Protein AF-0000000066072516 (afdb_homodimer)

Organism: Treponema pallidum (strain Nichols) (NCBI:txid243276)

Foldseek 3Di:
DPPLVVLLVVLLVLLVVLLCLLCVCVVVCVVPVDLVSLLVSLVVSLVSLVVSVVSLVVSVVRCVVVVDQDLVNQVSNLVSLLNNLLSLVVSCVVVPLEPPVLSVLLVCLSVLVVVLQVLCVLVVHRDGDDPLVVVLSVLSSVLSSQSSVLSSCVSVVVDDPVRSVVSSVVSRVSSVVSSVSSVVVSVVVCVVSVVSVVVVVPPPPDPPPPVCVVVD/DPPLVVLLVVLLVLLVVLLCLLCVCVVVCVVPVDLVSLLVSLVVSLVSLVVSVVSLVVSVVVCVVVVDQDLVNQVSNLVSLLNNLLSLVVSCVVVPLEPPVLSVLLVCLSVLVVVLQVLCVLVVHRDGDDPLVVVLSVLSSVLSSQSSVLSSCVSVVVDDPVRSVVSSVVSRVSSVVSSVSSVVVSVVVCVVSVVSVVVVVPPPPDPPPPVCVVVD

InterPro domains:
  IPR000462 CDP-alcohol phosphatidyltransferase [PF01066] (3-154)
  IPR004570 CDP-diacylglycerol--glycerol-3-phosphate 3-phosphatidyltransferase [PIRSF000847] (2-204)
  IPR004570 CDP-diacylglycerol--glycerol-3-phosphate 3-phosphatidyltransferase [TIGR00560] (3-194)
  IPR043130 CDP-alcohol phosphatidyltransferase, transmembrane domain [G3DSA:1.20.120.1760] (4-201)
  IPR048254 CDP-alcohol phosphatidyltransferase, conserved site [PS00379] (59-81)
  IPR050324 CDP-alcohol phosphatidyltransferase class-I [PTHR14269] (3-190)

Radius of gyration: 22.26 Å; Cα contacts (8 Å, |Δi|>4): 462; chains: 2; bounding box: 53×60×50 Å

Nearest PDB structures (foldseek):
  7drk-assembly1_B  TM=7.267E-01  e=6.369E-06  Staphylococcus aureus subsp. aureus N315
  6w2w-assembly1_A  TM=3.222E-01  e=3.006E+00  synthetic construct
  6r1j-assembly1_D-2  TM=2.831E-01  e=9.733E+00  Aeromonas hydrophila J-1
  3zx6-assembly1_A  TM=1.467E-01  e=8.453E+00  Archaeoglobus fulgidus DSM 4304
  7drk-assembly1_B  TM=7.268E-01  e=4.858E-06  Staphylococcus aureus subsp. aureus N315

Structure (mmCIF, N/CA/C/O backbone):
data_AF-0000000066072516-model_v1
#
loop_
_entity.id
_entity.type
_entity.pdbx_description
1 polymer 'CDP-diacylglycerol--glycerol-3-phosphate 3-phosphatidyltransferase'
#
loop_
_atom_site.group_PDB
_atom_site.id
_atom_site.type_symbol
_atom_site.label_atom_id
_atom_site.label_alt_id
_atom_site.label_comp_id
_atom_site.label_asym_id
_atom_site.label_entity_id
_atom_site.label_seq_id
_atom_site.pdbx_PDB_ins_code
_atom_site.Cartn_x
_atom_site.Cartn_y
_atom_site.Cartn_z
_atom_site.occupancy
_atom_site.B_iso_or_equiv
_atom_site.auth_seq_id
_atom_site.auth_comp_id
_atom_site.auth_asym_id
_atom_site.auth_atom_id
_atom_site.pdbx_PDB_model_num
ATOM 1 N N . MET A 1 1 ? 14.078 24.203 -7.43 1 55.16 1 MET A N 1
ATOM 2 C CA . MET A 1 1 ? 14.055 22.891 -6.781 1 55.16 1 MET A CA 1
ATOM 3 C C . MET A 1 1 ? 15.438 22.516 -6.266 1 55.16 1 MET A C 1
ATOM 5 O O . MET A 1 1 ? 16.453 22.812 -6.91 1 55.16 1 MET A O 1
ATOM 9 N N . ARG A 1 2 ? 15.609 22.281 -4.938 1 70.88 2 ARG A N 1
ATOM 10 C CA . ARG A 1 2 ? 16.891 21.906 -4.344 1 70.88 2 ARG A CA 1
ATOM 11 C C . ARG A 1 2 ? 17.359 20.562 -4.863 1 70.88 2 ARG A C 1
ATOM 13 O O . ARG A 1 2 ? 16.562 19.781 -5.383 1 70.88 2 ARG A O 1
ATOM 20 N N . LEU A 1 3 ? 18.594 20.375 -5.105 1 72.25 3 LEU A N 1
ATOM 21 C CA . LEU A 1 3 ? 19.203 19.156 -5.625 1 72.25 3 LEU A CA 1
ATOM 22 C C . LEU A 1 3 ? 18.609 17.922 -4.961 1 72.25 3 LEU A C 1
ATOM 24 O O . LEU A 1 3 ? 18.406 16.906 -5.621 1 72.25 3 LEU A O 1
ATOM 28 N N . SER A 1 4 ? 18.328 17.984 -3.717 1 71.94 4 SER A N 1
ATOM 29 C CA . SER A 1 4 ? 17.734 16.859 -2.986 1 71.94 4 SER A CA 1
ATOM 30 C C . SER A 1 4 ? 16.359 16.516 -3.537 1 71.94 4 SER A C 1
ATOM 32 O O . SER A 1 4 ? 16.031 15.336 -3.699 1 71.94 4 SER A O 1
ATOM 34 N N . ASP A 1 5 ? 15.688 17.516 -3.93 1 77 5 ASP A N 1
ATOM 35 C CA . ASP A 1 5 ? 14.359 17.312 -4.492 1 77 5 ASP A CA 1
ATOM 36 C C . ASP A 1 5 ? 14.438 16.641 -5.863 1 77 5 ASP A C 1
ATOM 38 O O . ASP A 1 5 ? 13.562 15.859 -6.234 1 77 5 ASP A O 1
ATOM 42 N N . PHE A 1 6 ? 15.523 16.953 -6.484 1 79.62 6 PHE A N 1
ATOM 43 C CA . PHE A 1 6 ? 15.727 16.359 -7.805 1 79.62 6 PHE A CA 1
ATOM 44 C C . PHE A 1 6 ? 15.93 14.859 -7.699 1 79.62 6 PHE A C 1
ATOM 46 O O . PHE A 1 6 ? 15.344 14.094 -8.469 1 79.62 6 PHE A O 1
ATOM 53 N N . TYR A 1 7 ? 16.734 14.461 -6.781 1 80.75 7 TYR A N 1
ATOM 54 C CA . TYR A 1 7 ? 17 13.039 -6.613 1 80.75 7 TYR A CA 1
ATOM 55 C C . TYR A 1 7 ? 15.758 12.289 -6.156 1 80.75 7 TYR A C 1
ATOM 57 O O . TYR A 1 7 ? 15.523 11.156 -6.57 1 80.75 7 TYR A O 1
ATOM 65 N N . THR A 1 8 ? 14.992 12.906 -5.363 1 82.44 8 THR A N 1
ATOM 66 C CA . THR A 1 8 ? 13.734 12.328 -4.918 1 82.44 8 THR A CA 1
ATOM 67 C C . THR A 1 8 ? 12.773 12.148 -6.094 1 82.44 8 THR A C 1
ATOM 69 O O . THR A 1 8 ? 12.172 11.086 -6.25 1 82.44 8 THR A O 1
ATOM 72 N N . ALA A 1 9 ? 12.766 13.141 -6.926 1 84.94 9 ALA A N 1
ATOM 73 C CA . ALA A 1 9 ? 11.914 13.078 -8.109 1 84.94 9 ALA A CA 1
ATOM 74 C C . ALA A 1 9 ? 12.398 12 -9.078 1 84.94 9 ALA A C 1
ATOM 76 O O . ALA A 1 9 ? 11.594 11.305 -9.703 1 84.94 9 ALA A O 1
ATOM 77 N N . LEU A 1 10 ? 13.656 11.93 -9.188 1 87.38 10 LEU A N 1
ATOM 78 C CA . LEU A 1 10 ? 14.25 10.922 -10.062 1 87.38 10 LEU A CA 1
ATOM 79 C C . LEU A 1 10 ? 13.898 9.516 -9.586 1 87.38 10 LEU A C 1
ATOM 81 O O . LEU A 1 10 ? 13.562 8.648 -10.391 1 87.38 10 LEU A O 1
ATOM 85 N N . ARG A 1 11 ? 13.922 9.289 -8.336 1 88 11 ARG A N 1
ATOM 86 C CA . ARG A 1 11 ? 13.562 8 -7.758 1 88 11 ARG A CA 1
ATOM 87 C C . ARG A 1 11 ? 12.117 7.633 -8.078 1 88 11 ARG A C 1
ATOM 89 O O . ARG A 1 11 ? 11.836 6.516 -8.508 1 88 11 ARG A O 1
ATOM 96 N N . LEU A 1 12 ? 11.32 8.555 -7.938 1 89.06 12 LEU A N 1
ATOM 97 C CA . LEU A 1 12 ? 9.906 8.344 -8.227 1 89.06 12 LEU A CA 1
ATOM 98 C C . LEU A 1 12 ? 9.688 8.047 -9.711 1 89.06 12 LEU A C 1
ATOM 100 O O . LEU A 1 12 ? 8.867 7.199 -10.07 1 89.06 12 LEU A O 1
ATOM 104 N N . ALA A 1 13 ? 10.484 8.727 -10.523 1 89.31 13 ALA A N 1
ATOM 105 C CA . ALA A 1 13 ? 10.367 8.547 -11.969 1 89.31 13 ALA A CA 1
ATOM 106 C C . ALA A 1 13 ? 10.883 7.18 -12.398 1 89.31 13 ALA A C 1
ATOM 108 O O . ALA A 1 13 ? 10.391 6.594 -13.359 1 89.31 13 ALA A O 1
ATOM 109 N N . LEU A 1 14 ? 11.805 6.688 -11.695 1 91.69 14 LEU A N 1
ATOM 110 C CA . LEU A 1 14 ? 12.477 5.461 -12.102 1 91.69 14 LEU A CA 1
ATOM 111 C C . LEU A 1 14 ? 11.734 4.234 -11.586 1 91.69 14 LEU A C 1
ATOM 113 O O . LEU A 1 14 ? 11.945 3.123 -12.086 1 91.69 14 LEU A O 1
ATOM 117 N N . VAL A 1 15 ? 10.906 4.371 -10.625 1 91.31 15 VAL A N 1
ATOM 118 C CA . VAL A 1 15 ? 10.273 3.221 -9.984 1 91.31 15 VAL A CA 1
ATOM 119 C C . VAL A 1 15 ? 9.234 2.613 -10.93 1 91.31 15 VAL A C 1
ATOM 121 O O . VAL A 1 15 ? 9.055 1.394 -10.961 1 91.31 15 VAL A O 1
ATOM 124 N N . LEU A 1 16 ? 8.562 3.436 -11.797 1 91.25 16 LEU A N 1
ATOM 125 C CA . LEU A 1 16 ? 7.566 2.924 -12.734 1 91.25 16 LEU A CA 1
ATOM 126 C C . LEU A 1 16 ? 8.227 2.105 -13.844 1 91.25 16 LEU A C 1
ATOM 128 O O . LEU A 1 16 ? 7.781 1 -14.148 1 91.25 16 LEU A O 1
ATOM 132 N N . PRO A 1 17 ? 9.32 2.635 -14.383 1 90.69 17 PRO A N 1
ATOM 133 C CA . PRO A 1 17 ? 10.062 1.801 -15.328 1 90.69 17 PRO A CA 1
ATOM 134 C C . PRO A 1 17 ? 10.547 0.492 -14.711 1 90.69 17 PRO A C 1
ATOM 136 O O . PRO A 1 17 ? 10.6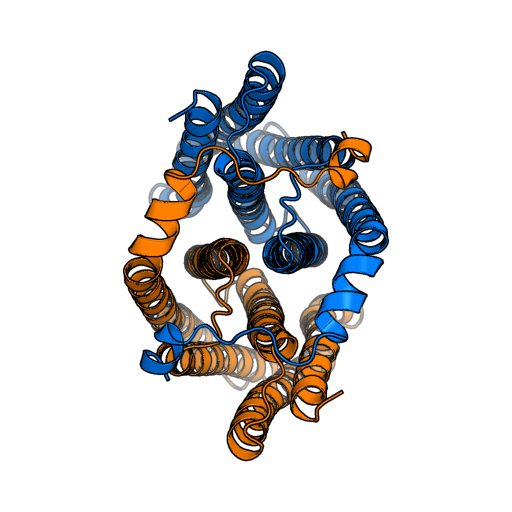17 -0.532 -15.398 1 90.69 17 PRO A O 1
ATOM 139 N N . PHE A 1 18 ? 10.938 0.561 -13.5 1 93.19 18 PHE A N 1
ATOM 140 C CA . PHE A 1 18 ? 11.336 -0.669 -12.828 1 93.19 18 PHE A CA 1
ATOM 141 C C . PHE A 1 18 ? 10.188 -1.674 -12.812 1 93.19 18 PHE A C 1
ATOM 143 O O . PHE A 1 18 ? 10.383 -2.85 -13.133 1 93.19 18 PHE A O 1
ATOM 150 N N . PHE A 1 19 ? 9.047 -1.182 -12.406 1 93.81 19 PHE A N 1
ATOM 151 C CA . PHE A 1 19 ? 7.863 -2.039 -12.359 1 93.81 19 PHE A CA 1
ATOM 152 C C . PHE A 1 19 ? 7.586 -2.648 -13.734 1 93.81 19 PHE A C 1
ATOM 154 O O . PHE A 1 19 ? 7.34 -3.852 -13.844 1 93.81 19 PHE A O 1
ATOM 161 N N . ALA A 1 20 ? 7.629 -1.834 -14.742 1 89.94 20 ALA A N 1
ATOM 162 C CA . ALA A 1 20 ? 7.379 -2.291 -16.109 1 89.94 20 ALA A CA 1
ATOM 163 C C . ALA A 1 20 ? 8.414 -3.32 -16.547 1 89.94 20 ALA A C 1
ATOM 165 O O . ALA A 1 20 ? 8.07 -4.359 -17.109 1 89.9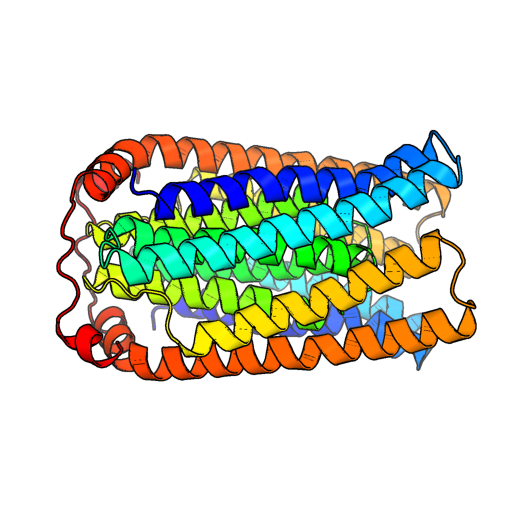4 20 ALA A O 1
ATOM 166 N N . LEU A 1 21 ? 9.617 -3.025 -16.266 1 88.5 21 LEU A N 1
ATOM 167 C CA . LEU A 1 21 ? 10.711 -3.918 -16.641 1 88.5 21 LEU A CA 1
ATOM 168 C C . LEU A 1 21 ? 10.594 -5.254 -15.906 1 88.5 21 LEU A C 1
ATOM 170 O O . LEU A 1 21 ? 10.781 -6.312 -16.516 1 88.5 21 LEU A O 1
ATOM 174 N N . TYR A 1 22 ? 10.281 -5.176 -14.688 1 89.75 22 TYR A N 1
ATOM 175 C CA . TYR A 1 22 ? 10.172 -6.367 -13.852 1 89.75 22 TYR A CA 1
ATOM 176 C C . TYR A 1 22 ? 9.086 -7.301 -14.383 1 89.75 22 TYR A C 1
ATOM 178 O O . TYR A 1 22 ? 9.266 -8.523 -14.398 1 89.75 22 TYR A O 1
ATOM 186 N N . HIS A 1 23 ? 7.988 -6.742 -14.852 1 86.5 23 HIS A N 1
ATOM 187 C CA . HIS A 1 23 ? 6.855 -7.562 -15.258 1 86.5 23 HIS A CA 1
ATOM 188 C C . HIS A 1 23 ? 6.891 -7.84 -16.766 1 86.5 23 HIS A C 1
ATOM 190 O O . HIS A 1 23 ? 6.125 -8.664 -17.266 1 86.5 23 HIS A O 1
ATOM 196 N N . MET A 1 24 ? 7.676 -7.141 -17.469 1 78.31 24 MET A N 1
ATOM 197 C CA . MET A 1 24 ? 7.828 -7.391 -18.906 1 78.31 24 MET A CA 1
ATOM 198 C C . MET A 1 24 ? 8.219 -8.844 -19.172 1 78.31 24 MET A C 1
ATOM 200 O O . MET A 1 24 ? 7.773 -9.445 -20.141 1 78.31 24 MET A O 1
ATOM 204 N N . SER A 1 25 ? 9.023 -9.367 -18.266 1 63.09 25 SER A N 1
ATOM 205 C CA . SER A 1 25 ? 9.438 -10.75 -18.484 1 63.09 25 SER A CA 1
ATOM 206 C C . SER A 1 25 ? 8.227 -11.672 -18.578 1 63.09 25 SER A C 1
ATOM 208 O O . SER A 1 25 ? 8.203 -12.578 -19.422 1 63.09 25 SER A O 1
ATOM 210 N N . ARG A 1 26 ? 7.297 -11.422 -17.75 1 60.72 26 ARG A N 1
ATOM 211 C CA . ARG A 1 26 ? 6.105 -12.258 -17.781 1 60.72 26 ARG A CA 1
ATOM 212 C C . ARG A 1 26 ? 5.348 -12.078 -19.094 1 60.72 26 ARG A C 1
ATOM 214 O O . ARG A 1 26 ? 4.859 -13.055 -19.672 1 60.72 26 ARG A O 1
ATOM 221 N N . TRP A 1 27 ? 5.352 -10.82 -19.5 1 56.97 27 TRP A N 1
ATOM 222 C CA . TRP A 1 27 ? 4.59 -10.523 -20.703 1 56.97 27 TRP A CA 1
ATOM 223 C C . TRP A 1 27 ? 5.367 -10.922 -21.953 1 56.97 27 TRP A C 1
ATOM 225 O O . TRP A 1 27 ? 4.805 -11.5 -22.891 1 56.97 27 TRP A O 1
ATOM 235 N N . VAL A 1 28 ? 6.613 -10.539 -21.891 1 54.53 28 VAL A N 1
ATOM 236 C CA . VAL A 1 28 ? 7.414 -10.781 -23.094 1 54.53 28 VAL A CA 1
ATOM 237 C C . VAL A 1 28 ? 7.727 -12.273 -23.203 1 54.53 28 VAL A C 1
ATOM 239 O O . VAL A 1 28 ? 7.75 -12.828 -24.297 1 54.53 28 VAL A O 1
ATOM 242 N N . VAL A 1 29 ? 8.039 -12.867 -22.047 1 51.97 29 VAL A N 1
ATOM 243 C CA . VAL A 1 29 ? 8.344 -14.289 -22.141 1 51.97 29 VAL A CA 1
ATOM 244 C C . VAL A 1 29 ? 7.121 -15.047 -22.656 1 51.97 29 VAL A C 1
ATOM 246 O O . VAL A 1 29 ? 7.258 -16.062 -23.359 1 51.97 29 VAL A O 1
ATOM 249 N N . MET A 1 30 ? 5.934 -14.594 -22.203 1 51.09 30 MET A N 1
ATOM 250 C CA . MET A 1 30 ? 4.742 -15.227 -22.766 1 51.09 30 MET A CA 1
ATOM 251 C C . MET A 1 30 ? 4.723 -15.117 -24.281 1 51.09 30 MET A C 1
ATOM 253 O O . MET A 1 30 ? 4.336 -16.062 -24.969 1 51.09 30 MET A O 1
ATOM 257 N N . TYR A 1 31 ? 5.184 -13.969 -24.812 1 50.06 31 TYR A N 1
ATOM 258 C CA . TYR A 1 31 ? 5.105 -13.781 -26.25 1 50.06 31 TYR A CA 1
ATOM 259 C C . TYR A 1 31 ? 6.43 -14.125 -26.922 1 50.06 31 TYR A C 1
ATOM 261 O O . TYR A 1 31 ? 6.457 -14.578 -28.062 1 50.06 31 TYR A O 1
ATOM 269 N N . PHE A 1 32 ? 7.535 -13.758 -26.312 1 52.12 32 PHE A N 1
ATOM 270 C CA . PHE A 1 32 ? 8.828 -14.102 -26.891 1 52.12 32 PHE A CA 1
ATOM 271 C C . PHE A 1 32 ? 9.625 -14.984 -25.938 1 52.12 32 PHE A C 1
ATOM 273 O O . PHE A 1 32 ? 10.398 -14.484 -25.109 1 52.12 32 PHE A O 1
ATOM 280 N N . PRO A 1 33 ? 9.242 -16.219 -25.844 1 53.72 33 PRO A N 1
ATOM 281 C CA . PRO A 1 33 ? 9.844 -17.234 -24.969 1 53.72 33 PRO A CA 1
ATOM 282 C C . PRO A 1 33 ? 11.367 -17.234 -25.031 1 53.72 33 PRO A C 1
ATOM 284 O O . PRO A 1 33 ? 12 -18.25 -24.734 1 53.72 33 PRO A O 1
ATOM 287 N N . ALA A 1 34 ? 12 -16.344 -25.672 1 53.5 34 ALA A N 1
ATOM 288 C CA . ALA A 1 34 ? 13.445 -16.531 -25.766 1 53.5 34 ALA A CA 1
ATOM 289 C C . ALA A 1 34 ? 14.102 -16.406 -24.391 1 53.5 34 ALA A C 1
ATOM 291 O O . ALA A 1 34 ? 13.836 -15.445 -23.656 1 53.5 34 ALA A O 1
ATOM 292 N N . ALA A 1 35 ? 14.648 -17.469 -23.797 1 58.34 35 ALA A N 1
ATOM 293 C CA . ALA A 1 35 ? 15.461 -17.609 -22.594 1 58.34 35 ALA A CA 1
ATOM 294 C C . ALA A 1 35 ? 16.266 -16.344 -22.312 1 58.34 35 ALA A C 1
ATOM 296 O O . ALA A 1 35 ? 16.438 -15.945 -21.156 1 58.34 35 ALA A O 1
AT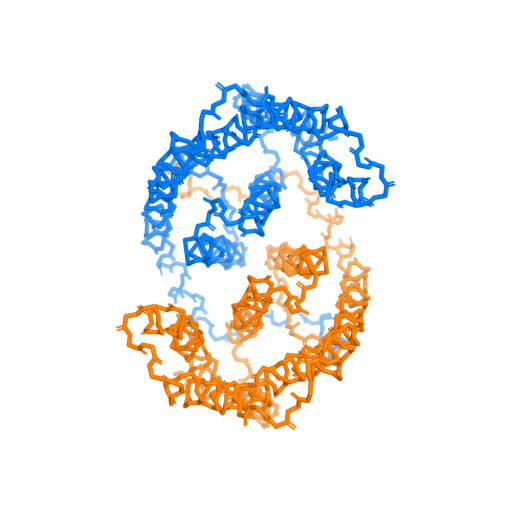OM 297 N N . ASN A 1 36 ? 16.562 -15.609 -23.422 1 70.12 36 ASN A N 1
ATOM 298 C CA . ASN A 1 36 ? 17.484 -14.484 -23.344 1 70.12 36 ASN A CA 1
ATOM 299 C C . ASN A 1 36 ? 16.797 -13.242 -22.781 1 70.12 36 ASN A C 1
ATOM 301 O O . ASN A 1 36 ? 17.406 -12.461 -22.047 1 70.12 36 ASN A O 1
ATOM 305 N N . VAL A 1 37 ? 15.547 -13.18 -23.031 1 70.06 37 VAL A N 1
ATOM 306 C CA . VAL A 1 37 ? 14.836 -11.977 -22.609 1 70.06 37 VAL A CA 1
ATOM 307 C C . VAL A 1 37 ? 14.656 -11.984 -21.094 1 70.06 37 VAL A C 1
ATOM 309 O O . VAL A 1 37 ? 14.812 -10.945 -20.438 1 70.06 37 VAL A O 1
ATOM 312 N N . GLY A 1 38 ? 14.406 -13.102 -20.609 1 73.31 38 GLY A N 1
ATOM 313 C CA . GLY A 1 38 ? 14.289 -13.242 -19.172 1 73.31 38 GLY A CA 1
ATOM 314 C C . GLY A 1 38 ? 15.57 -12.898 -18.438 1 73.31 38 GLY A C 1
ATOM 315 O O . GLY A 1 38 ? 15.531 -12.227 -17.391 1 73.31 38 GLY A O 1
ATOM 316 N N . ARG A 1 39 ? 16.703 -13.32 -19.094 1 80.62 39 ARG A N 1
ATOM 317 C CA . ARG A 1 39 ? 18.016 -13.055 -18.516 1 80.62 39 ARG A CA 1
ATOM 318 C C . ARG A 1 39 ? 18.312 -11.562 -18.516 1 80.62 39 ARG A C 1
ATOM 320 O O . ARG A 1 39 ? 18.75 -11.016 -17.5 1 80.62 39 ARG A O 1
ATOM 327 N N . VAL A 1 40 ? 18.047 -10.922 -19.562 1 79.94 40 VAL A N 1
ATOM 328 C CA . VAL A 1 40 ? 18.344 -9.5 -19.703 1 79.94 40 VAL A CA 1
ATOM 329 C C . VAL A 1 40 ? 17.453 -8.688 -18.766 1 79.94 40 VAL A C 1
ATOM 331 O O . VAL A 1 40 ? 17.938 -7.77 -18.094 1 79.94 40 VAL A O 1
ATOM 334 N N . VAL A 1 41 ? 16.219 -9.062 -18.641 1 82.88 41 VAL A N 1
ATOM 335 C CA . VAL A 1 41 ? 15.273 -8.328 -17.812 1 82.88 41 VAL A CA 1
ATOM 336 C C . VAL A 1 41 ? 15.641 -8.484 -16.344 1 82.88 41 VAL A C 1
ATOM 338 O O . VAL A 1 41 ? 15.523 -7.531 -15.562 1 82.88 41 VAL A O 1
ATOM 341 N N . SER A 1 42 ? 16.094 -9.625 -16.062 1 86 42 SER A N 1
ATOM 342 C CA . SER A 1 42 ? 16.453 -9.867 -14.68 1 86 42 SER A CA 1
ATOM 343 C C . SER A 1 42 ? 17.641 -9.016 -14.258 1 86 42 SER A C 1
ATOM 345 O O . SER A 1 42 ? 17.609 -8.375 -13.203 1 86 42 SER A O 1
ATOM 347 N N . ILE A 1 43 ? 18.688 -8.93 -15.055 1 87.69 43 ILE A N 1
ATOM 348 C CA . ILE A 1 43 ? 19.875 -8.141 -14.742 1 87.69 43 ILE A CA 1
ATOM 349 C C . ILE A 1 43 ? 19.531 -6.656 -14.781 1 87.69 43 ILE A C 1
ATOM 351 O O . ILE A 1 43 ? 20 -5.883 -13.945 1 87.69 43 ILE A O 1
ATOM 355 N N . ALA A 1 44 ? 18.75 -6.293 -15.758 1 89.75 44 ALA A N 1
ATOM 356 C CA . ALA A 1 44 ? 18.344 -4.898 -15.875 1 89.75 44 ALA A CA 1
ATOM 357 C C . ALA A 1 44 ? 17.578 -4.449 -14.633 1 89.75 44 ALA A C 1
ATOM 359 O O . ALA A 1 44 ? 17.734 -3.314 -14.18 1 89.75 44 ALA A O 1
ATOM 360 N N . SER A 1 45 ? 16.719 -5.344 -14.156 1 91.12 45 SER A N 1
ATOM 361 C CA . SER A 1 45 ? 15.961 -5.02 -12.953 1 91.12 45 SER A CA 1
ATOM 362 C C . SER A 1 45 ? 16.875 -4.816 -11.758 1 91.12 45 SER A C 1
ATOM 364 O O . SER A 1 45 ? 16.656 -3.908 -10.953 1 91.12 45 SER A O 1
ATOM 366 N N . VAL A 1 46 ? 17.922 -5.648 -11.641 1 92.81 46 VAL A N 1
ATOM 367 C CA . VAL A 1 46 ? 18.875 -5.52 -10.547 1 92.81 46 VAL A CA 1
ATOM 368 C C . VAL A 1 46 ? 19.625 -4.195 -10.664 1 92.81 46 VAL A C 1
ATOM 370 O O . VAL A 1 46 ? 19.75 -3.453 -9.688 1 92.81 46 VAL A O 1
ATOM 373 N N . LEU A 1 47 ? 20.031 -3.908 -11.82 1 92.5 47 LEU A N 1
ATOM 374 C CA . LEU A 1 47 ? 20.812 -2.693 -12.062 1 92.5 47 LEU A CA 1
ATOM 375 C C . LEU A 1 47 ? 19.969 -1.451 -11.82 1 92.5 47 LEU A C 1
ATOM 377 O O . LEU A 1 47 ? 20.422 -0.484 -11.211 1 92.5 47 LEU A O 1
ATOM 381 N N . LEU A 1 48 ? 18.766 -1.505 -12.281 1 92.44 48 LEU A N 1
ATOM 382 C CA . LEU A 1 48 ? 17.875 -0.367 -12.086 1 92.44 48 LEU A CA 1
ATOM 383 C C . LEU A 1 48 ? 17.562 -0.176 -10.609 1 92.44 48 LEU A C 1
ATOM 385 O O . LEU A 1 48 ? 17.5 0.957 -10.125 1 92.44 48 LEU A O 1
ATOM 389 N N . PHE A 1 49 ? 17.375 -1.24 -9.953 1 94.38 49 PHE A N 1
ATOM 390 C CA . PHE A 1 49 ? 17.125 -1.142 -8.523 1 94.38 49 PHE A CA 1
ATOM 391 C C . PHE A 1 49 ? 18.312 -0.523 -7.805 1 94.38 49 PHE A C 1
ATOM 393 O O . PHE A 1 49 ? 18.141 0.32 -6.922 1 94.38 49 PHE A O 1
ATOM 400 N N . LEU A 1 50 ? 19.484 -0.979 -8.148 1 92.06 50 LEU A N 1
ATOM 401 C CA . LEU A 1 50 ? 20.688 -0.428 -7.547 1 92.06 50 LEU A CA 1
ATOM 402 C C . LEU A 1 50 ? 20.797 1.067 -7.824 1 92.06 50 LEU A C 1
ATOM 404 O O . LEU A 1 50 ? 21.219 1.836 -6.953 1 92.06 50 LEU A O 1
ATOM 408 N N . PHE A 1 51 ? 20.438 1.416 -8.969 1 91.25 51 PHE A N 1
ATOM 409 C CA . PHE A 1 51 ? 20.453 2.83 -9.328 1 91.25 51 PHE A CA 1
ATOM 410 C C . PHE A 1 51 ? 19.469 3.617 -8.469 1 91.25 51 PHE A C 1
ATOM 412 O O . PHE A 1 51 ? 19.797 4.688 -7.957 1 91.25 51 PHE A O 1
ATOM 419 N N . ILE A 1 52 ? 18.312 3.098 -8.352 1 89.44 52 ILE A N 1
ATOM 420 C CA . ILE A 1 52 ? 17.281 3.73 -7.523 1 89.44 52 ILE A CA 1
ATOM 421 C C . ILE A 1 52 ? 17.766 3.836 -6.082 1 89.44 52 ILE A C 1
ATOM 423 O O . ILE A 1 52 ? 17.625 4.883 -5.445 1 89.44 52 ILE A O 1
ATOM 427 N N . ALA A 1 53 ? 18.359 2.791 -5.578 1 87.06 53 ALA A N 1
ATOM 428 C CA . ALA A 1 53 ? 18.891 2.77 -4.219 1 87.06 53 ALA A CA 1
ATOM 429 C C . ALA A 1 53 ? 19.984 3.807 -4.039 1 87.06 53 ALA A C 1
ATOM 431 O O . ALA A 1 53 ? 20.094 4.434 -2.982 1 87.06 53 ALA A O 1
ATOM 432 N N . CYS A 1 54 ? 20.766 3.957 -5.039 1 85.88 54 CYS A N 1
ATOM 433 C CA . CYS A 1 54 ? 21.859 4.926 -5.004 1 85.88 54 CYS A CA 1
ATOM 434 C C . CYS A 1 54 ? 21.312 6.352 -4.941 1 85.88 54 CYS A C 1
ATOM 436 O O . CYS A 1 54 ? 21.906 7.215 -4.285 1 85.88 54 CYS A O 1
ATOM 438 N N . THR A 1 55 ? 20.203 6.621 -5.594 1 82.88 55 THR A N 1
ATOM 439 C CA . THR A 1 55 ? 19.609 7.949 -5.551 1 82.88 55 THR A CA 1
ATOM 440 C C . THR A 1 55 ? 19.156 8.297 -4.133 1 82.88 55 THR A C 1
ATOM 442 O O . THR A 1 55 ? 19.188 9.469 -3.74 1 82.88 55 THR A O 1
ATOM 445 N N . ASP A 1 56 ? 18.688 7.277 -3.484 1 80.31 56 ASP A N 1
ATOM 446 C CA . ASP A 1 56 ? 18.297 7.488 -2.094 1 80.31 56 ASP A CA 1
ATOM 447 C C . ASP A 1 56 ? 19.5 7.871 -1.232 1 80.31 56 ASP A C 1
ATOM 449 O O . ASP A 1 56 ? 19.406 8.773 -0.399 1 80.31 56 ASP A O 1
ATOM 453 N N . PHE A 1 57 ? 20.578 7.246 -1.498 1 76.25 57 PHE A N 1
ATOM 454 C CA . PHE A 1 57 ? 21.797 7.516 -0.753 1 76.25 57 PHE A CA 1
ATOM 455 C C . PHE A 1 57 ? 22.328 8.914 -1.058 1 76.25 57 PHE A C 1
ATOM 457 O O . PHE A 1 57 ? 22.766 9.625 -0.156 1 76.25 57 PHE A O 1
ATOM 464 N N . LEU A 1 58 ? 22.172 9.328 -2.203 1 76.19 58 LEU A N 1
ATOM 465 C CA . LEU A 1 58 ? 22.703 10.625 -2.637 1 76.19 58 LEU A CA 1
ATOM 466 C C . LEU A 1 58 ? 21.844 11.766 -2.105 1 76.19 58 LEU A C 1
ATOM 468 O O . LEU A 1 58 ? 22.359 12.812 -1.725 1 76.19 58 LEU A O 1
ATOM 472 N N . ASP A 1 59 ? 20.578 11.492 -2.164 1 73.19 59 ASP A N 1
ATOM 473 C CA . ASP A 1 59 ? 19.688 12.523 -1.642 1 73.19 59 ASP A CA 1
ATOM 474 C C . ASP A 1 59 ? 19.953 12.773 -0.16 1 73.19 59 ASP A C 1
ATOM 476 O O . ASP A 1 59 ? 20 13.93 0.277 1 73.19 59 ASP A O 1
ATOM 480 N N . GLY A 1 60 ? 20.125 11.727 0.603 1 65.81 60 GLY A N 1
ATOM 481 C CA . GLY A 1 60 ? 20.453 11.891 2.012 1 65.81 60 GLY A CA 1
ATOM 482 C C . GLY A 1 60 ? 21.766 12.609 2.238 1 65.81 60 GLY A C 1
ATOM 483 O O . GLY A 1 60 ? 21.875 13.469 3.117 1 65.81 60 GLY A O 1
ATOM 484 N N . TYR A 1 61 ? 22.641 12.25 1.385 1 64.5 61 TYR A N 1
ATOM 485 C CA . TYR A 1 61 ? 23.969 12.844 1.5 1 64.5 61 TYR A CA 1
ATOM 486 C C . TYR A 1 61 ? 23.922 14.336 1.21 1 64.5 61 TYR A C 1
ATOM 488 O O . TYR A 1 61 ? 24.453 15.141 1.986 1 64.5 61 TYR A O 1
ATOM 496 N N . TYR A 1 62 ? 23.234 14.719 0.161 1 66.19 62 TYR A N 1
ATOM 497 C CA . TYR A 1 62 ? 23.219 16.125 -0.252 1 66.19 62 TYR A CA 1
ATOM 498 C C . TYR A 1 62 ? 22.312 16.938 0.639 1 66.19 62 TYR A C 1
ATOM 500 O O . TYR A 1 62 ? 22.547 18.141 0.861 1 66.19 62 TYR A O 1
ATOM 508 N N . ALA A 1 63 ? 21.297 16.359 1.155 1 63.28 63 ALA A N 1
ATOM 509 C CA . ALA A 1 63 ? 20.422 17.062 2.09 1 63.28 63 ALA A CA 1
ATOM 510 C C . ALA A 1 63 ? 21.156 17.406 3.379 1 63.28 63 ALA A C 1
ATOM 512 O O . ALA A 1 63 ? 21 18.516 3.922 1 63.28 63 ALA A O 1
ATOM 513 N N . ARG A 1 64 ? 21.969 16.531 3.854 1 61.66 64 ARG A N 1
ATOM 514 C CA . ARG A 1 64 ? 22.75 16.734 5.078 1 61.66 64 ARG A CA 1
ATOM 515 C C . ARG A 1 64 ? 23.859 17.75 4.863 1 61.66 64 ARG A C 1
ATOM 517 O O . ARG A 1 64 ? 24.141 18.578 5.738 1 61.66 64 ARG A O 1
ATOM 524 N N . LYS A 1 65 ? 24.359 17.656 3.771 1 62.53 65 LYS A N 1
ATOM 525 C CA . LYS A 1 65 ? 25.484 18.531 3.469 1 62.53 65 LYS A CA 1
ATOM 526 C C . LYS A 1 65 ? 25.016 19.969 3.264 1 62.53 65 LYS A C 1
ATOM 528 O O . LYS A 1 65 ? 25.672 20.906 3.713 1 62.53 65 LYS A O 1
ATOM 533 N N . SER A 1 66 ? 23.938 20.047 2.58 1 61 66 SER A N 1
ATOM 534 C CA . SER A 1 66 ? 23.516 21.406 2.244 1 61 66 SER A CA 1
ATOM 535 C C . SER A 1 66 ? 22.656 22 3.35 1 61 66 SER A C 1
ATOM 537 O O . SER A 1 66 ? 22.422 23.203 3.375 1 61 66 SER A O 1
ATOM 539 N N . GLY A 1 67 ? 22.406 21.297 4.395 1 58.56 67 GLY A N 1
ATOM 540 C CA . GLY A 1 67 ? 21.547 21.75 5.477 1 58.56 67 GLY A CA 1
ATOM 541 C C . GLY A 1 67 ? 20.203 22.25 4.996 1 58.56 67 GLY A C 1
ATOM 542 O O . GLY A 1 67 ? 19.531 23 5.703 1 58.56 67 GLY A O 1
ATOM 543 N N . LYS A 1 68 ? 20.031 22.188 3.742 1 59.03 68 LYS A N 1
ATOM 544 C CA . LYS A 1 68 ? 18.922 22.938 3.158 1 59.03 68 LYS A CA 1
ATOM 545 C C . LYS A 1 68 ? 17.719 22.031 2.896 1 59.03 68 LYS A C 1
ATOM 547 O O . LYS A 1 68 ? 17.469 21.656 1.754 1 59.03 68 LYS A O 1
ATOM 552 N N . TYR A 1 69 ? 17.109 21.312 3.992 1 62.31 69 TYR A N 1
ATOM 553 C CA . TYR A 1 69 ? 15.844 20.672 3.672 1 62.31 69 TYR A CA 1
ATOM 554 C C . TYR A 1 69 ? 14.703 21.672 3.652 1 62.31 69 TYR A C 1
ATOM 556 O O . TYR A 1 69 ? 14.57 22.484 4.574 1 62.31 69 TYR A O 1
ATOM 564 N N . SER A 1 70 ? 14.172 21.906 2.408 1 66.38 70 SER A N 1
ATOM 565 C CA . SER A 1 70 ? 12.906 22.625 2.422 1 66.38 70 SER A CA 1
ATOM 566 C C . SER A 1 70 ? 11.844 21.859 3.215 1 66.38 70 SER A C 1
ATOM 568 O O . SER A 1 70 ? 11.992 20.672 3.477 1 66.38 70 SER A O 1
ATOM 570 N N . SER A 1 71 ? 10.984 22.609 3.809 1 69.31 71 SER A N 1
ATOM 571 C CA . SER A 1 71 ? 9.898 21.984 4.551 1 69.31 71 SER A CA 1
ATOM 572 C C . SER A 1 71 ? 9.156 20.969 3.689 1 69.31 71 SER A C 1
ATOM 574 O O . SER A 1 71 ? 8.766 19.906 4.18 1 69.31 71 SER A O 1
ATOM 576 N N . PHE A 1 72 ? 9.008 21.281 2.471 1 75.25 72 PHE A N 1
ATOM 577 C CA . PHE A 1 72 ? 8.344 20.344 1.562 1 75.25 72 PHE A CA 1
ATOM 578 C C . PHE A 1 72 ? 9.203 19.109 1.329 1 75.25 72 PHE A C 1
ATOM 580 O O . PHE A 1 72 ? 8.688 17.984 1.306 1 75.25 72 PHE A O 1
ATOM 587 N N . GLY A 1 73 ? 10.461 19.344 1.128 1 74.81 73 GLY A N 1
ATOM 588 C CA . GLY A 1 73 ? 11.375 18.25 0.888 1 74.81 73 GLY A CA 1
ATOM 589 C C . GLY A 1 73 ? 11.422 17.25 2.031 1 74.81 73 GLY A C 1
ATOM 590 O O . GLY A 1 73 ? 11.578 16.047 1.808 1 74.81 73 GLY A O 1
ATOM 591 N N . LYS A 1 74 ? 11.141 17.719 3.16 1 77 74 LYS A N 1
ATOM 592 C CA . LYS A 1 74 ? 11.195 16.891 4.352 1 77 74 LYS A CA 1
ATOM 593 C C . LYS A 1 74 ? 10.055 15.867 4.359 1 77 74 LYS A C 1
ATOM 595 O O . LYS A 1 74 ? 10.195 14.773 4.906 1 77 74 LYS A O 1
ATOM 600 N N . VAL A 1 75 ? 9.039 16.297 3.764 1 80.5 75 VAL A N 1
ATOM 601 C CA . VAL A 1 75 ? 7.895 15.391 3.742 1 80.5 75 VAL A CA 1
ATOM 602 C C . VAL A 1 75 ? 7.855 14.633 2.414 1 80.5 75 VAL A C 1
ATOM 604 O O . VAL A 1 75 ? 7.395 13.492 2.355 1 80.5 75 VAL A O 1
ATOM 607 N N . PHE A 1 76 ? 8.375 15.25 1.395 1 83.38 76 PHE A N 1
ATOM 608 C CA . PHE A 1 76 ? 8.344 14.656 0.065 1 83.38 76 PHE A CA 1
ATOM 609 C C . PHE A 1 76 ? 9.336 13.5 -0.028 1 83.38 76 PHE A C 1
ATOM 611 O O . PHE A 1 76 ? 9.07 12.5 -0.708 1 83.38 76 PHE A O 1
ATOM 618 N N . ASP A 1 77 ? 10.391 13.688 0.632 1 84.06 77 ASP A N 1
ATOM 619 C CA . ASP A 1 77 ? 11.43 12.672 0.595 1 84.06 77 ASP A CA 1
ATOM 620 C C . ASP A 1 77 ? 10.938 11.344 1.175 1 84.06 77 ASP A C 1
ATOM 622 O O . ASP A 1 77 ? 10.93 10.32 0.488 1 84.06 77 ASP A O 1
ATOM 626 N N . PRO A 1 78 ? 10.43 11.398 2.359 1 85.88 78 PRO A N 1
ATOM 627 C CA . PRO A 1 78 ? 9.898 10.141 2.906 1 85.88 78 PRO A CA 1
ATOM 628 C C . PRO A 1 78 ? 8.758 9.57 2.07 1 85.88 78 PRO A C 1
ATOM 630 O O . PRO A 1 78 ? 8.602 8.352 1.985 1 85.88 78 PRO A O 1
ATOM 633 N N . PHE A 1 79 ? 8.008 10.344 1.48 1 88.81 79 PHE A N 1
ATOM 634 C CA . PHE A 1 79 ? 6.914 9.898 0.627 1 88.81 79 PHE A CA 1
ATOM 635 C C . PHE A 1 79 ? 7.445 9.133 -0.581 1 88.81 79 PHE A C 1
ATOM 637 O O . PHE A 1 79 ? 6.961 8.047 -0.902 1 88.81 79 PHE A O 1
ATOM 644 N N . ALA A 1 80 ? 8.406 9.75 -1.213 1 89.5 80 ALA A N 1
ATOM 645 C CA . ALA A 1 80 ? 9.023 9.109 -2.377 1 89.5 80 ALA A CA 1
ATOM 646 C C . ALA A 1 80 ? 9.641 7.766 -2.004 1 89.5 80 ALA A C 1
ATOM 648 O O . ALA A 1 80 ? 9.578 6.812 -2.783 1 89.5 80 ALA A O 1
ATOM 649 N N . ASP A 1 81 ? 10.172 7.754 -0.814 1 88.81 81 ASP A N 1
ATOM 650 C CA . ASP A 1 81 ? 10.766 6.508 -0.336 1 88.81 81 ASP A CA 1
ATOM 651 C C . ASP A 1 81 ? 9.711 5.414 -0.196 1 88.81 81 ASP A C 1
ATOM 653 O O . ASP A 1 81 ? 9.945 4.266 -0.585 1 88.81 81 ASP A O 1
ATOM 657 N N . VAL A 1 82 ? 8.609 5.785 0.302 1 91.88 82 VAL A N 1
ATOM 658 C CA . VAL A 1 82 ? 7.531 4.816 0.508 1 91.88 82 VAL A CA 1
ATOM 659 C C . VAL A 1 82 ? 7.043 4.293 -0.84 1 91.88 82 VAL A C 1
ATOM 661 O O . VAL A 1 82 ? 6.891 3.084 -1.026 1 91.88 82 VAL A O 1
ATOM 664 N N . ILE A 1 83 ? 6.859 5.129 -1.793 1 94.44 83 ILE A N 1
ATOM 665 C CA . ILE A 1 83 ? 6.355 4.754 -3.109 1 94.44 83 ILE A CA 1
ATOM 666 C C . ILE A 1 83 ? 7.336 3.795 -3.783 1 94.44 83 ILE A C 1
ATOM 668 O O . ILE A 1 83 ? 6.93 2.773 -4.34 1 94.44 83 ILE A O 1
ATOM 672 N N . ALA A 1 84 ? 8.57 4.156 -3.699 1 93.25 84 ALA A N 1
ATOM 673 C CA . ALA A 1 84 ? 9.586 3.32 -4.324 1 93.25 84 ALA A CA 1
ATOM 674 C C . ALA A 1 84 ? 9.641 1.94 -3.674 1 93.25 84 ALA A C 1
ATOM 676 O O . ALA A 1 84 ? 9.617 0.919 -4.367 1 93.25 84 ALA A O 1
ATOM 677 N N . ASN A 1 85 ? 9.672 1.913 -2.383 1 93.12 85 ASN A N 1
ATOM 678 C CA . ASN A 1 85 ? 9.797 0.66 -1.646 1 93.12 85 ASN A CA 1
ATOM 679 C C . ASN A 1 85 ? 8.578 -0.232 -1.844 1 93.12 85 ASN A C 1
ATOM 681 O O . ASN A 1 85 ? 8.711 -1.431 -2.092 1 93.12 85 ASN A O 1
ATOM 685 N N . VAL A 1 86 ? 7.41 0.349 -1.755 1 95.31 86 VAL A N 1
ATOM 686 C CA . VAL A 1 86 ? 6.18 -0.423 -1.885 1 95.31 86 VAL A CA 1
ATOM 687 C C . VAL A 1 86 ? 6.074 -0.994 -3.297 1 95.31 86 VAL A C 1
ATOM 689 O O . VAL A 1 86 ? 5.617 -2.125 -3.484 1 95.31 86 VAL A O 1
ATOM 692 N N . THR A 1 87 ? 6.5 -0.236 -4.281 1 96.06 87 THR A N 1
ATOM 693 C CA . THR A 1 87 ? 6.441 -0.696 -5.664 1 96.06 87 THR A CA 1
ATOM 694 C C . THR A 1 87 ? 7.336 -1.915 -5.867 1 96.06 87 THR A C 1
ATOM 696 O O . THR A 1 87 ? 6.895 -2.934 -6.402 1 96.06 87 THR A O 1
ATOM 699 N N . VAL A 1 88 ? 8.508 -1.793 -5.402 1 94.81 88 VAL A N 1
ATOM 700 C CA . VAL A 1 88 ? 9.484 -2.861 -5.602 1 94.81 88 VAL A CA 1
ATOM 701 C C . VAL A 1 88 ? 9.062 -4.098 -4.816 1 94.81 88 VAL A C 1
ATOM 703 O O . VAL A 1 88 ? 9.094 -5.215 -5.34 1 94.81 88 VAL A O 1
ATOM 706 N N . MET A 1 89 ? 8.633 -3.914 -3.629 1 96.31 89 MET A N 1
ATOM 707 C CA . MET A 1 89 ? 8.266 -5.043 -2.777 1 96.31 89 MET A CA 1
ATOM 708 C C . MET A 1 89 ? 6.996 -5.715 -3.287 1 96.31 89 MET A C 1
ATOM 710 O O . MET A 1 89 ? 6.84 -6.93 -3.156 1 96.31 89 MET A O 1
ATOM 714 N N . LEU A 1 90 ? 6.086 -4.918 -3.832 1 96.06 90 LEU A N 1
ATOM 715 C CA . LEU A 1 90 ? 4.879 -5.492 -4.422 1 96.06 90 LEU A CA 1
ATOM 716 C C . LEU A 1 90 ? 5.227 -6.453 -5.551 1 96.06 90 LEU A C 1
ATOM 718 O O . LEU A 1 90 ? 4.594 -7.504 -5.695 1 96.06 90 LEU A O 1
ATOM 722 N N . CYS A 1 91 ? 6.211 -6.109 -6.348 1 93.69 91 CYS A N 1
ATOM 723 C CA . CYS A 1 91 ? 6.668 -7 -7.41 1 93.69 91 CYS A CA 1
ATOM 724 C C . CYS A 1 91 ? 7.129 -8.336 -6.844 1 93.69 91 CYS A C 1
ATOM 726 O O . CYS A 1 91 ? 6.809 -9.391 -7.391 1 93.69 91 CYS A O 1
ATOM 728 N N . LEU A 1 92 ? 7.84 -8.266 -5.742 1 93.69 92 LEU A N 1
ATOM 729 C CA . LEU A 1 92 ? 8.414 -9.461 -5.141 1 93.69 92 LEU A CA 1
ATOM 730 C C . LEU A 1 92 ? 7.332 -10.297 -4.457 1 93.69 92 LEU A C 1
ATOM 732 O O . LEU A 1 92 ? 7.434 -11.523 -4.395 1 93.69 92 LEU A O 1
ATOM 736 N N . VAL A 1 93 ? 6.277 -9.633 -3.959 1 93.94 93 VAL A N 1
ATOM 737 C CA . VAL A 1 93 ? 5.129 -10.344 -3.402 1 93.94 93 VAL A CA 1
ATOM 738 C C . VAL A 1 93 ? 4.387 -11.086 -4.512 1 93.94 93 VAL A C 1
ATOM 740 O O . VAL A 1 93 ? 4.004 -12.242 -4.348 1 93.94 93 VAL A O 1
ATOM 743 N N . ALA A 1 94 ? 4.234 -10.43 -5.633 1 90.12 94 ALA A N 1
ATOM 744 C CA . ALA A 1 94 ? 3.52 -11.008 -6.77 1 90.12 94 ALA A CA 1
ATOM 745 C C . ALA A 1 94 ? 4.203 -12.281 -7.254 1 90.12 94 ALA A C 1
ATOM 747 O O . ALA A 1 94 ? 3.545 -13.203 -7.75 1 90.12 94 ALA A O 1
ATOM 748 N N . ASP A 1 95 ? 5.5 -12.359 -7.07 1 89.25 95 ASP A N 1
ATOM 749 C CA . ASP A 1 95 ? 6.254 -13.531 -7.52 1 89.25 95 ASP A CA 1
ATOM 750 C C . ASP A 1 95 ? 6.559 -14.469 -6.355 1 89.25 95 ASP A C 1
ATOM 752 O O . ASP A 1 95 ? 7.391 -15.367 -6.477 1 89.25 95 ASP A O 1
ATOM 756 N N . ASN A 1 96 ? 6.059 -14.188 -5.168 1 89.19 96 ASN A N 1
ATOM 757 C CA . ASN A 1 96 ? 6.121 -15.039 -3.988 1 89.19 96 ASN A CA 1
ATOM 758 C C . ASN A 1 96 ? 7.516 -15.047 -3.373 1 89.19 96 ASN A C 1
ATOM 760 O O . ASN A 1 96 ? 7.953 -16.062 -2.82 1 89.19 96 ASN A O 1
ATOM 764 N N . PHE A 1 97 ? 8.289 -14 -3.645 1 92.25 97 PHE A N 1
ATOM 765 C CA . PHE A 1 97 ? 9.586 -13.859 -2.992 1 92.25 97 PHE A CA 1
ATOM 766 C C . PHE A 1 97 ? 9.422 -13.281 -1.59 1 92.25 97 PHE A C 1
ATOM 768 O O . PHE A 1 97 ? 10.227 -13.562 -0.7 1 92.25 97 PHE A O 1
ATOM 775 N N . MET A 1 98 ? 8.445 -12.492 -1.476 1 94.94 98 MET A N 1
ATOM 776 C CA . MET A 1 98 ? 8.125 -11.906 -0.177 1 94.94 98 MET A CA 1
ATOM 777 C C . MET A 1 98 ? 6.746 -12.367 0.299 1 94.94 98 MET A C 1
ATOM 779 O O . MET A 1 98 ? 5.762 -12.25 -0.433 1 94.94 98 MET A O 1
ATOM 783 N N . PRO A 1 99 ? 6.742 -12.883 1.561 1 94.75 99 PRO A N 1
ATOM 784 C CA . PRO A 1 99 ? 5.43 -13.273 2.086 1 94.75 99 PRO A CA 1
ATOM 785 C C . PRO A 1 99 ? 4.449 -12.109 2.16 1 94.75 99 PRO A C 1
ATOM 787 O O . PRO A 1 99 ? 4.82 -11.016 2.59 1 94.75 99 PRO A O 1
ATOM 790 N N . VAL A 1 100 ? 3.242 -12.406 1.748 1 94.44 100 VAL A N 1
ATOM 791 C CA . VAL A 1 100 ? 2.199 -11.391 1.647 1 94.44 100 VAL A CA 1
ATOM 792 C C . VAL A 1 100 ? 1.943 -10.773 3.021 1 94.44 100 VAL A C 1
ATOM 794 O O . VAL A 1 100 ? 1.709 -9.57 3.135 1 94.44 100 VAL A O 1
ATOM 797 N N . PHE A 1 101 ? 2.041 -11.547 4.031 1 94.25 101 PHE A N 1
ATOM 798 C CA . PHE A 1 101 ? 1.793 -11.062 5.387 1 94.25 101 PHE A CA 1
ATOM 799 C C . PHE A 1 101 ? 2.828 -10.023 5.789 1 94.25 101 PHE A C 1
ATOM 801 O O . PHE A 1 101 ? 2.488 -9.008 6.398 1 94.25 101 PHE A O 1
ATOM 808 N N . LEU A 1 102 ? 4.059 -10.258 5.504 1 96.19 102 LEU A N 1
ATOM 809 C CA . LEU A 1 102 ? 5.121 -9.32 5.844 1 96.19 102 LEU A CA 1
ATOM 810 C C . LEU A 1 102 ? 4.961 -8.008 5.078 1 96.19 102 LEU A C 1
ATOM 812 O O . LEU A 1 102 ? 5.184 -6.93 5.629 1 96.19 102 LEU A O 1
ATOM 816 N N . PHE A 1 103 ? 4.559 -8.148 3.84 1 97 103 PHE A N 1
ATOM 817 C CA . PHE A 1 103 ? 4.309 -6.945 3.049 1 97 103 PHE A CA 1
ATOM 818 C C . PHE A 1 103 ? 3.146 -6.148 3.625 1 97 103 PHE A C 1
ATOM 820 O O . PHE A 1 103 ? 3.182 -4.918 3.648 1 97 103 PHE A O 1
ATOM 827 N N . LEU A 1 104 ? 2.135 -6.84 4.043 1 96.56 104 LEU A N 1
ATOM 828 C CA . LEU A 1 104 ? 0.999 -6.172 4.664 1 96.56 104 LEU A CA 1
ATOM 829 C C . LEU A 1 104 ? 1.441 -5.371 5.887 1 96.56 104 LEU A C 1
ATOM 831 O O . LEU A 1 104 ? 1 -4.238 6.086 1 96.56 104 LEU A O 1
ATOM 835 N N . CYS A 1 105 ? 2.273 -5.961 6.668 1 96 105 CYS A N 1
ATOM 836 C CA . CYS A 1 105 ? 2.805 -5.266 7.832 1 96 105 CYS A CA 1
ATOM 837 C C . CYS A 1 105 ? 3.51 -3.977 7.43 1 96 105 CYS A C 1
ATOM 839 O O . CYS A 1 105 ? 3.354 -2.945 8.086 1 96 105 CYS A O 1
ATOM 841 N N . ILE A 1 106 ? 4.242 -4.07 6.406 1 95.94 106 ILE A N 1
ATOM 842 C CA . ILE A 1 106 ? 4.965 -2.9 5.922 1 95.94 106 ILE A CA 1
ATOM 843 C C . ILE A 1 106 ? 3.971 -1.85 5.43 1 95.94 106 ILE A C 1
ATOM 845 O O . ILE A 1 106 ? 4.125 -0.66 5.719 1 95.94 106 ILE A O 1
ATOM 849 N N . LEU A 1 107 ? 2.953 -2.277 4.699 1 96.31 107 LEU A N 1
ATOM 850 C CA . LEU A 1 107 ? 1.938 -1.348 4.219 1 96.31 107 LEU A CA 1
ATOM 851 C C . LEU A 1 107 ? 1.26 -0.634 5.383 1 96.31 107 LEU A C 1
ATOM 853 O O . LEU A 1 107 ? 1.091 0.587 5.355 1 96.31 107 LEU A O 1
ATOM 857 N N . TYR A 1 108 ? 0.919 -1.431 6.383 1 95.81 108 TYR A N 1
ATOM 858 C CA . TYR A 1 108 ? 0.284 -0.844 7.555 1 95.81 108 TYR A CA 1
ATOM 859 C C . TYR A 1 108 ? 1.192 0.192 8.211 1 95.81 108 TYR A C 1
ATOM 861 O O . TYR A 1 108 ? 0.736 1.271 8.594 1 95.81 108 TYR A O 1
ATOM 869 N N . ARG A 1 109 ? 2.379 -0.159 8.289 1 94 109 ARG A N 1
ATOM 870 C CA . ARG A 1 109 ? 3.354 0.739 8.898 1 94 109 ARG A CA 1
ATOM 871 C C . ARG A 1 109 ? 3.508 2.018 8.078 1 94 109 ARG A C 1
ATOM 873 O O . ARG A 1 109 ? 3.564 3.115 8.641 1 94 109 ARG A O 1
ATOM 880 N N . GLU A 1 110 ? 3.6 1.899 6.832 1 94.19 110 GLU A N 1
ATOM 881 C CA . GLU A 1 110 ? 3.803 3.059 5.969 1 94.19 110 GLU A CA 1
ATOM 882 C C . GLU A 1 110 ? 2.578 3.971 5.969 1 94.19 110 GLU A C 1
ATOM 884 O O . GLU A 1 110 ? 2.709 5.191 6.055 1 94.19 110 GLU A O 1
ATOM 889 N N . PHE A 1 111 ? 1.393 3.363 5.859 1 95.06 111 PHE A N 1
ATOM 890 C CA . PHE A 1 111 ? 0.171 4.156 5.949 1 95.06 111 PHE A CA 1
ATOM 891 C C . PHE A 1 111 ? 0.031 4.781 7.332 1 95.06 111 PHE A C 1
ATOM 893 O O . PHE A 1 111 ? -0.363 5.941 7.453 1 95.06 111 PHE A O 1
ATOM 900 N N . GLY A 1 112 ? 0.346 3.996 8.328 1 92.75 112 GLY A N 1
ATOM 901 C CA . GLY A 1 112 ? 0.281 4.5 9.695 1 92.75 112 GLY A CA 1
ATOM 902 C C . GLY A 1 112 ? 1.204 5.68 9.938 1 92.75 112 GLY A C 1
ATOM 903 O O . GLY A 1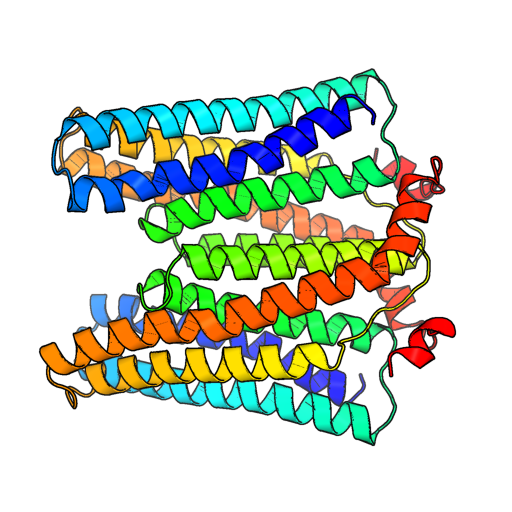 112 ? 0.808 6.668 10.562 1 92.75 112 GLY A O 1
ATOM 904 N N . MET A 1 113 ? 2.369 5.535 9.438 1 90.44 113 MET A N 1
ATOM 905 C CA . MET A 1 113 ? 3.34 6.613 9.594 1 90.44 113 MET A CA 1
ATOM 906 C C . MET A 1 113 ? 2.869 7.879 8.883 1 90.44 113 MET A C 1
ATOM 908 O O . MET A 1 113 ? 3.021 8.984 9.406 1 90.44 113 MET A O 1
ATOM 912 N N . MET A 1 114 ? 2.34 7.734 7.719 1 89.69 114 MET A N 1
ATOM 913 C CA . MET A 1 114 ? 1.825 8.891 6.992 1 89.69 114 MET A CA 1
ATOM 914 C C . MET A 1 114 ? 0.654 9.523 7.734 1 89.69 114 MET A C 1
ATOM 916 O O . MET A 1 114 ? 0.513 10.75 7.754 1 89.69 114 MET A O 1
ATOM 920 N N . PHE A 1 115 ? -0.144 8.734 8.289 1 89.06 115 PHE A N 1
ATOM 921 C CA . PHE A 1 115 ? -1.274 9.234 9.07 1 89.06 115 PHE A CA 1
ATOM 922 C C . PHE A 1 115 ? -0.795 10.039 10.266 1 89.06 115 PHE A C 1
ATOM 924 O O . PHE A 1 115 ? -1.304 11.125 10.531 1 89.06 115 PHE A O 1
ATOM 931 N N . LEU A 1 116 ? 0.197 9.531 10.945 1 86.12 116 LEU A N 1
ATOM 932 C CA . LEU A 1 116 ? 0.753 10.227 12.102 1 86.12 116 LEU A CA 1
ATOM 933 C C . LEU A 1 116 ? 1.376 11.555 11.695 1 86.12 116 LEU A C 1
ATOM 935 O O . LEU A 1 116 ? 1.209 12.562 12.383 1 86.12 116 LEU A O 1
ATOM 939 N N . ARG A 1 117 ? 2.051 11.484 10.617 1 84.12 117 ARG A N 1
ATOM 940 C CA . ARG A 1 117 ? 2.656 12.711 10.109 1 84.12 117 ARG A CA 1
ATOM 941 C C . ARG A 1 117 ? 1.591 13.742 9.75 1 84.12 117 ARG A C 1
ATOM 943 O O . ARG A 1 117 ? 1.786 14.938 9.945 1 84.12 117 ARG A O 1
ATOM 950 N N . MET A 1 118 ? 0.544 13.273 9.172 1 84.44 118 MET A N 1
ATOM 951 C CA . MET A 1 118 ? -0.565 14.148 8.82 1 84.44 118 MET A CA 1
ATOM 952 C C . MET A 1 118 ? -1.132 14.836 10.055 1 84.44 118 MET A C 1
ATOM 954 O O . MET A 1 118 ? -1.363 16.047 10.055 1 84.44 118 MET A O 1
ATOM 958 N N . LEU A 1 119 ? -1.296 14.094 11.109 1 81.56 119 LEU A N 1
ATOM 959 C CA . LEU A 1 119 ? -1.814 14.656 12.352 1 81.56 119 LEU A CA 1
ATOM 960 C C . LEU A 1 119 ? -0.835 15.664 12.945 1 81.56 119 LEU A C 1
ATOM 962 O O . LEU A 1 119 ? -1.245 16.703 13.453 1 81.56 119 LEU A O 1
ATOM 966 N N . ALA A 1 120 ? 0.385 15.328 12.852 1 79.06 120 ALA A N 1
ATOM 967 C CA . ALA A 1 120 ? 1.416 16.234 13.367 1 79.06 120 ALA A CA 1
ATOM 968 C C . ALA A 1 120 ? 1.46 17.531 12.562 1 79.06 120 ALA A C 1
ATOM 970 O O . ALA A 1 120 ? 1.603 18.609 13.133 1 79.06 120 ALA A O 1
ATOM 971 N N . CYS A 1 121 ? 1.331 17.391 11.328 1 75.94 121 CYS A N 1
ATOM 972 C CA . CYS A 1 121 ? 1.319 18.562 10.461 1 75.94 121 CYS A CA 1
ATOM 973 C C . CYS A 1 121 ? 0.138 19.469 10.781 1 75.94 121 CYS A C 1
ATOM 975 O O . CYS A 1 121 ? 0.26 20.703 10.742 1 75.94 121 CYS A O 1
ATOM 977 N N . GLY A 1 122 ? -0.951 18.875 11.055 1 75.44 122 GLY A N 1
ATOM 978 C CA . GLY A 1 122 ? -2.125 19.625 11.438 1 75.44 122 GLY A CA 1
ATOM 979 C C . GLY A 1 122 ? -1.913 20.453 12.695 1 75.44 122 GLY A C 1
ATOM 980 O O . GLY A 1 122 ? -2.557 21.484 12.883 1 75.44 122 GLY A O 1
ATOM 981 N N . GLU A 1 123 ? -1.016 20 13.453 1 76.31 123 GLU A N 1
ATOM 982 C CA . GLU A 1 123 ? -0.691 20.719 14.688 1 76.31 123 GLU A CA 1
ATOM 983 C C . GLU A 1 123 ? 0.484 21.672 14.477 1 76.31 123 GLU A C 1
ATOM 985 O O . GLU A 1 123 ? 1.022 22.219 15.438 1 76.31 123 GLU A O 1
ATOM 990 N N . GLY A 1 124 ? 0.898 21.656 13.234 1 73.94 124 GLY A N 1
ATOM 991 C CA . GLY A 1 124 ? 1.951 22.594 12.898 1 73.94 124 GLY A CA 1
ATOM 992 C C . GLY A 1 124 ? 3.344 22.016 13.023 1 73.94 124 GLY A C 1
ATOM 993 O O . GLY A 1 124 ? 4.332 22.75 13.062 1 73.94 124 GLY A O 1
ATOM 994 N N . HIS A 1 125 ? 3.375 20.719 13.203 1 71.62 125 HIS A N 1
ATOM 995 C CA . HIS A 1 125 ? 4.664 20.062 13.359 1 71.62 125 HIS A CA 1
ATOM 996 C C . HIS A 1 125 ? 5.047 19.297 12.086 1 71.62 125 HIS A C 1
ATOM 998 O O . HIS A 1 125 ? 4.25 18.516 11.562 1 71.62 125 HIS A O 1
ATOM 1004 N N . VAL A 1 126 ? 6.285 19.703 11.508 1 68.31 126 VAL A N 1
ATOM 1005 C CA . VAL A 1 126 ? 6.801 18.938 10.367 1 68.31 126 VAL A CA 1
ATOM 1006 C C . VAL A 1 126 ? 7.746 17.844 10.852 1 68.31 126 VAL A C 1
ATOM 1008 O O . VAL A 1 126 ? 8.75 18.141 11.508 1 68.31 126 VAL A O 1
ATOM 1011 N N . VAL A 1 127 ? 7.309 16.672 10.719 1 67.62 127 VAL A N 1
ATOM 1012 C CA . VAL A 1 127 ? 8.094 15.523 11.172 1 67.62 127 VAL A CA 1
ATOM 1013 C C . VAL A 1 127 ? 8.844 14.914 9.992 1 67.62 127 VAL A C 1
ATOM 1015 O O . VAL A 1 127 ? 8.219 14.406 9.047 1 67.62 127 VAL A O 1
ATOM 1018 N N . GLY A 1 128 ? 10.195 15.156 9.945 1 63.38 128 GLY A N 1
ATOM 1019 C CA . GLY A 1 128 ? 11.023 14.555 8.914 1 63.38 128 GLY A CA 1
ATOM 1020 C C . GLY A 1 128 ? 11.445 13.133 9.242 1 63.38 128 GLY A C 1
ATOM 1021 O O . GLY A 1 128 ? 10.914 12.516 10.172 1 63.38 128 GLY A O 1
ATOM 1022 N N . ALA A 1 129 ? 12.227 12.578 8.328 1 59.66 129 ALA A N 1
ATOM 1023 C CA . ALA A 1 129 ? 12.727 11.219 8.508 1 59.66 129 ALA A CA 1
ATOM 1024 C C . ALA A 1 129 ? 13.68 11.141 9.703 1 59.66 129 ALA A C 1
ATOM 1026 O O . ALA A 1 129 ? 14.484 12.047 9.922 1 59.66 129 ALA A O 1
ATOM 1027 N N . GLN A 1 130 ? 13.367 10.148 10.656 1 61.38 130 GLN A N 1
ATOM 1028 C CA . GLN A 1 130 ? 14.25 9.969 11.805 1 61.38 130 GLN A CA 1
ATOM 1029 C C . GLN A 1 130 ? 15.32 8.914 11.516 1 61.38 130 GLN A C 1
ATOM 1031 O O . GLN A 1 130 ? 15.188 8.133 10.57 1 61.38 130 GLN A O 1
ATOM 1036 N N . ARG A 1 131 ? 16.328 8.953 12.281 1 59.66 131 ARG A N 1
ATOM 1037 C CA . ARG A 1 131 ? 17.5 8.086 12.172 1 59.66 131 ARG A CA 1
ATOM 1038 C C . ARG A 1 131 ? 17.078 6.617 12.133 1 59.66 131 ARG A C 1
ATOM 1040 O O . ARG A 1 131 ? 17.672 5.82 11.398 1 59.66 131 ARG A O 1
ATOM 1047 N N . MET A 1 132 ? 16.172 6.285 12.977 1 59.97 132 MET A N 1
ATOM 1048 C CA . MET A 1 132 ? 15.758 4.883 13.016 1 59.97 132 MET A CA 1
ATOM 1049 C C . MET A 1 132 ? 15.195 4.438 11.672 1 59.97 132 MET A C 1
ATOM 1051 O O . MET A 1 132 ? 15.219 3.246 11.352 1 59.97 132 MET A O 1
ATOM 1055 N N . GLY A 1 133 ? 14.922 5.414 10.898 1 63.91 133 GLY A N 1
ATOM 1056 C CA . GLY A 1 133 ? 14.391 5.129 9.57 1 63.91 133 GLY A CA 1
ATOM 1057 C C . GLY A 1 133 ? 15.469 4.727 8.578 1 63.91 133 GLY A C 1
ATOM 1058 O O . GLY A 1 133 ? 15.188 4.012 7.609 1 63.91 133 GLY A O 1
ATOM 1059 N N . LYS A 1 134 ? 16.688 4.949 9.023 1 73.69 134 LYS A N 1
ATOM 1060 C CA . LYS A 1 134 ? 17.781 4.645 8.094 1 73.69 134 LYS A CA 1
ATOM 1061 C C . LYS A 1 134 ? 18.078 3.148 8.07 1 73.69 134 LYS A C 1
ATOM 1063 O O . LYS A 1 134 ? 18.297 2.572 7.004 1 73.69 134 LYS A O 1
ATOM 1068 N N . LEU A 1 135 ? 18.047 2.564 9.219 1 80.62 135 LEU A N 1
ATOM 1069 C CA . LEU A 1 135 ? 18.281 1.127 9.305 1 80.62 135 LEU A CA 1
ATOM 1070 C C . LEU A 1 135 ? 17.156 0.352 8.609 1 80.62 135 LEU A C 1
ATOM 1072 O O . LEU A 1 135 ? 17.422 -0.667 7.965 1 80.62 135 LEU A O 1
ATOM 1076 N N . LYS A 1 136 ? 16.047 0.893 8.758 1 84.5 136 LYS A N 1
ATOM 1077 C CA . LYS A 1 136 ? 14.906 0.26 8.094 1 84.5 136 LYS A CA 1
ATOM 1078 C C . LYS A 1 136 ? 15.078 0.282 6.578 1 84.5 136 LYS A C 1
ATOM 1080 O O . LYS A 1 136 ? 14.898 -0.74 5.914 1 84.5 136 LYS A O 1
ATOM 1085 N N . THR A 1 137 ? 15.484 1.384 6.121 1 83.5 137 THR A N 1
ATOM 1086 C CA . THR A 1 137 ? 15.625 1.535 4.68 1 83.5 137 THR A CA 1
ATOM 1087 C C . THR A 1 137 ? 16.75 0.651 4.148 1 83.5 137 THR A C 1
ATOM 1089 O O . THR A 1 137 ? 16.609 0.001 3.113 1 83.5 137 THR A O 1
ATOM 1092 N N . ALA A 1 138 ? 17.828 0.601 4.891 1 87.25 138 ALA A N 1
ATOM 1093 C CA . ALA A 1 138 ? 18.938 -0.253 4.508 1 87.25 138 ALA A CA 1
ATOM 1094 C C . ALA A 1 138 ? 18.531 -1.723 4.488 1 87.25 138 ALA A C 1
ATOM 1096 O O . ALA A 1 138 ? 18.922 -2.475 3.596 1 87.25 138 ALA A O 1
ATOM 1097 N N . SER A 1 139 ? 17.781 -2.082 5.461 1 92.75 139 SER A N 1
ATOM 1098 C CA . SER A 1 139 ? 17.328 -3.469 5.531 1 92.75 139 SER A CA 1
ATOM 1099 C C . SER A 1 139 ? 16.375 -3.795 4.387 1 92.75 139 SER A C 1
ATOM 1101 O O . SER A 1 139 ? 16.406 -4.902 3.846 1 92.75 139 SER A O 1
ATOM 1103 N N . TYR A 1 140 ? 15.484 -2.832 4.043 1 93.19 140 TYR A N 1
ATOM 1104 C CA . TYR A 1 140 ? 14.633 -2.996 2.873 1 93.19 140 TYR A CA 1
ATOM 1105 C C . TYR A 1 140 ? 15.461 -3.283 1.628 1 93.19 140 TYR A C 1
ATOM 1107 O O . TYR A 1 140 ? 15.195 -4.25 0.906 1 93.19 140 TYR A O 1
ATOM 1115 N N . MET A 1 141 ? 16.484 -2.479 1.479 1 92.75 141 MET A N 1
ATOM 1116 C CA . MET A 1 141 ? 17.312 -2.568 0.284 1 92.75 141 MET A CA 1
ATOM 1117 C C . MET A 1 141 ? 18.062 -3.9 0.238 1 92.75 141 MET A C 1
ATOM 1119 O O . MET A 1 141 ? 18.156 -4.523 -0.82 1 92.75 141 MET A O 1
ATOM 1123 N N . GLY A 1 142 ? 18.562 -4.246 1.337 1 94.25 142 GLY A N 1
ATOM 1124 C CA . GLY A 1 142 ? 19.266 -5.516 1.402 1 94.25 142 GLY A CA 1
ATOM 1125 C C . GLY A 1 142 ? 18.391 -6.707 1.068 1 94.25 142 GLY A C 1
ATOM 1126 O O . GLY A 1 142 ? 18.797 -7.59 0.306 1 94.25 142 GLY A O 1
ATOM 1127 N N . ALA A 1 143 ? 17.25 -6.766 1.647 1 95.69 143 ALA A N 1
ATOM 1128 C CA . ALA A 1 143 ? 16.328 -7.871 1.415 1 95.69 143 ALA A CA 1
ATOM 1129 C C . ALA A 1 143 ? 15.875 -7.918 -0.043 1 95.69 143 ALA A C 1
ATOM 1131 O O . ALA A 1 143 ? 15.836 -8.984 -0.653 1 95.69 143 ALA A O 1
ATOM 1132 N N . VAL A 1 144 ? 15.578 -6.785 -0.583 1 95.62 144 VAL A N 1
ATOM 1133 C CA . VAL A 1 144 ? 15.125 -6.68 -1.966 1 95.62 144 VAL A CA 1
ATOM 1134 C C . VAL A 1 144 ? 16.234 -7.121 -2.91 1 95.62 144 VAL A C 1
ATOM 1136 O O . VAL A 1 144 ? 16 -7.895 -3.842 1 95.62 144 VAL A O 1
ATOM 1139 N N . LEU A 1 145 ? 17.406 -6.609 -2.641 1 94.5 145 LEU A N 1
ATOM 1140 C CA . LEU A 1 145 ? 18.547 -6.961 -3.48 1 94.5 145 LEU A CA 1
ATOM 1141 C C . LEU A 1 145 ? 18.812 -8.469 -3.455 1 94.5 145 LEU A C 1
ATOM 1143 O O . LEU A 1 145 ? 19.094 -9.07 -4.492 1 94.5 145 LEU A O 1
ATOM 1147 N N . PHE A 1 146 ? 18.703 -9.023 -2.322 1 95.19 146 PHE A N 1
ATOM 1148 C CA . PHE A 1 146 ? 18.875 -10.461 -2.186 1 95.19 146 PHE A CA 1
ATOM 1149 C C . PHE A 1 146 ? 17.906 -11.203 -3.092 1 95.19 146 PHE A C 1
ATOM 1151 O O . PHE A 1 146 ? 18.297 -12.102 -3.836 1 95.19 146 PHE A O 1
ATOM 1158 N N . SER A 1 147 ? 16.688 -10.852 -3.061 1 94.75 147 SER A N 1
ATOM 1159 C CA . SER A 1 147 ? 15.656 -11.516 -3.846 1 94.75 147 SER A CA 1
ATOM 1160 C C . SER A 1 147 ? 15.875 -11.305 -5.34 1 94.75 147 SER A C 1
ATOM 1162 O O . SER A 1 147 ? 15.719 -12.234 -6.133 1 94.75 147 SER A O 1
ATOM 1164 N N . LEU A 1 148 ? 16.234 -10.102 -5.734 1 93.62 148 LEU A N 1
ATOM 1165 C CA . LEU A 1 148 ? 16.438 -9.805 -7.148 1 93.62 148 LEU A CA 1
ATOM 1166 C C . LEU A 1 148 ? 17.641 -10.57 -7.695 1 93.62 148 LEU A C 1
ATOM 1168 O O . LEU A 1 148 ? 17.609 -11.055 -8.828 1 93.62 148 LEU A O 1
ATOM 1172 N N . LEU A 1 149 ? 18.672 -10.633 -6.891 1 93.12 149 LEU A N 1
ATOM 1173 C CA . LEU A 1 149 ? 19.859 -11.383 -7.312 1 93.12 149 LEU A CA 1
ATOM 1174 C C . LEU A 1 149 ? 19.547 -12.867 -7.453 1 93.12 149 LEU A C 1
ATOM 1176 O O . LEU A 1 149 ? 20.031 -13.523 -8.375 1 93.12 149 LEU A O 1
ATOM 1180 N N . LEU A 1 150 ? 18.797 -13.352 -6.531 1 91.94 150 LEU A N 1
ATOM 1181 C CA . LEU A 1 150 ? 18.391 -14.75 -6.613 1 91.94 150 LEU A CA 1
ATOM 1182 C C . LEU A 1 150 ? 17.594 -15.016 -7.891 1 91.94 150 LEU A C 1
ATOM 1184 O O . LEU A 1 150 ? 17.812 -16.016 -8.57 1 91.94 150 LEU A O 1
ATOM 1188 N N . LYS A 1 151 ? 16.688 -14.172 -8.172 1 88.44 151 LYS A N 1
ATOM 1189 C CA . LYS A 1 151 ? 15.898 -14.297 -9.391 1 88.44 151 LYS A CA 1
ATOM 1190 C C . LYS A 1 151 ? 16.797 -14.266 -10.625 1 88.44 151 LYS A C 1
ATOM 1192 O O . LYS A 1 151 ? 16.594 -15.039 -11.562 1 88.44 151 LYS A O 1
ATOM 1197 N N . ALA A 1 152 ? 17.781 -13.383 -10.578 1 87.5 152 ALA A N 1
ATOM 1198 C CA . ALA A 1 152 ? 18.719 -13.273 -11.695 1 87.5 152 ALA A CA 1
ATOM 1199 C C . ALA A 1 152 ? 19.562 -14.547 -11.828 1 87.5 152 ALA A C 1
ATOM 1201 O O . ALA A 1 152 ? 19.797 -15.023 -12.938 1 87.5 152 ALA A O 1
ATOM 1202 N N . LEU A 1 153 ? 19.984 -15.07 -10.688 1 87.81 153 LEU A N 1
ATOM 1203 C CA . LEU A 1 153 ? 20.781 -16.297 -10.703 1 87.81 153 LEU A CA 1
ATOM 1204 C C . LEU A 1 153 ? 19.984 -17.453 -11.297 1 87.81 153 LEU A C 1
ATOM 1206 O O . LEU A 1 153 ? 20.531 -18.266 -12.047 1 87.81 153 LEU A O 1
ATOM 1210 N N . TYR A 1 154 ? 18.734 -17.469 -10.969 1 85.06 154 TYR A N 1
ATOM 1211 C CA . TYR A 1 154 ? 17.875 -18.516 -11.508 1 85.06 154 TYR A CA 1
ATOM 1212 C C . TYR A 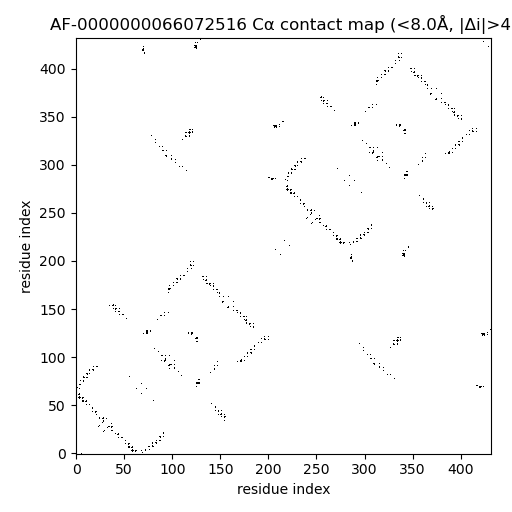1 154 ? 17.672 -18.344 -13 1 85.06 154 TYR A C 1
ATOM 1214 O O . TYR A 1 154 ? 17.656 -19.312 -13.758 1 85.06 154 TYR A O 1
ATOM 1222 N N . ALA A 1 155 ? 17.5 -17.141 -13.43 1 81.12 155 ALA A N 1
ATOM 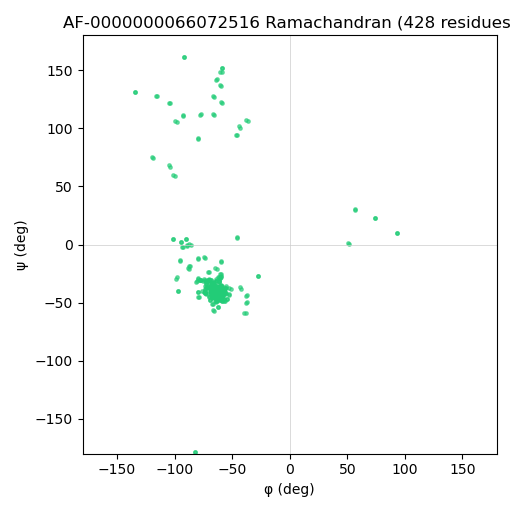1223 C CA . ALA A 1 155 ? 17.266 -16.844 -14.844 1 81.12 155 ALA A CA 1
ATOM 1224 C C . ALA A 1 155 ? 18.484 -17.234 -15.688 1 81.12 155 ALA A C 1
ATOM 1226 O O . ALA A 1 155 ? 18.328 -17.656 -16.844 1 81.12 155 ALA A O 1
ATOM 1227 N N . PHE A 1 156 ? 19.672 -17.125 -15.055 1 85.31 156 PHE A N 1
ATOM 1228 C CA . PHE A 1 156 ? 20.891 -17.469 -15.766 1 85.31 156 PHE A CA 1
ATOM 1229 C C . PHE A 1 156 ? 21.234 -18.938 -15.586 1 85.31 156 PHE A C 1
ATOM 1231 O O . PHE A 1 156 ? 22.297 -19.406 -16.016 1 85.31 156 PHE A O 1
ATOM 1238 N N . GLU A 1 157 ? 20.281 -19.719 -14.867 1 82 157 GLU A N 1
ATOM 1239 C CA . GLU A 1 157 ? 20.469 -21.156 -14.641 1 82 157 GLU A CA 1
ATOM 1240 C C . GLU A 1 157 ? 21.797 -21.438 -13.938 1 82 157 GLU A C 1
ATOM 1242 O O . GLU A 1 157 ? 22.484 -22.406 -14.266 1 82 157 GLU A O 1
ATOM 1247 N N . LEU A 1 158 ? 22.172 -20.5 -13.164 1 83.62 158 LEU A N 1
ATOM 1248 C CA . LEU A 1 158 ? 23.438 -20.625 -12.461 1 83.62 158 LEU A CA 1
ATOM 1249 C C . LEU A 1 158 ? 23.25 -21.312 -11.109 1 83.62 158 LEU A C 1
ATOM 1251 O O . LEU A 1 158 ? 24.219 -21.578 -10.406 1 83.62 158 LEU A O 1
ATOM 1255 N N . ALA A 1 159 ? 21.938 -21.656 -10.797 1 79.12 159 ALA A N 1
ATOM 1256 C CA . ALA A 1 159 ? 21.641 -22.281 -9.508 1 79.12 159 ALA A CA 1
ATOM 1257 C C . ALA A 1 159 ? 20.719 -23.469 -9.68 1 79.12 159 ALA A C 1
ATOM 1259 O O . ALA A 1 159 ? 19.75 -23.422 -10.453 1 79.12 159 ALA A O 1
ATOM 1260 N N . GLY A 1 160 ? 21.109 -24.609 -9.047 1 83.25 160 GLY A N 1
ATOM 1261 C CA . GLY A 1 160 ? 20.234 -25.766 -9.07 1 83.25 160 GLY A CA 1
ATOM 1262 C C . GLY A 1 160 ? 18.859 -25.5 -8.461 1 83.25 160 GLY A C 1
ATOM 1263 O O . GLY A 1 160 ? 18.703 -24.562 -7.672 1 83.25 160 GLY A O 1
ATOM 1264 N N . ALA A 1 161 ? 17.891 -26.219 -8.914 1 85.75 161 ALA A N 1
ATOM 1265 C CA . ALA A 1 161 ? 16.5 -26.047 -8.492 1 85.75 161 ALA A CA 1
ATOM 1266 C C . ALA A 1 161 ? 16.375 -26.172 -6.973 1 85.75 161 ALA A C 1
ATOM 1268 O O . ALA A 1 161 ? 15.68 -25.391 -6.336 1 85.75 161 ALA A O 1
ATOM 1269 N N . ASP A 1 162 ? 17.078 -27.141 -6.449 1 89.81 162 ASP A N 1
ATOM 1270 C CA . ASP A 1 162 ? 16.984 -27.375 -5.008 1 89.81 162 ASP A CA 1
ATOM 1271 C C . ASP A 1 162 ? 17.578 -26.203 -4.227 1 89.81 162 ASP A C 1
ATOM 1273 O O . ASP A 1 162 ? 17 -25.734 -3.246 1 89.81 162 ASP A O 1
ATOM 1277 N N . TRP A 1 163 ? 18.812 -25.859 -4.629 1 90.25 163 TRP A N 1
ATOM 1278 C CA . TRP A 1 163 ? 19.469 -24.734 -3.984 1 90.25 163 TRP A CA 1
ATOM 1279 C C . TRP A 1 163 ? 18.625 -23.469 -4.094 1 90.25 163 TRP A C 1
ATOM 1281 O O . TRP A 1 163 ? 18.516 -22.703 -3.127 1 90.25 163 TRP A O 1
ATOM 1291 N N . TYR A 1 164 ? 18 -23.234 -5.195 1 89.06 164 TYR A N 1
ATOM 1292 C CA . TYR A 1 164 ? 17.172 -22.062 -5.449 1 89.06 164 TYR A CA 1
ATOM 1293 C C . TYR A 1 164 ? 15.977 -22.016 -4.496 1 89.06 164 TYR A C 1
ATOM 1295 O O . TYR A 1 164 ? 15.688 -20.984 -3.9 1 89.06 164 TYR A O 1
ATOM 1303 N N . GLU A 1 165 ? 15.336 -23.125 -4.363 1 90 165 GLU A N 1
ATOM 1304 C CA . GLU A 1 165 ? 14.164 -23.172 -3.492 1 90 165 GLU A CA 1
ATOM 1305 C C . GLU A 1 165 ? 14.547 -22.953 -2.033 1 90 165 GLU A C 1
ATOM 1307 O O . GLU A 1 165 ? 13.812 -22.297 -1.286 1 90 165 GLU A O 1
ATOM 1312 N N . ARG A 1 166 ? 15.711 -23.453 -1.664 1 91.44 166 ARG A N 1
ATOM 1313 C CA . ARG A 1 166 ? 16.188 -23.234 -0.307 1 91.44 166 ARG A CA 1
ATOM 1314 C C . ARG A 1 166 ? 16.516 -21.766 -0.074 1 91.44 166 ARG A C 1
ATOM 1316 O O . ARG A 1 166 ? 16.172 -21.188 0.962 1 91.44 166 ARG A O 1
ATOM 1323 N N . MET A 1 167 ? 17.203 -21.219 -1.046 1 91.62 167 MET A N 1
ATOM 1324 C CA . MET A 1 167 ? 17.578 -19.812 -0.925 1 91.62 167 MET A CA 1
ATOM 1325 C C . MET A 1 167 ? 16.344 -18.906 -0.979 1 91.62 167 MET A C 1
ATOM 1327 O O . MET A 1 167 ? 16.312 -17.844 -0.348 1 91.62 167 MET A O 1
ATOM 1331 N N . ARG A 1 168 ? 15.375 -19.344 -1.732 1 91.62 168 ARG A N 1
ATOM 1332 C CA . ARG A 1 168 ? 14.117 -18.594 -1.761 1 91.62 168 ARG A CA 1
ATOM 1333 C C . ARG A 1 168 ? 13.453 -18.594 -0.39 1 91.62 168 ARG A C 1
ATOM 1335 O O . ARG A 1 168 ? 12.906 -17.578 0.043 1 91.62 168 ARG A O 1
ATOM 1342 N N . ALA A 1 169 ? 13.531 -19.734 0.278 1 91.94 169 ALA A N 1
ATOM 1343 C CA . ALA A 1 169 ? 12.992 -19.828 1.63 1 91.94 169 ALA A CA 1
ATOM 1344 C C . ALA A 1 169 ? 13.75 -18.922 2.598 1 91.94 169 ALA A C 1
ATOM 1346 O O . ALA A 1 169 ? 13.141 -18.266 3.439 1 91.94 169 ALA A O 1
ATOM 1347 N N . VAL A 1 170 ? 15.039 -18.891 2.451 1 92.12 170 VAL A N 1
ATOM 1348 C CA . VAL A 1 170 ? 15.875 -18.016 3.258 1 92.12 170 VAL A CA 1
ATOM 1349 C C . VAL A 1 170 ? 15.516 -16.562 2.969 1 92.12 170 VAL A C 1
ATOM 1351 O O . VAL A 1 170 ? 15.43 -15.742 3.887 1 92.12 170 VAL A O 1
ATOM 1354 N N . GLY A 1 171 ? 15.312 -16.281 1.694 1 91.31 171 GLY A N 1
ATOM 1355 C CA . GLY A 1 171 ? 14.93 -14.938 1.3 1 91.31 171 GLY A CA 1
ATOM 1356 C C . GLY A 1 171 ? 13.633 -14.477 1.942 1 91.31 171 GLY A C 1
ATOM 1357 O O . GLY A 1 171 ? 13.508 -13.312 2.326 1 91.31 171 GLY A O 1
ATOM 1358 N N . ARG A 1 172 ? 12.75 -15.398 2.113 1 92.38 172 ARG A N 1
ATOM 1359 C CA . ARG A 1 172 ? 11.477 -15.07 2.754 1 92.38 172 ARG A CA 1
ATOM 1360 C C . ARG A 1 172 ? 11.68 -14.727 4.227 1 92.38 172 ARG A C 1
ATOM 1362 O O . ARG A 1 172 ? 11.008 -13.836 4.762 1 92.38 172 ARG A O 1
ATOM 1369 N N . LEU A 1 173 ? 12.672 -15.336 4.805 1 92.88 173 LEU A N 1
ATOM 1370 C CA . LEU A 1 173 ? 12.984 -15.086 6.207 1 92.88 173 LEU A CA 1
ATOM 1371 C C . LEU A 1 173 ? 13.734 -13.773 6.379 1 92.88 173 LEU A C 1
ATOM 1373 O O . LEU A 1 173 ? 13.586 -13.094 7.398 1 92.88 173 LEU A O 1
ATOM 1377 N N . VAL A 1 174 ? 14.484 -13.445 5.379 1 94.62 174 VAL A N 1
ATOM 1378 C CA . VAL A 1 174 ? 15.273 -12.219 5.414 1 94.62 174 VAL A CA 1
ATOM 1379 C C . VAL A 1 174 ? 14.344 -11.016 5.535 1 94.62 174 VAL A C 1
ATOM 1381 O O . VAL A 1 174 ? 14.703 -10.008 6.148 1 94.62 174 VAL A O 1
ATOM 1384 N N . TYR A 1 175 ? 13.125 -11.141 5.035 1 96.38 175 TYR A N 1
ATOM 1385 C CA . TYR A 1 175 ? 12.195 -10.016 5.059 1 96.38 175 TYR A CA 1
ATOM 1386 C C . TYR A 1 175 ? 11.664 -9.773 6.465 1 96.38 175 TYR A C 1
ATOM 1388 O O . TYR A 1 175 ? 11.078 -8.719 6.746 1 96.38 175 TYR A O 1
ATOM 1396 N N . VAL A 1 176 ? 11.883 -10.68 7.379 1 95.94 176 VAL A N 1
ATOM 1397 C CA . VAL A 1 176 ? 11.445 -10.516 8.766 1 95.94 176 VAL A CA 1
ATOM 1398 C C . VAL A 1 176 ? 12.234 -9.375 9.414 1 95.94 176 VAL A C 1
ATOM 1400 O O . VAL A 1 176 ? 11.672 -8.594 10.195 1 95.94 176 VAL A O 1
ATOM 1403 N N . VAL A 1 177 ? 13.414 -9.25 9.016 1 94.62 177 VAL A N 1
ATOM 1404 C CA . VAL A 1 177 ? 14.297 -8.25 9.617 1 94.62 177 VAL A CA 1
ATOM 1405 C C . VAL A 1 177 ? 13.781 -6.848 9.305 1 94.62 177 VAL A C 1
ATOM 1407 O O . VAL A 1 177 ? 13.5 -6.066 10.211 1 94.62 177 VAL A O 1
ATOM 1410 N N . PRO A 1 178 ? 13.617 -6.504 8.031 1 94.5 178 PRO A N 1
ATOM 1411 C CA . PRO A 1 178 ? 13.117 -5.156 7.766 1 94.5 178 PRO A CA 1
ATOM 1412 C C . PRO A 1 178 ? 11.727 -4.914 8.344 1 94.5 178 PRO A C 1
ATOM 1414 O O . PRO A 1 178 ? 11.398 -3.791 8.734 1 94.5 178 PRO A O 1
ATOM 1417 N N . VAL A 1 179 ? 10.891 -5.914 8.43 1 95.94 179 VAL A N 1
ATOM 1418 C CA . VAL A 1 179 ? 9.555 -5.754 8.984 1 95.94 179 VAL A CA 1
ATOM 1419 C C . VAL A 1 179 ? 9.641 -5.434 10.477 1 95.94 179 VAL A C 1
ATOM 1421 O O . VAL A 1 179 ? 8.961 -4.535 10.969 1 95.94 179 VAL A O 1
ATOM 1424 N N . VAL A 1 180 ? 10.484 -6.16 11.156 1 95.06 180 VAL A N 1
ATOM 1425 C CA . VAL A 1 180 ? 10.656 -5.934 12.586 1 95.06 180 VAL A CA 1
ATOM 1426 C C . VAL A 1 180 ? 11.219 -4.535 12.828 1 95.06 180 VAL A C 1
ATOM 1428 O O . VAL A 1 180 ? 10.742 -3.811 13.703 1 95.06 180 VAL A O 1
ATOM 1431 N N . LEU A 1 181 ? 12.172 -4.156 12.055 1 92.62 181 LEU A N 1
ATOM 1432 C CA . LEU A 1 181 ? 12.758 -2.826 12.188 1 92.62 181 LEU A CA 1
ATOM 1433 C C . LEU A 1 181 ? 11.734 -1.748 11.852 1 92.62 181 LEU A C 1
ATOM 1435 O O . LEU A 1 181 ? 11.688 -0.708 12.508 1 92.62 181 LEU A O 1
ATOM 1439 N N . ALA A 1 182 ? 10.953 -1.985 10.805 1 92.19 182 ALA A N 1
ATOM 1440 C CA . ALA A 1 182 ? 9.914 -1.037 10.422 1 92.19 182 ALA A CA 1
ATOM 1441 C C . ALA A 1 182 ? 8.883 -0.87 11.531 1 92.19 182 ALA A C 1
ATOM 1443 O O . ALA A 1 182 ? 8.523 0.254 11.891 1 92.19 182 ALA A O 1
ATOM 1444 N N . LEU A 1 183 ? 8.461 -1.96 12.109 1 93.12 183 LEU A N 1
ATOM 1445 C CA . LEU A 1 183 ? 7.465 -1.909 13.18 1 93.12 183 LEU A CA 1
ATOM 1446 C C . LEU A 1 183 ? 8.055 -1.277 14.438 1 93.12 183 LEU A C 1
ATOM 1448 O O . LEU A 1 183 ? 7.371 -0.518 15.133 1 93.12 183 LEU A O 1
ATOM 1452 N N . ALA A 1 184 ? 9.289 -1.626 14.703 1 89.81 184 ALA A N 1
ATOM 1453 C CA . ALA A 1 184 ? 9.953 -1.024 15.859 1 89.81 184 ALA A CA 1
ATOM 1454 C C . ALA A 1 184 ? 10.047 0.492 15.711 1 89.81 184 ALA A C 1
ATOM 1456 O O . ALA A 1 184 ? 9.805 1.232 16.672 1 89.81 184 ALA A O 1
ATOM 1457 N N . SER A 1 185 ? 10.414 0.93 14.562 1 85.81 185 SER A N 1
ATOM 1458 C CA . SER A 1 185 ? 10.484 2.367 14.32 1 85.81 185 SER A CA 1
ATOM 1459 C C . SER A 1 185 ? 9.109 3.014 14.422 1 85.81 185 SER A C 1
ATOM 1461 O O . SER A 1 185 ? 8.984 4.137 14.922 1 85.81 185 SER A O 1
ATOM 1463 N N . PHE A 1 186 ? 8.125 2.369 13.969 1 88.06 186 PHE A N 1
ATOM 1464 C CA . PHE A 1 186 ? 6.758 2.883 14.047 1 88.06 186 PHE A CA 1
ATOM 1465 C C . PHE A 1 186 ? 6.328 3.055 15.5 1 88.06 186 PHE A C 1
ATOM 1467 O O . PHE A 1 186 ? 5.754 4.082 15.859 1 88.06 186 PHE A O 1
ATOM 1474 N N . PHE A 1 187 ? 6.605 2.094 16.281 1 87.44 187 PHE A N 1
ATOM 1475 C CA . PHE A 1 187 ? 6.207 2.162 17.672 1 87.44 187 PHE A CA 1
ATOM 1476 C C . PHE A 1 187 ? 6.977 3.258 18.406 1 87.44 187 PHE A C 1
ATOM 1478 O O . PHE A 1 187 ? 6.434 3.916 19.297 1 87.44 187 PHE A O 1
ATOM 1485 N N . SER A 1 188 ? 8.188 3.438 18.078 1 83 188 SER A N 1
ATOM 1486 C CA . SER A 1 188 ? 8.953 4.539 18.641 1 83 188 SER A CA 1
ATOM 1487 C C . SER A 1 188 ? 8.336 5.887 18.297 1 83 188 SER A C 1
ATOM 1489 O O . SER A 1 188 ? 8.258 6.781 19.141 1 83 188 SER A O 1
ATOM 1491 N N . TYR A 1 189 ? 7.848 5.996 17.094 1 80.69 189 TYR A N 1
ATOM 1492 C CA . TYR A 1 189 ? 7.211 7.23 16.641 1 80.69 189 TYR A CA 1
ATOM 1493 C C . TYR A 1 189 ? 5.867 7.434 17.344 1 80.69 189 TYR A C 1
ATOM 1495 O O . TYR A 1 189 ? 5.492 8.562 17.656 1 80.69 189 TYR A O 1
ATOM 1503 N N . LEU A 1 190 ? 5.188 6.398 17.547 1 82.56 190 LEU A N 1
ATOM 1504 C CA . LEU A 1 190 ? 3.898 6.473 18.219 1 82.56 190 LEU A CA 1
ATOM 1505 C C . LEU A 1 190 ? 4.062 7.027 19.641 1 82.56 190 LEU A C 1
ATOM 1507 O O . LEU A 1 190 ? 3.246 7.832 20.094 1 82.56 190 LEU A O 1
ATOM 1511 N N . LYS A 1 191 ? 5.121 6.625 20.25 1 80.44 191 LYS A N 1
ATOM 1512 C CA . LYS A 1 191 ? 5.391 7.109 21.594 1 80.44 191 LYS A CA 1
ATOM 1513 C C . LYS A 1 191 ? 5.73 8.594 21.594 1 80.44 191 LYS A C 1
ATOM 1515 O O . LYS A 1 191 ? 5.289 9.344 22.469 1 80.44 191 LYS A O 1
ATOM 1520 N N . THR A 1 192 ? 6.402 8.938 20.594 1 74 192 THR A N 1
ATOM 1521 C CA . THR A 1 192 ? 6.824 10.328 20.484 1 74 192 THR A CA 1
ATOM 1522 C C . THR A 1 192 ? 5.645 11.219 20.109 1 74 192 THR A C 1
ATOM 1524 O O . THR A 1 192 ? 5.562 12.367 20.547 1 74 192 THR A O 1
ATOM 1527 N N . PHE A 1 193 ? 4.742 10.633 19.359 1 74.12 193 PHE A N 1
ATOM 1528 C CA . PHE A 1 193 ? 3.627 11.422 18.828 1 74.12 193 PHE A CA 1
ATOM 1529 C C . PHE A 1 193 ? 2.418 11.32 19.766 1 74.12 193 PHE A C 1
ATOM 1531 O O . PHE A 1 193 ? 1.396 11.969 19.516 1 74.12 193 PHE A O 1
ATOM 1538 N N . PHE A 1 194 ? 2.541 10.586 20.766 1 74.06 194 PHE A N 1
ATOM 1539 C CA . PHE A 1 194 ? 1.428 10.344 21.688 1 74.06 194 PHE A CA 1
ATOM 1540 C C . PHE A 1 194 ? 0.867 11.648 22.219 1 74.06 194 PHE A C 1
ATOM 1542 O O . PHE A 1 194 ? -0.351 11.836 22.281 1 74.06 194 PHE A O 1
ATOM 1549 N N . PRO A 1 195 ? 1.699 12.617 22.562 1 69.94 195 PRO A N 1
ATOM 1550 C CA . PRO A 1 195 ? 1.158 13.883 23.047 1 69.94 195 PRO A CA 1
ATOM 1551 C C . PRO A 1 195 ? 0.375 14.641 21.984 1 69.94 195 PRO A C 1
ATOM 1553 O O . PRO A 1 195 ? -0.605 15.32 22.297 1 69.94 195 PRO A O 1
ATOM 1556 N N . ILE A 1 196 ? 0.792 14.555 20.75 1 68 196 ILE A N 1
ATOM 1557 C CA . ILE A 1 196 ? 0.105 15.211 19.641 1 68 196 ILE A CA 1
ATOM 1558 C C . ILE A 1 196 ? -1.259 14.555 19.438 1 68 196 ILE A C 1
ATOM 1560 O O . ILE A 1 196 ? -2.258 15.25 19.219 1 68 196 ILE A O 1
ATOM 1564 N N . LEU A 1 197 ? -1.291 13.305 19.547 1 67.06 197 LEU A N 1
ATOM 1565 C CA . LEU A 1 197 ? -2.529 12.547 19.375 1 67.06 197 LEU A CA 1
ATOM 1566 C C . LEU A 1 197 ? -3.543 12.914 20.453 1 67.06 197 LEU A C 1
ATOM 1568 O O . LEU A 1 197 ? -4.738 13.023 20.172 1 67.06 197 LEU A O 1
ATOM 1572 N N . LYS A 1 198 ? -2.992 13.102 21.578 1 66.38 198 LYS A N 1
ATOM 1573 C CA . LYS A 1 198 ? -3.859 13.461 22.703 1 66.38 198 LYS A CA 1
ATOM 1574 C C . LYS A 1 198 ? -4.461 14.852 22.5 1 66.38 198 LYS A C 1
ATOM 1576 O O . LYS A 1 198 ? -5.613 15.094 22.859 1 66.38 198 LYS A O 1
ATOM 1581 N N . ARG A 1 199 ? -3.771 15.664 21.922 1 64.5 199 ARG A N 1
ATOM 1582 C CA . ARG A 1 199 ? -4.25 17.016 21.672 1 64.5 199 ARG A CA 1
ATOM 1583 C C . ARG A 1 199 ? -5.301 17.031 20.562 1 64.5 199 ARG A C 1
ATOM 1585 O O . ARG A 1 199 ? -6.309 17.734 20.672 1 64.5 199 ARG A O 1
ATOM 1592 N N . VAL A 1 200 ? -5.047 16.266 19.547 1 62.16 200 VAL A N 1
ATOM 1593 C CA . VAL A 1 200 ? -5.941 16.234 18.391 1 62.16 200 VAL A CA 1
ATOM 1594 C C . VAL A 1 200 ? -7.258 15.562 18.781 1 62.16 200 VAL A C 1
ATOM 1596 O O . VAL A 1 200 ? -8.336 16.016 18.391 1 62.16 200 VAL A O 1
ATOM 1599 N N . CYS A 1 201 ? -7.09 14.469 19.406 1 56.88 201 CYS A N 1
ATOM 1600 C CA . CYS A 1 201 ? -8.281 13.758 19.844 1 56.88 201 CYS A CA 1
ATOM 1601 C C . CYS A 1 201 ? -9.07 14.594 20.859 1 56.88 201 CYS A C 1
ATOM 1603 O O . CYS A 1 201 ? -10.297 14.5 20.922 1 56.88 201 CYS A O 1
ATOM 1605 N N . GLY A 1 202 ? -8.359 15.281 21.672 1 50.09 202 GLY A N 1
ATOM 1606 C CA . GLY A 1 202 ? -9 16.156 22.641 1 50.09 202 GLY A CA 1
ATOM 1607 C C . GLY A 1 202 ? -9.602 17.391 22.031 1 50.09 202 GLY A C 1
ATOM 1608 O O . GLY A 1 202 ? -10.508 18 22.609 1 50.09 202 GLY A O 1
ATOM 1609 N N . ARG A 1 203 ? -9 17.922 20.984 1 53.22 203 ARG A N 1
ATOM 1610 C CA . ARG A 1 203 ? -9.516 19.156 20.406 1 53.22 203 ARG A CA 1
ATOM 1611 C C . ARG A 1 203 ? -10.719 18.875 19.5 1 53.22 203 ARG A C 1
ATOM 1613 O O . ARG A 1 203 ? -10.656 18.016 18.625 1 53.22 203 ARG A O 1
ATOM 1620 N N . THR A 1 204 ? -11.859 18.906 20.062 1 45.91 204 THR A N 1
ATOM 1621 C CA . THR A 1 204 ? -13.148 18.781 19.391 1 45.91 204 THR A CA 1
ATOM 1622 C C . THR A 1 204 ? -13.133 19.5 18.047 1 45.91 204 THR A C 1
ATOM 1624 O O . THR A 1 204 ? -13.859 19.125 17.125 1 45.91 204 THR A O 1
ATOM 1627 N N . ARG A 1 205 ? -12.859 20.875 17.906 1 44.19 205 ARG A N 1
ATOM 1628 C CA . ARG A 1 205 ? -13.219 21.75 16.797 1 44.19 205 ARG A CA 1
ATOM 1629 C C . ARG A 1 205 ? -12.008 22.047 15.93 1 44.19 205 ARG A C 1
ATOM 1631 O O . ARG A 1 205 ? -11.062 22.719 16.359 1 44.19 205 ARG A O 1
ATOM 1638 N N . TYR A 1 206 ? -11.477 21.234 15.266 1 43.19 206 TYR A N 1
ATOM 1639 C CA . TYR A 1 206 ? -10.531 21.812 14.312 1 43.19 206 TYR A CA 1
ATOM 1640 C C . TYR A 1 206 ? -11.227 22.781 13.375 1 43.19 206 TYR A C 1
ATOM 1642 O O . TYR A 1 206 ? -12.398 22.594 13.031 1 43.19 206 TYR A O 1
ATOM 1650 N N . PRO A 1 207 ? -10.789 24.078 13.305 1 38.19 207 PRO A N 1
ATOM 1651 C CA . PRO A 1 207 ? -11.5 24.953 12.375 1 38.19 207 PRO A CA 1
ATOM 1652 C C . PRO A 1 207 ? -11.719 24.312 11.008 1 38.19 207 PRO A C 1
ATOM 1654 O O . PRO A 1 207 ? -10.781 23.766 10.422 1 38.19 207 PRO A O 1
ATOM 1657 N N . VAL A 1 208 ? -12.836 23.734 10.859 1 40.44 208 VAL A N 1
ATOM 1658 C CA . VAL A 1 208 ? -13.281 23.297 9.539 1 40.44 208 VAL A CA 1
ATOM 1659 C C . VAL A 1 208 ? -13 24.391 8.508 1 40.44 208 VAL A C 1
ATOM 1661 O O . VAL A 1 208 ? -13.281 25.562 8.75 1 40.44 208 VAL A O 1
ATOM 1664 N N . CYS A 1 209 ? -12.016 24.25 7.773 1 35.31 209 CYS A N 1
ATOM 1665 C CA . CYS A 1 209 ? -11.766 25.234 6.738 1 35.31 209 CYS A CA 1
ATOM 1666 C C . CYS A 1 209 ? -13.062 25.734 6.129 1 35.31 209 CYS A C 1
ATOM 1668 O O . CYS A 1 209 ? -13.898 24.938 5.699 1 35.31 209 CYS A O 1
ATOM 1670 N N . LYS A 1 210 ? -13.5 26.922 6.41 1 33.88 210 LYS A N 1
ATOM 1671 C CA . LYS A 1 210 ? -14.625 27.625 5.797 1 33.88 210 LYS A CA 1
ATOM 1672 C C . LYS A 1 210 ? -14.688 27.344 4.297 1 33.88 210 LYS A C 1
ATOM 1674 O O . LYS A 1 210 ? -15.773 27.234 3.73 1 33.88 210 LYS A O 1
ATOM 1679 N N . THR A 1 211 ? -13.641 27.5 3.613 1 30.86 211 THR A N 1
ATOM 1680 C CA . THR A 1 211 ? -13.688 27.328 2.168 1 30.86 211 THR A CA 1
ATOM 1681 C C . THR A 1 211 ? -14.039 25.875 1.814 1 30.86 211 THR A C 1
ATOM 1683 O O . THR A 1 211 ? -14.305 25.562 0.652 1 30.86 211 THR A O 1
ATOM 1686 N N . CYS A 1 212 ? -13.727 24.969 2.535 1 35.34 212 CYS A N 1
ATOM 1687 C CA . CYS A 1 212 ? -14.133 23.594 2.268 1 35.34 212 CYS A CA 1
ATOM 1688 C C . CYS A 1 212 ? -15.625 23.406 2.516 1 35.34 212 CYS A C 1
ATOM 1690 O O . CYS A 1 212 ? -16.156 22.312 2.391 1 35.34 212 CYS A O 1
ATOM 1692 N N . ARG A 1 213 ? -16.297 24.094 3.238 1 35.81 213 ARG A N 1
ATOM 1693 C CA . ARG A 1 213 ? -17.766 24.141 3.205 1 35.81 213 ARG A CA 1
ATOM 1694 C C . ARG A 1 213 ? -18.281 24.047 1.773 1 35.81 213 ARG A C 1
ATOM 1696 O O . ARG A 1 213 ? -19.391 23.594 1.542 1 35.81 213 ARG A O 1
ATOM 1703 N N . GLU A 1 214 ? -17.688 24.75 0.862 1 33.53 214 GLU A N 1
ATOM 1704 C CA . GLU A 1 214 ? -18.156 24.703 -0.517 1 33.53 214 GLU A CA 1
ATOM 1705 C C . GLU A 1 214 ? -18 23.312 -1.109 1 33.53 214 GLU A C 1
ATOM 1707 O O . GLU A 1 214 ? -18.469 23.047 -2.219 1 33.53 214 GLU A O 1
ATOM 1712 N N . TRP A 1 215 ? -17.219 22.516 -0.639 1 32.88 215 TRP A N 1
ATOM 1713 C CA . TRP A 1 215 ? -17.109 21.156 -1.18 1 32.88 215 TRP A CA 1
ATOM 1714 C C . TRP A 1 215 ? -18.109 20.234 -0.506 1 32.88 215 TRP A C 1
ATOM 1716 O O . TRP A 1 215 ? -18.141 19.031 -0.795 1 32.88 215 TRP A O 1
ATOM 1726 N N . ASP A 1 216 ? -18.672 20.438 0.643 1 30.77 216 ASP A N 1
ATOM 1727 C CA . ASP A 1 216 ? -19.922 19.812 1.024 1 30.77 216 ASP A CA 1
ATOM 1728 C C . ASP A 1 216 ? -21.062 20.25 0.115 1 30.77 216 ASP A C 1
ATOM 1730 O O . ASP A 1 216 ? -21.203 21.438 -0.176 1 30.77 216 ASP A O 1
ATOM 1734 N N . MET B 1 1 ? -16 8.391 22.453 1 55.72 1 MET B N 1
ATOM 1735 C CA . MET B 1 1 ? -15.875 8.062 21.047 1 55.72 1 MET B CA 1
ATOM 1736 C C . MET B 1 1 ? -17.234 8.062 20.344 1 55.72 1 MET B C 1
ATOM 1738 O O . MET B 1 1 ? -18.234 7.645 20.938 1 55.72 1 MET B O 1
ATOM 1742 N N . ARG B 1 2 ? -17.438 8.914 19.312 1 71.25 2 ARG B N 1
ATOM 1743 C CA . ARG B 1 2 ? -18.703 8.984 18.578 1 71.25 2 ARG B CA 1
ATOM 1744 C C . ARG B 1 2 ? -19 7.668 17.875 1 71.25 2 ARG B C 1
ATOM 1746 O O . ARG B 1 2 ? -18.094 6.855 17.656 1 71.25 2 ARG B O 1
ATOM 1753 N N . LEU B 1 3 ? -20.188 7.25 17.828 1 72.56 3 LEU B N 1
ATOM 1754 C CA . LEU B 1 3 ? -20.641 6.004 17.219 1 72.56 3 LEU B CA 1
ATOM 1755 C C . LEU B 1 3 ? -19.969 5.77 15.883 1 72.56 3 LEU B C 1
ATOM 1757 O O . LEU B 1 3 ? -19.609 4.637 15.547 1 72.56 3 LEU B O 1
ATOM 1761 N N . SER B 1 4 ? -19.734 6.789 15.117 1 72 4 SER B N 1
ATOM 1762 C CA . SER B 1 4 ? -19.078 6.684 13.828 1 72 4 SER B CA 1
ATOM 1763 C C . SER B 1 4 ? -17.641 6.191 13.984 1 72 4 SER B C 1
ATOM 1765 O O . SER B 1 4 ? -17.172 5.344 13.219 1 72 4 SER B O 1
ATOM 1767 N N . ASP B 1 5 ? -17.047 6.621 15.031 1 77.12 5 ASP B N 1
ATOM 1768 C CA . ASP B 1 5 ? -15.68 6.207 15.297 1 77.12 5 ASP B CA 1
ATOM 1769 C C . ASP B 1 5 ? -15.617 4.73 15.688 1 77.12 5 ASP B C 1
ATOM 1771 O O . ASP B 1 5 ? -14.641 4.043 15.391 1 77.12 5 ASP B O 1
ATOM 1775 N N . PHE B 1 6 ? -16.703 4.355 16.297 1 79.62 6 PHE B N 1
ATOM 1776 C CA . PHE B 1 6 ? -16.766 2.957 16.703 1 79.62 6 PHE B CA 1
ATOM 1777 C C . PHE B 1 6 ? -16.828 2.041 15.484 1 79.62 6 PHE B C 1
ATOM 1779 O O . PHE B 1 6 ? -16.125 1.028 15.43 1 79.62 6 PHE B O 1
ATOM 1786 N N . TYR B 1 7 ? -17.609 2.383 14.539 1 80.81 7 TYR B N 1
ATOM 1787 C CA . TYR B 1 7 ? -17.734 1.562 13.344 1 80.81 7 TYR B CA 1
ATOM 1788 C C . TYR B 1 7 ? -16.453 1.561 12.539 1 80.81 7 TYR B C 1
ATOM 1790 O O . TYR B 1 7 ? -16.062 0.539 11.961 1 80.81 7 TYR B O 1
ATOM 1798 N N . THR B 1 8 ? -15.797 2.639 12.523 1 82.5 8 THR B N 1
ATOM 1799 C CA . THR B 1 8 ? -14.5 2.738 11.859 1 82.5 8 THR B CA 1
ATOM 1800 C C . THR B 1 8 ? -13.469 1.842 12.531 1 82.5 8 THR B C 1
ATOM 1802 O O . THR B 1 8 ? -12.75 1.102 11.859 1 82.5 8 THR B O 1
ATOM 1805 N N . ALA B 1 9 ? -13.523 1.851 13.828 1 85.06 9 ALA B N 1
ATOM 1806 C CA . ALA B 1 9 ? -12.609 1.006 14.594 1 85.06 9 ALA B CA 1
ATOM 1807 C C . ALA B 1 9 ? -12.93 -0.472 14.391 1 85.06 9 ALA B C 1
ATOM 1809 O O . ALA B 1 9 ? -12.023 -1.304 14.312 1 85.06 9 ALA B O 1
ATOM 1810 N N . LEU B 1 10 ? -14.172 -0.738 14.344 1 87.5 10 LEU B N 1
ATOM 1811 C CA . LEU B 1 10 ? -14.602 -2.113 14.117 1 87.5 10 LEU B CA 1
ATOM 1812 C C . LEU B 1 10 ? -14.133 -2.619 12.766 1 87.5 10 LEU B C 1
ATOM 1814 O O . LEU B 1 10 ? -13.664 -3.756 12.648 1 87.5 10 LEU B O 1
ATOM 1818 N N . ARG B 1 11 ? -14.188 -1.825 11.789 1 88 11 ARG B N 1
ATOM 1819 C CA . ARG B 1 11 ? -13.727 -2.182 10.445 1 88 11 ARG B CA 1
ATOM 1820 C C . ARG B 1 11 ? -12.234 -2.498 10.453 1 88 11 ARG B C 1
ATOM 1822 O O . ARG B 1 11 ? -11.812 -3.518 9.906 1 88 11 ARG B O 1
ATOM 1829 N N . LEU B 1 12 ? -11.539 -1.718 11.102 1 89 12 LEU B N 1
ATOM 1830 C CA . LEU B 1 12 ? -10.102 -1.919 11.195 1 89 12 LEU B CA 1
ATOM 1831 C C . LEU B 1 12 ? -9.781 -3.205 11.953 1 89 12 LEU B C 1
ATOM 1833 O O . LEU B 1 12 ? -8.859 -3.936 11.586 1 89 12 LEU B O 1
ATOM 1837 N N . ALA B 1 13 ? -10.602 -3.461 12.953 1 89.25 13 ALA B N 1
ATOM 1838 C CA . ALA B 1 13 ? -10.398 -4.656 13.766 1 89.25 13 ALA B CA 1
ATOM 1839 C C . ALA B 1 13 ? -10.734 -5.918 12.984 1 89.25 13 ALA B C 1
ATOM 1841 O O . ALA B 1 13 ? -10.125 -6.969 13.195 1 89.25 13 ALA B O 1
ATOM 1842 N N . LEU B 1 14 ? -11.641 -5.805 12.117 1 91.69 14 LEU B N 1
ATOM 1843 C CA . LEU B 1 14 ? -12.156 -6.977 11.422 1 91.69 14 LEU B CA 1
ATOM 1844 C C . LEU B 1 14 ? -11.312 -7.297 10.195 1 91.69 14 LEU B C 1
ATOM 1846 O O . LEU B 1 14 ? -11.367 -8.414 9.672 1 91.69 14 LEU B O 1
ATOM 1850 N N . VAL B 1 15 ? -10.555 -6.395 9.703 1 91.31 15 VAL B N 1
ATOM 1851 C CA . VAL B 1 15 ? -9.828 -6.586 8.453 1 91.31 15 VAL B CA 1
ATOM 1852 C C . VAL B 1 15 ? -8.688 -7.574 8.664 1 91.31 15 VAL B C 1
ATOM 1854 O O . VAL B 1 15 ? -8.367 -8.367 7.777 1 91.31 15 VAL B O 1
ATOM 1857 N N . LEU B 1 16 ? -8.062 -7.617 9.898 1 91.25 16 LEU B N 1
ATOM 1858 C CA . LEU B 1 16 ? -6.969 -8.547 10.18 1 91.25 16 LEU B CA 1
ATOM 1859 C C . LEU B 1 16 ? -7.477 -9.977 10.25 1 91.25 16 LEU B C 1
ATOM 1861 O O . LEU B 1 16 ? -6.895 -10.883 9.641 1 91.25 16 LEU B O 1
ATOM 1865 N N . PRO B 1 17 ? -8.594 -10.172 10.945 1 90.69 17 PRO B N 1
ATOM 1866 C CA . PRO B 1 17 ? -9.18 -11.508 10.898 1 90.69 17 PRO B CA 1
ATOM 1867 C C . PRO B 1 17 ? -9.555 -11.945 9.477 1 90.69 17 PRO B C 1
ATOM 1869 O O . PRO B 1 17 ? -9.469 -13.125 9.148 1 90.69 17 PRO B O 1
ATOM 1872 N N . PHE B 1 18 ? -10.008 -11.031 8.719 1 93.19 18 PHE B N 1
ATOM 1873 C CA . PHE B 1 18 ? -10.305 -11.359 7.328 1 93.19 18 PHE B CA 1
ATOM 1874 C C . PHE B 1 18 ? -9.062 -11.867 6.613 1 93.19 18 PHE B C 1
ATOM 1876 O O . PHE B 1 18 ? -9.109 -12.891 5.926 1 93.19 18 PHE B O 1
ATOM 1883 N N . PHE B 1 19 ? -7.996 -11.117 6.781 1 93.88 19 PHE B N 1
ATOM 1884 C CA . PHE B 1 19 ? -6.73 -11.508 6.164 1 93.88 19 PHE B CA 1
ATOM 1885 C C . PHE B 1 19 ? -6.32 -12.906 6.609 1 93.88 19 PHE B C 1
ATOM 1887 O O . PHE B 1 19 ? -5.938 -13.742 5.785 1 93.88 19 PHE B O 1
ATOM 1894 N N . ALA B 1 20 ? -6.398 -13.148 7.887 1 89.94 20 ALA B N 1
ATOM 1895 C CA . ALA B 1 20 ? -6.023 -14.453 8.445 1 89.94 20 ALA B CA 1
ATOM 1896 C C . ALA B 1 20 ? -6.922 -15.555 7.902 1 89.94 20 ALA B C 1
ATOM 1898 O O . ALA B 1 20 ? -6.438 -16.625 7.5 1 89.94 20 ALA B O 1
ATOM 1899 N N . LEU B 1 21 ? -8.156 -15.289 7.891 1 88.56 21 LEU B N 1
ATOM 1900 C CA . LEU B 1 21 ? -9.125 -16.266 7.406 1 88.56 21 LEU B CA 1
ATOM 1901 C C . LEU B 1 21 ? -8.906 -16.562 5.926 1 88.56 21 LEU B C 1
ATOM 1903 O O . LEU B 1 21 ? -8.938 -17.719 5.512 1 88.56 21 LEU B O 1
ATOM 1907 N N . TYR B 1 22 ? -8.664 -15.555 5.195 1 89.94 22 TYR B N 1
ATOM 1908 C CA . TYR B 1 22 ? -8.469 -15.68 3.756 1 89.94 22 TYR B CA 1
ATOM 1909 C C . TYR B 1 22 ? -7.266 -16.562 3.447 1 89.94 22 TYR B C 1
ATOM 1911 O O . TYR B 1 22 ? -7.309 -17.391 2.525 1 89.94 22 TYR B O 1
ATOM 1919 N N . HIS B 1 23 ? -6.211 -16.438 4.23 1 86.56 23 HIS B N 1
ATOM 1920 C CA . HIS B 1 23 ? -4.973 -17.156 3.938 1 86.56 23 HIS B CA 1
ATOM 1921 C C . HIS B 1 23 ? -4.902 -18.469 4.707 1 86.56 23 HIS B C 1
ATOM 1923 O O . HIS B 1 23 ? -4.02 -19.297 4.457 1 86.56 23 HIS B O 1
ATOM 1929 N N . MET B 1 24 ? -5.73 -18.656 5.648 1 78.44 24 MET B N 1
ATOM 1930 C CA . MET B 1 24 ? -5.777 -19.906 6.395 1 78.44 24 MET B CA 1
ATOM 1931 C C . MET B 1 24 ? -5.969 -21.094 5.453 1 78.44 24 MET B C 1
ATOM 1933 O O . MET B 1 24 ? -5.398 -22.156 5.672 1 78.44 24 MET B O 1
ATOM 1937 N N . SER B 1 25 ? -6.766 -20.859 4.434 1 62.94 25 SER B N 1
ATOM 1938 C CA . SER B 1 25 ? -6.992 -21.969 3.516 1 62.94 25 SER B CA 1
ATOM 1939 C C . SER B 1 25 ? -5.676 -22.5 2.959 1 62.94 25 SER B C 1
ATOM 1941 O O . SER B 1 25 ? -5.496 -23.719 2.832 1 62.94 25 SER B O 1
ATOM 1943 N N . ARG B 1 26 ? -4.828 -21.594 2.65 1 60.59 26 ARG B N 1
ATOM 1944 C CA . ARG B 1 26 ? -3.541 -22.031 2.109 1 60.59 26 ARG B CA 1
ATOM 1945 C C . ARG B 1 26 ? -2.742 -22.812 3.148 1 60.59 26 ARG B C 1
ATOM 1947 O O . ARG B 1 26 ? -2.107 -23.812 2.824 1 60.59 26 ARG B O 1
ATOM 1954 N N . TRP B 1 27 ? -2.879 -22.281 4.359 1 56.75 27 TRP B N 1
ATOM 1955 C CA . TRP B 1 27 ? -2.096 -22.906 5.418 1 56.75 27 TRP B CA 1
ATOM 1956 C C . TRP B 1 27 ? -2.758 -24.203 5.895 1 56.75 27 TRP B C 1
ATOM 1958 O O . TRP B 1 27 ? -2.084 -25.203 6.105 1 56.75 27 TRP B O 1
ATOM 1968 N N . VAL B 1 28 ? -4.055 -24.047 6.074 1 54.38 28 VAL B N 1
ATOM 1969 C CA . VAL B 1 28 ? -4.758 -25.188 6.629 1 54.38 28 VAL B CA 1
ATOM 1970 C C . VAL B 1 28 ? -4.887 -26.281 5.566 1 54.38 28 VAL B C 1
ATOM 1972 O O . VAL B 1 28 ? -4.793 -27.469 5.875 1 54.38 28 VAL B O 1
ATOM 1975 N N . VAL B 1 29 ? -5.176 -25.828 4.348 1 51.94 29 VAL B N 1
ATOM 1976 C CA . VAL B 1 29 ? -5.309 -26.875 3.328 1 51.94 29 VAL B CA 1
ATOM 1977 C C . VAL B 1 29 ? -3.982 -27.609 3.172 1 51.94 29 VAL B C 1
ATOM 1979 O O . VAL B 1 29 ? -3.967 -28.797 2.855 1 51.94 29 VAL B O 1
ATOM 1982 N N . MET B 1 30 ? -2.879 -26.844 3.275 1 50.62 30 MET B N 1
ATOM 1983 C CA . MET B 1 30 ? -1.6 -27.547 3.23 1 50.62 30 MET B CA 1
ATOM 1984 C C . MET B 1 30 ? -1.527 -28.625 4.316 1 50.62 30 MET B C 1
ATOM 1986 O O . MET B 1 30 ? -1.01 -29.719 4.082 1 50.62 30 MET B O 1
ATOM 1990 N N . TYR B 1 31 ? -2.088 -28.312 5.492 1 49.59 31 TYR B N 1
ATOM 1991 C CA . TYR B 1 31 ? -1.968 -29.266 6.59 1 49.59 31 TYR B CA 1
ATOM 1992 C C . TYR B 1 31 ? -3.215 -30.141 6.695 1 49.59 31 TYR B C 1
ATOM 1994 O O . TYR B 1 31 ? -3.135 -31.297 7.102 1 49.59 31 TYR B O 1
ATOM 2002 N N . PHE B 1 32 ? -4.383 -29.562 6.5 1 51.69 32 PHE B N 1
ATOM 2003 C CA . PHE B 1 32 ? -5.598 -30.375 6.547 1 51.69 32 PHE B CA 1
ATOM 2004 C C . PHE B 1 32 ? -6.336 -30.312 5.215 1 51.69 32 PHE B C 1
ATOM 2006 O O . PHE B 1 32 ? -7.188 -29.453 5.008 1 51.69 32 PHE B O 1
ATOM 2013 N N . PRO B 1 33 ? -5.832 -31 4.242 1 53.44 33 PRO B N 1
ATOM 2014 C CA . PRO B 1 33 ? -6.348 -31.062 2.873 1 53.44 33 PRO B CA 1
ATOM 2015 C C . PRO B 1 33 ? -7.859 -31.25 2.816 1 53.44 33 PRO B C 1
ATOM 2017 O O . PRO B 1 33 ? -8.391 -31.75 1.818 1 53.44 33 PRO B O 1
ATOM 2020 N N . ALA B 1 34 ? -8.578 -31.234 3.867 1 53.62 34 ALA B N 1
ATOM 2021 C CA . ALA B 1 34 ? -9.984 -31.594 3.697 1 53.62 34 ALA B CA 1
ATOM 2022 C C . ALA B 1 34 ? -10.719 -30.547 2.861 1 53.62 34 ALA B C 1
ATOM 2024 O O . ALA B 1 34 ? -10.602 -29.344 3.119 1 53.62 34 ALA B O 1
ATOM 2025 N N . ALA B 1 35 ? -11.172 -30.844 1.648 1 58.5 35 ALA B N 1
ATOM 2026 C CA . ALA B 1 35 ? -12.031 -30.125 0.71 1 58.5 35 ALA B CA 1
ATOM 2027 C C . ALA B 1 35 ? -12.984 -29.188 1.445 1 58.5 35 ALA B C 1
ATOM 2029 O O . ALA B 1 35 ? -13.258 -28.078 0.977 1 58.5 35 ALA B O 1
ATOM 2030 N N . ASN B 1 36 ? -13.289 -29.578 2.709 1 70.25 36 ASN B N 1
ATOM 2031 C CA . ASN B 1 36 ? -14.328 -28.891 3.463 1 70.25 36 ASN B CA 1
ATOM 2032 C C . ASN B 1 36 ? -13.812 -27.578 4.066 1 70.25 36 ASN B C 1
ATOM 2034 O O . ASN B 1 36 ? -14.539 -26.594 4.141 1 70.25 36 ASN B O 1
ATOM 2038 N N . VAL B 1 37 ? -12.562 -27.578 4.332 1 69.94 37 VAL B N 1
ATOM 2039 C CA . VAL B 1 37 ? -12.008 -26.406 4.992 1 69.94 37 VAL B CA 1
ATOM 2040 C C . VAL B 1 37 ? -11.914 -25.25 4 1 69.94 37 VAL B C 1
ATOM 2042 O O . VAL B 1 37 ? -12.219 -24.094 4.34 1 69.94 37 VAL B O 1
ATOM 2045 N N . GLY B 1 38 ? -11.562 -25.578 2.854 1 73.44 38 GLY B N 1
ATOM 2046 C CA . GLY B 1 38 ? -11.516 -24.578 1.804 1 73.44 38 GLY B CA 1
ATOM 2047 C C . GLY B 1 38 ? -12.867 -23.938 1.528 1 73.44 38 GLY B C 1
ATOM 2048 O O . GLY B 1 38 ? -12.953 -22.719 1.352 1 73.44 38 GLY B O 1
ATOM 2049 N N . ARG B 1 39 ? -13.906 -24.844 1.589 1 80.5 39 ARG B N 1
ATOM 2050 C CA . ARG B 1 39 ? -15.266 -24.375 1.347 1 80.5 39 ARG B CA 1
ATOM 2051 C C . ARG B 1 39 ? -15.734 -23.438 2.457 1 80.5 39 ARG B C 1
ATOM 2053 O O . ARG B 1 39 ? -16.281 -22.375 2.186 1 80.5 39 ARG B O 1
ATOM 2060 N N . VAL B 1 40 ? -15.469 -23.781 3.639 1 80 40 VAL B N 1
ATOM 2061 C CA . VAL B 1 40 ? -15.914 -23.016 4.797 1 80 40 VAL B CA 1
ATOM 2062 C C . VAL B 1 40 ? -15.18 -21.672 4.832 1 80 40 VAL B C 1
ATOM 2064 O O . VAL B 1 40 ? -15.789 -20.625 5.062 1 80 40 VAL B O 1
ATOM 2067 N N . VAL B 1 41 ? -13.914 -21.688 4.516 1 82.81 41 VAL B N 1
ATOM 2068 C CA . VAL B 1 41 ? -13.094 -20.484 4.57 1 82.81 41 VAL B CA 1
ATOM 2069 C C . VAL B 1 41 ? -13.531 -19.516 3.477 1 82.81 41 VAL B C 1
ATOM 2071 O O . VAL B 1 41 ? -13.562 -18.297 3.691 1 82.81 41 VAL B O 1
ATOM 2074 N N . SER B 1 42 ? -13.859 -20.094 2.416 1 86 42 SER B N 1
ATOM 2075 C CA . SER B 1 42 ? -14.266 -19.25 1.304 1 86 42 SER B CA 1
ATOM 2076 C C . SER B 1 42 ? -15.57 -18.516 1.618 1 86 42 SER B C 1
ATOM 2078 O O . SER B 1 42 ? -15.672 -17.297 1.411 1 86 42 SER B O 1
ATOM 2080 N N . ILE B 1 43 ? -16.562 -19.188 2.16 1 87.69 43 ILE B N 1
ATOM 2081 C CA . ILE B 1 43 ? -17.844 -18.578 2.494 1 87.69 43 ILE B CA 1
ATOM 2082 C C . ILE B 1 43 ? -17.672 -17.609 3.66 1 87.69 43 ILE B C 1
ATOM 2084 O O . ILE B 1 43 ? -18.266 -16.531 3.672 1 87.69 43 ILE B O 1
ATOM 2088 N N . ALA B 1 44 ? -16.891 -18.016 4.602 1 89.75 44 ALA B N 1
ATOM 2089 C CA . ALA B 1 44 ? -16.641 -17.156 5.754 1 89.75 44 ALA B CA 1
ATOM 2090 C C . ALA B 1 44 ? -15.984 -15.852 5.324 1 89.75 44 ALA B C 1
ATOM 2092 O O . ALA B 1 44 ? -16.281 -14.789 5.871 1 89.75 44 ALA B O 1
ATOM 2093 N N . SER B 1 45 ? -15.062 -15.961 4.379 1 91.06 45 SER B N 1
ATOM 2094 C CA . SER B 1 45 ? -14.398 -14.758 3.877 1 91.06 45 SER B CA 1
ATOM 2095 C C . SER B 1 45 ? -15.398 -13.82 3.201 1 91.06 45 SER B C 1
ATOM 2097 O O . SER B 1 45 ? -15.328 -12.609 3.379 1 91.06 45 SER B O 1
ATOM 2099 N N . VAL B 1 46 ? -16.359 -14.398 2.445 1 92.69 46 VAL B N 1
ATOM 2100 C CA . VAL B 1 46 ? -17.375 -13.594 1.777 1 92.69 46 VAL B CA 1
ATOM 2101 C C . VAL B 1 46 ? -18.25 -12.906 2.818 1 92.69 46 VAL B C 1
ATOM 2103 O O . VAL B 1 46 ? -18.5 -11.703 2.734 1 92.69 46 VAL B O 1
ATOM 2106 N N . LEU B 1 47 ? -18.625 -13.648 3.771 1 92.5 47 LEU B N 1
ATOM 2107 C CA . LEU B 1 47 ? -19.516 -13.125 4.805 1 92.5 47 LEU B CA 1
ATOM 2108 C C . LEU B 1 47 ? -18.828 -12.047 5.629 1 92.5 47 LEU B C 1
ATOM 2110 O O . LEU B 1 47 ? -19.422 -11.016 5.938 1 92.5 47 LEU B O 1
ATOM 2114 N N . LEU B 1 48 ? -17.609 -12.305 5.957 1 92.44 48 LEU B N 1
ATOM 2115 C CA . LEU B 1 48 ? -16.859 -11.32 6.734 1 92.44 48 LEU B CA 1
ATOM 2116 C C . LEU B 1 48 ? -16.641 -10.047 5.93 1 92.44 48 LEU B C 1
ATOM 2118 O O . LEU B 1 48 ? -16.734 -8.938 6.473 1 92.44 48 LEU B O 1
ATOM 2122 N N . PHE B 1 49 ? -16.391 -10.227 4.703 1 94.38 49 PHE B N 1
ATOM 2123 C CA . PHE B 1 49 ? -16.219 -9.047 3.855 1 94.38 49 PHE B CA 1
ATOM 2124 C C . PHE B 1 49 ? -17.5 -8.234 3.793 1 94.38 49 PHE B C 1
ATOM 2126 O O . PHE B 1 49 ? -17.469 -7.004 3.861 1 94.38 49 PHE B O 1
ATOM 2133 N N . LEU B 1 50 ? -18.594 -8.922 3.613 1 92 50 LEU B N 1
ATOM 2134 C CA . LEU B 1 50 ? -19.875 -8.242 3.576 1 92 50 LEU B CA 1
ATOM 2135 C C . LEU B 1 50 ? -20.141 -7.5 4.883 1 92 50 LEU B C 1
ATOM 2137 O O . LEU B 1 50 ? -20.688 -6.391 4.871 1 92 50 LEU B O 1
ATOM 2141 N N . PHE B 1 51 ? -19.75 -8.094 5.922 1 91.25 51 PHE B N 1
ATOM 2142 C CA . PHE B 1 51 ? -19.922 -7.449 7.219 1 91.25 51 PHE B CA 1
ATOM 2143 C C . PHE B 1 51 ? -19.062 -6.191 7.309 1 91.25 51 PHE B C 1
ATOM 2145 O O . PHE B 1 51 ? -19.531 -5.145 7.762 1 91.25 51 PHE B O 1
ATOM 2152 N N . ILE B 1 52 ? -17.859 -6.309 6.898 1 89.38 52 ILE B N 1
ATOM 2153 C CA . ILE B 1 52 ? -16.953 -5.168 6.891 1 89.38 52 ILE B CA 1
ATOM 2154 C C . ILE B 1 52 ? -17.531 -4.059 6.008 1 89.38 52 ILE B C 1
ATOM 2156 O O . ILE B 1 52 ? -17.531 -2.889 6.391 1 89.38 52 ILE B O 1
ATOM 2160 N N . ALA B 1 53 ? -18.016 -4.422 4.852 1 87 53 ALA B N 1
ATOM 2161 C CA . ALA B 1 53 ? -18.609 -3.461 3.92 1 87 53 ALA B CA 1
ATOM 2162 C C . ALA B 1 53 ? -19.828 -2.777 4.531 1 87 53 ALA B C 1
ATOM 2164 O O . ALA B 1 53 ? -20.047 -1.587 4.312 1 87 53 ALA B O 1
ATOM 2165 N N . CYS B 1 54 ? -20.562 -3.521 5.258 1 85.75 54 CYS B N 1
ATOM 2166 C CA . CYS B 1 54 ? -21.75 -2.988 5.91 1 85.75 54 CYS B CA 1
ATOM 2167 C C . CYS B 1 54 ? -21.375 -1.968 6.977 1 85.75 54 CYS B C 1
ATOM 2169 O O . CYS B 1 54 ? -22.078 -0.978 7.172 1 85.75 54 CYS B O 1
ATOM 2171 N N . THR B 1 55 ? -20.281 -2.164 7.66 1 82.88 55 THR B N 1
ATOM 2172 C CA . THR B 1 55 ? -19.828 -1.212 8.672 1 82.88 55 THR B CA 1
ATOM 2173 C C . THR B 1 55 ? -19.5 0.135 8.039 1 82.88 55 THR B C 1
ATOM 2175 O O . THR B 1 55 ? -19.672 1.183 8.664 1 82.88 55 THR B O 1
ATOM 2178 N N . ASP B 1 56 ? -18.953 0.028 6.875 1 80.25 56 ASP B N 1
ATOM 2179 C CA . ASP B 1 56 ? -18.656 1.259 6.152 1 80.25 56 ASP B CA 1
ATOM 2180 C C . ASP B 1 56 ? -19.922 2.025 5.816 1 80.25 56 ASP B C 1
ATOM 2182 O O . ASP B 1 56 ? -19.984 3.25 5.965 1 80.25 56 ASP B O 1
ATOM 2186 N N . PHE B 1 57 ? -20.906 1.294 5.449 1 76.19 57 PHE B N 1
ATOM 2187 C CA . PHE B 1 57 ? -22.188 1.898 5.105 1 76.19 57 PHE B CA 1
ATOM 2188 C C . PHE B 1 57 ? -22.844 2.51 6.336 1 76.19 57 PHE B C 1
ATOM 2190 O O . PHE B 1 57 ? -23.422 3.6 6.266 1 76.19 57 PHE B O 1
ATOM 2197 N N . LEU B 1 58 ? -22.703 1.92 7.406 1 76 58 LEU B N 1
ATOM 2198 C CA . LEU B 1 58 ? -23.344 2.365 8.641 1 76 58 LEU B CA 1
ATOM 2199 C C . LEU B 1 58 ? -22.641 3.598 9.203 1 76 58 LEU B C 1
ATOM 2201 O O . LEU B 1 58 ? -23.297 4.504 9.719 1 76 58 LEU B O 1
ATOM 2205 N N . ASP B 1 59 ? -21.344 3.51 9.102 1 73 59 ASP B N 1
ATOM 2206 C CA . ASP B 1 59 ? -20.609 4.668 9.586 1 73 59 ASP B CA 1
ATOM 2207 C C . ASP B 1 59 ? -20.969 5.926 8.797 1 73 59 ASP B C 1
ATOM 2209 O O . ASP B 1 59 ? -21.172 6.992 9.383 1 73 59 ASP B O 1
ATOM 2213 N N . GLY B 1 60 ? -21.062 5.805 7.496 1 65.94 60 GLY B N 1
ATOM 2214 C CA . GLY B 1 60 ? -21.469 6.934 6.68 1 65.94 60 GLY B CA 1
ATOM 2215 C C . GLY B 1 60 ? -22.859 7.434 7.008 1 65.94 60 GLY B C 1
ATOM 2216 O O . GLY B 1 60 ? -23.094 8.641 7.082 1 65.94 60 GLY B O 1
ATOM 2217 N N . TYR B 1 61 ? -23.656 6.461 7.246 1 64.44 61 TYR B N 1
ATOM 2218 C CA . TYR B 1 61 ? -25.047 6.785 7.551 1 64.44 61 TYR B CA 1
ATOM 2219 C C . TYR B 1 61 ? -25.156 7.535 8.875 1 64.44 61 TYR B C 1
ATOM 2221 O O . TYR B 1 61 ? -25.797 8.586 8.945 1 64.44 61 TYR B O 1
ATOM 2229 N N . TYR B 1 62 ? -24.453 7.078 9.891 1 66.38 62 TYR B N 1
ATOM 2230 C CA . TYR B 1 62 ? -24.578 7.668 11.219 1 66.38 62 TYR B CA 1
ATOM 2231 C C . TYR B 1 62 ? -23.797 8.977 11.305 1 66.38 62 TYR B C 1
ATOM 2233 O O . TYR B 1 62 ? -24.172 9.883 12.055 1 66.38 62 TYR B O 1
ATOM 2241 N N . ALA B 1 63 ? -22.75 9.086 10.578 1 63.47 63 ALA B N 1
ATOM 2242 C CA . ALA B 1 63 ? -22 10.344 10.539 1 63.47 63 ALA B CA 1
ATOM 2243 C C . ALA B 1 63 ? -22.844 11.461 9.922 1 63.47 63 ALA B C 1
ATOM 2245 O O . ALA B 1 63 ? -22.828 12.594 10.398 1 63.47 63 ALA B O 1
ATOM 2246 N N . ARG B 1 64 ? -23.594 11.164 8.922 1 62.06 64 ARG B N 1
ATOM 2247 C CA . ARG B 1 64 ? -24.438 12.133 8.234 1 62.06 64 ARG B CA 1
ATOM 2248 C C . ARG B 1 64 ? -25.641 12.5 9.086 1 62.06 64 ARG B C 1
ATOM 2250 O O . ARG B 1 64 ? -26.062 13.664 9.117 1 62.06 64 ARG B O 1
ATOM 2257 N N . LYS B 1 65 ? -26.062 11.562 9.703 1 62.56 65 LYS B N 1
ATOM 2258 C CA . LYS B 1 65 ? -27.266 11.773 10.508 1 62.56 65 LYS B CA 1
ATOM 2259 C C . LYS B 1 65 ? -26.953 12.609 11.75 1 62.56 65 LYS B C 1
ATOM 2261 O O . LYS B 1 65 ? -27.734 13.477 12.133 1 62.56 65 LYS B O 1
ATOM 2266 N N . SER B 1 66 ? -25.859 12.258 12.312 1 61.5 66 SER B N 1
ATOM 2267 C CA . SER B 1 66 ? -25.562 12.938 13.57 1 61.5 66 SER B CA 1
ATOM 2268 C C . SER B 1 66 ? -24.844 14.25 13.336 1 61.5 66 SER B C 1
ATOM 2270 O O . SER B 1 66 ? -24.734 15.086 14.242 1 61.5 66 SER B O 1
ATOM 2272 N N . GLY B 1 67 ? -24.578 14.617 12.141 1 58.78 67 GLY B N 1
ATOM 2273 C CA . GLY B 1 67 ? -23.844 15.82 11.805 1 58.78 67 GLY B CA 1
ATOM 2274 C C . GLY B 1 67 ? -22.531 15.945 12.57 1 58.78 67 GLY B C 1
ATOM 2275 O O . GLY B 1 67 ? -21.984 17.047 12.695 1 58.78 67 GLY B O 1
ATOM 2276 N N . LYS B 1 68 ? -22.281 14.977 13.344 1 59.28 68 LYS B N 1
ATOM 2277 C CA . LYS B 1 68 ? -21.219 15.164 14.336 1 59.28 68 LYS B CA 1
ATOM 2278 C C . LYS B 1 68 ? -19.922 14.492 13.891 1 59.28 68 LYS B C 1
ATOM 2280 O O . LYS B 1 68 ? -19.594 13.406 14.359 1 59.28 68 LYS B O 1
ATOM 2285 N N . TYR B 1 69 ? -19.297 14.906 12.648 1 62.41 69 TYR B N 1
ATOM 2286 C CA . TYR B 1 69 ? -17.953 14.375 12.438 1 62.41 69 TYR B CA 1
ATOM 2287 C C . TYR B 1 69 ? -16.922 15.133 13.273 1 62.41 69 TYR B C 1
ATOM 2289 O O . TYR B 1 69 ? -16.922 16.375 13.281 1 62.41 69 TYR B O 1
ATOM 2297 N N . SER B 1 70 ? -16.359 14.383 14.273 1 66.44 70 SER B N 1
ATOM 2298 C CA . SER B 1 70 ? -15.188 15 14.875 1 66.44 70 SER B CA 1
ATOM 2299 C C . SER B 1 70 ? -14.086 15.227 13.844 1 66.44 70 SER B C 1
ATOM 2301 O O . SER B 1 70 ? -14.109 14.641 12.758 1 66.44 70 SER B O 1
ATOM 2303 N N . SER B 1 71 ? -13.352 16.266 14.07 1 69.38 71 SER B N 1
ATOM 2304 C CA . SER B 1 71 ? -12.234 16.547 13.172 1 69.38 71 SER B CA 1
ATOM 2305 C C . SER B 1 71 ? -11.344 15.312 13 1 69.38 71 SER B C 1
ATOM 2307 O O . SER B 1 71 ? -10.859 15.039 11.898 1 69.38 71 SER B O 1
ATOM 2309 N N . PHE B 1 72 ? -11.164 14.609 14.039 1 75.25 72 PHE B N 1
ATOM 2310 C CA . PHE B 1 72 ? -10.359 13.398 13.961 1 75.25 72 PHE B CA 1
ATOM 2311 C C . PHE B 1 72 ? -11.062 12.328 13.141 1 75.25 72 PHE B C 1
ATOM 2313 O O . PHE B 1 72 ? -10.438 11.641 12.328 1 75.25 72 PHE B O 1
ATOM 2320 N N . GLY B 1 73 ? -12.328 12.195 13.375 1 74.81 73 GLY B N 1
ATOM 2321 C CA . GLY B 1 73 ? -13.109 11.203 12.648 1 74.81 73 GLY B CA 1
ATOM 2322 C C . GLY B 1 73 ? -13.102 11.422 11.148 1 74.81 73 GLY B C 1
ATOM 2323 O O . GLY B 1 73 ? -13.109 10.461 10.383 1 74.81 73 GLY B O 1
ATOM 2324 N N . LYS B 1 74 ? -12.938 12.617 10.797 1 77 74 LYS B N 1
ATOM 2325 C CA . LYS B 1 74 ? -12.953 12.969 9.375 1 77 74 LYS B CA 1
ATOM 2326 C C . LYS B 1 74 ? -11.711 12.445 8.664 1 77 74 LYS B C 1
ATOM 2328 O O . LYS B 1 74 ? -11.758 12.133 7.473 1 77 74 LYS B O 1
ATOM 2333 N N . VAL B 1 75 ? -10.719 12.367 9.422 1 80.5 75 VAL B N 1
ATOM 2334 C CA . VAL B 1 75 ? -9.484 11.891 8.812 1 80.5 75 VAL B CA 1
ATOM 2335 C C . VAL B 1 75 ? -9.297 10.406 9.109 1 80.5 75 VAL B C 1
ATOM 2337 O O . VAL B 1 75 ? -8.711 9.672 8.312 1 80.5 75 VAL B O 1
ATOM 2340 N N . PHE B 1 76 ? -9.812 9.984 10.219 1 83.44 76 PHE B N 1
ATOM 2341 C CA . PHE B 1 76 ? -9.656 8.594 10.641 1 83.44 76 PHE B CA 1
ATOM 2342 C C . PHE B 1 76 ? -10.508 7.672 9.773 1 83.44 76 PHE B C 1
ATOM 2344 O O . PHE B 1 76 ? -10.102 6.547 9.477 1 83.44 76 PHE B O 1
ATOM 2351 N N . ASP B 1 77 ? -11.609 8.164 9.43 1 84 77 ASP B N 1
ATOM 2352 C CA . ASP B 1 77 ? -12.531 7.363 8.633 1 84 77 ASP B CA 1
ATOM 2353 C C . ASP B 1 77 ? -11.922 7.008 7.281 1 84 77 ASP B C 1
ATOM 2355 O O . ASP B 1 77 ? -11.773 5.828 6.953 1 84 77 ASP B O 1
ATOM 2359 N N . PRO B 1 78 ? -11.484 7.992 6.566 1 85.88 78 PRO B N 1
ATOM 2360 C CA . PRO B 1 78 ? -10.852 7.656 5.289 1 85.88 78 PRO B CA 1
ATOM 2361 C C . PRO B 1 78 ? -9.609 6.781 5.457 1 85.88 78 PRO B C 1
ATOM 2363 O O . PRO B 1 78 ? -9.312 5.949 4.598 1 85.88 78 PRO B O 1
ATOM 2366 N N . PHE B 1 79 ? -8.93 6.922 6.473 1 88.69 79 PHE B N 1
ATOM 2367 C CA . PHE B 1 79 ? -7.746 6.105 6.746 1 88.69 79 PHE B CA 1
ATOM 2368 C C . PHE B 1 79 ? -8.133 4.645 6.93 1 88.69 79 PHE B C 1
ATOM 2370 O O . PHE B 1 79 ? -7.512 3.754 6.348 1 88.69 79 PHE B O 1
ATOM 2377 N N . ALA B 1 80 ? -9.125 4.457 7.75 1 89.44 80 ALA B N 1
ATOM 2378 C CA . ALA B 1 80 ? -9.602 3.1 7.996 1 89.44 80 ALA B CA 1
ATOM 2379 C C . ALA B 1 80 ? -10.086 2.447 6.703 1 89.44 80 ALA B C 1
ATOM 2381 O O . ALA B 1 80 ? -9.875 1.251 6.492 1 89.44 80 ALA B O 1
ATOM 2382 N N . ASP B 1 81 ? -10.672 3.27 5.891 1 88.88 81 ASP B N 1
ATOM 2383 C CA . ASP B 1 81 ? -11.148 2.768 4.605 1 88.88 81 ASP B CA 1
ATOM 2384 C C . ASP B 1 81 ? -9.992 2.281 3.74 1 88.88 81 ASP B C 1
ATOM 2386 O O . ASP B 1 81 ? -10.078 1.223 3.117 1 88.88 81 ASP B O 1
ATOM 2390 N N . VAL B 1 82 ? -8.953 3.016 3.75 1 91.81 82 VAL B N 1
ATOM 2391 C CA . VAL B 1 82 ? -7.793 2.668 2.939 1 91.81 82 VAL B CA 1
ATOM 2392 C C . VAL B 1 82 ? -7.18 1.363 3.447 1 91.81 82 VAL B C 1
ATOM 2394 O O . VAL B 1 82 ? -6.891 0.46 2.66 1 91.81 82 VAL B O 1
ATOM 2397 N N . ILE B 1 83 ? -7.043 1.198 4.711 1 94.38 83 ILE B N 1
ATOM 2398 C CA . ILE B 1 83 ? -6.438 0.017 5.316 1 94.38 83 ILE B CA 1
ATOM 2399 C C . ILE B 1 83 ? -7.27 -1.219 4.98 1 94.38 83 ILE B C 1
ATOM 2401 O O . ILE B 1 83 ? -6.723 -2.254 4.59 1 94.38 83 ILE B O 1
ATOM 2405 N N . ALA B 1 84 ? -8.539 -1.054 5.137 1 93.31 84 ALA B N 1
ATOM 2406 C CA . ALA B 1 84 ? -9.43 -2.178 4.863 1 93.31 84 ALA B CA 1
ATOM 2407 C C . ALA B 1 84 ? -9.367 -2.582 3.391 1 93.31 84 ALA B C 1
ATOM 2409 O O . ALA B 1 84 ? -9.188 -3.76 3.072 1 93.31 84 ALA B O 1
ATOM 2410 N N . ASN B 1 85 ? -9.453 -1.629 2.529 1 93.12 85 ASN B N 1
ATOM 2411 C CA . ASN B 1 85 ? -9.484 -1.895 1.096 1 93.12 85 ASN B CA 1
ATOM 2412 C C . ASN B 1 85 ? -8.156 -2.482 0.611 1 93.12 85 ASN B C 1
ATOM 2414 O O . ASN B 1 85 ? -8.148 -3.459 -0.142 1 93.12 85 ASN B O 1
ATOM 2418 N N . VAL B 1 86 ? -7.074 -1.907 1.043 1 95.31 86 VAL B N 1
ATOM 2419 C CA . VAL B 1 86 ? -5.758 -2.367 0.609 1 95.31 86 VAL B CA 1
ATOM 2420 C C . VAL B 1 86 ? -5.52 -3.791 1.104 1 95.31 86 VAL B C 1
ATOM 2422 O O . VAL B 1 86 ? -4.934 -4.613 0.391 1 95.31 86 VAL B O 1
ATOM 2425 N N . THR B 1 87 ? -5.973 -4.094 2.305 1 96.06 87 THR B N 1
ATOM 2426 C CA . THR B 1 87 ? -5.793 -5.43 2.863 1 96.06 87 THR B CA 1
ATOM 2427 C C . THR B 1 87 ? -6.539 -6.469 2.029 1 96.06 87 THR B C 1
ATOM 2429 O O . THR B 1 87 ? -5.965 -7.484 1.632 1 96.06 87 THR B O 1
ATOM 2432 N N . VAL B 1 88 ? -7.738 -6.172 1.765 1 94.81 88 VAL B N 1
ATOM 2433 C CA . VAL B 1 88 ? -8.578 -7.117 1.04 1 94.81 88 VAL B CA 1
ATOM 2434 C C . VAL B 1 88 ? -8.062 -7.277 -0.388 1 94.81 88 VAL B C 1
ATOM 2436 O O . VAL B 1 88 ? -7.945 -8.398 -0.89 1 94.81 88 VAL B O 1
ATOM 2439 N N . MET B 1 89 ? -7.727 -6.211 -1.01 1 96.38 89 MET B N 1
ATOM 2440 C CA . MET B 1 89 ? -7.277 -6.25 -2.398 1 96.38 89 MET B CA 1
ATOM 2441 C C . MET B 1 89 ? -5.918 -6.934 -2.51 1 96.38 89 MET B C 1
ATOM 2443 O O . MET B 1 89 ? -5.633 -7.605 -3.506 1 96.38 89 MET B O 1
ATOM 2447 N N . LEU B 1 90 ? -5.07 -6.734 -1.497 1 96 90 LEU B N 1
ATOM 2448 C CA . LEU B 1 90 ? -3.779 -7.414 -1.482 1 96 90 LEU B CA 1
ATOM 2449 C C . LEU B 1 90 ? -3.961 -8.93 -1.484 1 96 90 LEU B C 1
ATOM 2451 O O . LEU B 1 90 ? -3.213 -9.648 -2.152 1 96 90 LEU B O 1
ATOM 2455 N N . CYS B 1 91 ? -4.938 -9.414 -0.768 1 93.69 91 CYS B N 1
ATOM 2456 C CA . CYS B 1 91 ? -5.234 -10.844 -0.766 1 93.69 91 CYS B CA 1
ATOM 2457 C C . CYS B 1 91 ? -5.574 -11.328 -2.17 1 93.69 91 CYS B C 1
ATOM 2459 O O . CYS B 1 91 ? -5.109 -12.391 -2.592 1 93.69 91 CYS B O 1
ATOM 2461 N N . LEU B 1 92 ? -6.348 -10.531 -2.861 1 93.69 92 LEU B N 1
ATOM 2462 C CA . LEU B 1 92 ? -6.812 -10.914 -4.191 1 93.69 92 LEU B CA 1
ATOM 2463 C C . LEU B 1 92 ? -5.684 -10.82 -5.211 1 93.69 92 LEU B C 1
ATOM 2465 O O . LEU B 1 92 ? -5.652 -11.578 -6.184 1 93.69 92 LEU B O 1
ATOM 2469 N N . VAL B 1 93 ? -4.738 -9.898 -4.992 1 94 93 VAL B N 1
ATOM 2470 C CA . VAL B 1 93 ? -3.547 -9.812 -5.832 1 94 93 VAL B CA 1
ATOM 2471 C C . VAL B 1 93 ? -2.676 -11.047 -5.625 1 94 93 VAL B C 1
ATOM 2473 O O . VAL B 1 93 ? -2.174 -11.625 -6.594 1 94 93 VAL B O 1
ATOM 2476 N N . ALA B 1 94 ? -2.537 -11.453 -4.395 1 90.12 94 ALA B N 1
ATOM 2477 C CA . ALA B 1 94 ? -1.709 -12.609 -4.055 1 90.12 94 ALA B CA 1
ATOM 2478 C C . ALA B 1 94 ? -2.223 -13.875 -4.738 1 90.12 94 ALA B C 1
ATOM 2480 O O . ALA B 1 94 ? -1.442 -14.766 -5.074 1 90.12 94 ALA B O 1
ATOM 2481 N N . ASP B 1 95 ? -3.512 -13.922 -4.984 1 89.19 95 ASP B N 1
ATOM 2482 C CA . ASP B 1 95 ? -4.109 -15.094 -5.609 1 89.19 95 ASP B CA 1
ATOM 2483 C C . ASP B 1 95 ? -4.367 -14.852 -7.094 1 89.19 95 ASP B C 1
ATOM 2485 O O . ASP B 1 95 ? -5.09 -15.617 -7.738 1 89.19 95 ASP B O 1
ATOM 2489 N N . ASN B 1 96 ? -3.959 -13.719 -7.629 1 89.12 96 ASN B N 1
ATOM 2490 C CA . ASN B 1 96 ? -3.988 -13.383 -9.047 1 89.12 96 ASN B CA 1
ATOM 2491 C C . ASN B 1 96 ? -5.406 -13.078 -9.523 1 89.12 96 ASN B C 1
ATOM 2493 O O . ASN B 1 96 ? -5.754 -13.359 -10.672 1 89.12 96 ASN B O 1
ATOM 2497 N N . PHE B 1 97 ? -6.27 -12.695 -8.594 1 92.19 97 PHE B N 1
ATOM 2498 C CA . PHE B 1 97 ? -7.605 -12.258 -8.977 1 92.19 97 PHE B CA 1
ATOM 2499 C C . PHE B 1 97 ? -7.578 -10.805 -9.445 1 92.19 97 PHE B C 1
ATOM 2501 O O . PHE B 1 97 ? -8.391 -10.406 -10.289 1 92.19 97 PHE B O 1
ATOM 2508 N N . MET B 1 98 ? -6.711 -10.094 -8.875 1 94.88 98 MET B N 1
ATOM 2509 C CA . MET B 1 98 ? -6.516 -8.703 -9.258 1 94.88 98 MET B CA 1
ATOM 2510 C C . MET B 1 98 ? -5.125 -8.484 -9.852 1 94.88 98 MET B C 1
ATOM 2512 O O . MET B 1 98 ? -4.125 -8.859 -9.234 1 94.88 98 MET B O 1
ATOM 2516 N N . PRO B 1 99 ? -5.125 -7.871 -11.07 1 94.75 99 PRO B N 1
ATOM 2517 C CA . PRO B 1 99 ? -3.807 -7.586 -11.648 1 94.75 99 PRO B CA 1
ATOM 2518 C C . PRO B 1 99 ? -2.963 -6.672 -10.766 1 94.75 99 PRO B C 1
ATOM 2520 O O . PRO B 1 99 ? -3.469 -5.676 -10.242 1 94.75 99 PRO B O 1
ATOM 2523 N N . VAL B 1 100 ? -1.711 -7.043 -10.656 1 94.38 100 VAL B N 1
ATOM 2524 C CA . VAL B 1 100 ? -0.782 -6.348 -9.773 1 94.38 100 VAL B CA 1
ATOM 2525 C C . VAL B 1 100 ? -0.664 -4.887 -10.188 1 94.38 100 VAL B C 1
ATOM 2527 O O . VAL B 1 100 ? -0.57 -3.996 -9.344 1 94.38 100 VAL B O 1
ATOM 2530 N N . PHE B 1 101 ? -0.722 -4.621 -11.445 1 94.25 101 PHE B N 1
ATOM 2531 C CA . PHE B 1 101 ? -0.594 -3.262 -11.961 1 94.25 101 PHE B CA 1
ATOM 2532 C C . PHE B 1 101 ? -1.758 -2.398 -11.484 1 94.25 101 PHE B C 1
ATOM 2534 O O . PHE B 1 101 ? -1.564 -1.241 -11.109 1 94.25 101 PHE B O 1
ATOM 2541 N N . LEU B 1 102 ? -2.938 -2.902 -11.523 1 96.19 102 LEU B N 1
ATOM 2542 C CA . LEU B 1 102 ? -4.113 -2.154 -11.094 1 96.19 102 LEU B CA 1
ATOM 2543 C C . LEU B 1 102 ? -4.062 -1.875 -9.594 1 96.19 102 LEU B C 1
ATOM 2545 O O . LEU B 1 102 ? -4.426 -0.785 -9.148 1 96.19 102 LEU B O 1
ATOM 2549 N N . PHE B 1 103 ? -3.582 -2.854 -8.875 1 96.94 103 PHE B N 1
ATOM 2550 C CA . PHE B 1 103 ? -3.428 -2.652 -7.438 1 96.94 103 PHE B CA 1
ATOM 2551 C C . PHE B 1 103 ? -2.389 -1.574 -7.152 1 96.94 103 PHE B C 1
ATOM 2553 O O . PHE B 1 103 ? -2.561 -0.764 -6.238 1 96.94 103 PHE B O 1
ATOM 2560 N N . LEU B 1 104 ? -1.33 -1.594 -7.895 1 96.56 104 LEU B N 1
ATOM 2561 C CA . LEU B 1 104 ? -0.306 -0.566 -7.738 1 96.56 104 LEU B CA 1
ATOM 2562 C C . LEU B 1 104 ? -0.893 0.824 -7.957 1 96.56 104 LEU B C 1
ATOM 2564 O O . LEU B 1 104 ? -0.588 1.756 -7.207 1 96.56 104 LEU B O 1
ATOM 2568 N N . CYS B 1 105 ? -1.695 0.941 -8.945 1 96 105 CYS B N 1
ATOM 2569 C CA . CYS B 1 105 ? -2.355 2.215 -9.211 1 96 105 CYS B CA 1
ATOM 2570 C C . CYS B 1 105 ? -3.178 2.662 -8.008 1 96 105 CYS B C 1
ATOM 2572 O O . CYS B 1 105 ? -3.17 3.842 -7.652 1 96 105 CYS B O 1
ATOM 2574 N N . ILE B 1 106 ? -3.85 1.755 -7.449 1 95.94 106 ILE B N 1
ATOM 2575 C CA . ILE B 1 106 ? -4.668 2.066 -6.281 1 95.94 106 ILE B CA 1
ATOM 2576 C C . ILE B 1 106 ? -3.773 2.484 -5.117 1 95.94 106 ILE B C 1
ATOM 2578 O O . ILE B 1 106 ? -4.07 3.453 -4.414 1 95.94 106 ILE B O 1
ATOM 2582 N N . LEU B 1 107 ? -2.678 1.761 -4.91 1 96.25 107 LEU B N 1
ATOM 2583 C CA . LEU B 1 107 ? -1.748 2.111 -3.842 1 96.25 107 LEU B CA 1
ATOM 2584 C C . LEU B 1 107 ? -1.213 3.527 -4.031 1 96.25 107 LEU B C 1
ATOM 2586 O O . LEU B 1 107 ? -1.178 4.312 -3.08 1 96.25 107 LEU B O 1
ATOM 2590 N N . TYR B 1 108 ? -0.835 3.805 -5.273 1 95.88 108 TYR B N 1
ATOM 2591 C CA . TYR B 1 108 ? -0.328 5.141 -5.562 1 95.88 108 TYR B CA 1
ATOM 2592 C C . TYR B 1 108 ? -1.377 6.203 -5.25 1 95.88 108 TYR B C 1
ATOM 2594 O O . TYR B 1 108 ? -1.062 7.242 -4.668 1 95.88 108 TYR B O 1
ATOM 2602 N N . ARG B 1 109 ? -2.525 5.906 -5.621 1 94.06 109 ARG B N 1
ATOM 2603 C CA . ARG B 1 109 ? -3.623 6.84 -5.391 1 94.06 109 ARG B CA 1
ATOM 2604 C C . ARG B 1 109 ? -3.877 7.027 -3.898 1 94.06 109 ARG B C 1
ATOM 2606 O O . ARG B 1 109 ? -4.078 8.148 -3.434 1 94.06 109 ARG B O 1
ATOM 2613 N N . GLU B 1 110 ? -3.885 5.996 -3.188 1 94.19 110 GLU B N 1
ATOM 2614 C CA . GLU B 1 110 ? -4.172 6.066 -1.757 1 94.19 110 GLU B CA 1
ATOM 2615 C C . GLU B 1 110 ? -3.057 6.789 -1.006 1 94.19 110 GLU B C 1
ATOM 2617 O O . GLU B 1 110 ? -3.324 7.629 -0.144 1 94.19 110 GLU B O 1
ATOM 2622 N N . PHE B 1 111 ? -1.808 6.449 -1.323 1 95.06 111 PHE B N 1
ATOM 2623 C CA . PHE B 1 111 ? -0.686 7.16 -0.719 1 95.06 111 PHE B CA 1
ATOM 2624 C C . PHE B 1 111 ? -0.682 8.625 -1.142 1 95.06 111 PHE B C 1
ATOM 2626 O O . PHE B 1 111 ? -0.424 9.508 -0.325 1 95.06 111 PHE B O 1
ATOM 2633 N N . GLY B 1 112 ? -0.958 8.836 -2.402 1 92.69 112 GLY B N 1
ATOM 2634 C CA . GLY B 1 112 ? -1.015 10.195 -2.908 1 92.69 112 GLY B CA 1
ATOM 2635 C C . GLY B 1 112 ? -2.072 11.047 -2.225 1 92.69 112 GLY B C 1
ATOM 2636 O O . GLY B 1 112 ? -1.817 12.195 -1.863 1 92.69 112 GLY B O 1
ATOM 2637 N N . MET B 1 113 ? -3.193 10.445 -2.066 1 90.38 113 MET B N 1
ATOM 2638 C CA . MET B 1 113 ? -4.285 11.156 -1.407 1 90.38 113 MET B CA 1
ATOM 2639 C C . MET B 1 113 ? -3.924 11.492 0.037 1 90.38 113 MET B C 1
ATOM 2641 O O . MET B 1 113 ? -4.219 12.586 0.521 1 90.38 113 MET B O 1
ATOM 2645 N N . MET B 1 114 ? -3.324 10.57 0.711 1 89.62 114 MET B N 1
ATOM 2646 C CA . MET B 1 114 ? -2.906 10.828 2.088 1 89.62 114 MET B CA 1
ATOM 2647 C C . MET B 1 114 ? -1.852 11.922 2.141 1 89.62 114 MET B C 1
ATOM 2649 O O . MET B 1 114 ? -1.853 12.75 3.059 1 89.62 114 MET B O 1
ATOM 2653 N N . PHE B 1 115 ? -1.003 11.93 1.235 1 89 115 PHE B N 1
ATOM 2654 C CA . PHE B 1 115 ? 0.026 12.961 1.16 1 89 115 PHE B CA 1
ATOM 2655 C C . PHE B 1 115 ? -0.598 14.336 0.959 1 89 115 PHE B C 1
ATOM 2657 O O . PHE B 1 115 ? -0.228 15.297 1.637 1 89 115 PHE B O 1
ATOM 2664 N N . LEU B 1 116 ? -1.557 14.414 0.082 1 86.19 116 LEU B N 1
ATOM 2665 C CA . LEU B 1 116 ? -2.24 15.672 -0.18 1 86.19 116 LEU B CA 1
ATOM 2666 C C . LEU B 1 116 ? -2.99 16.156 1.059 1 86.19 116 LEU B C 1
ATOM 2668 O O . LEU B 1 116 ? -2.971 17.344 1.378 1 86.19 116 LEU B O 1
ATOM 2672 N N . ARG B 1 117 ? -3.598 15.211 1.67 1 84.12 117 ARG B N 1
ATOM 2673 C CA . ARG B 1 117 ? -4.312 15.562 2.895 1 84.12 117 ARG B CA 1
ATOM 2674 C C . ARG B 1 117 ? -3.352 16.062 3.965 1 84.12 117 ARG B C 1
ATOM 2676 O O . ARG B 1 117 ? -3.688 16.969 4.73 1 84.12 117 ARG B O 1
ATOM 2683 N N . MET B 1 118 ? -2.229 15.438 4.043 1 84.44 118 MET B N 1
ATOM 2684 C CA . MET B 1 118 ? -1.208 15.859 5 1 84.44 118 MET B CA 1
ATOM 2685 C C . MET B 1 118 ? -0.783 17.297 4.738 1 84.44 118 MET B C 1
ATOM 2687 O O . MET B 1 118 ? -0.687 18.094 5.668 1 84.44 118 MET B O 1
ATOM 2691 N N . LEU B 1 119 ? -0.588 17.641 3.498 1 81.5 119 LEU B N 1
ATOM 2692 C CA . LEU B 1 119 ? -0.196 19 3.137 1 81.5 119 LEU B CA 1
ATOM 2693 C C . LEU B 1 119 ? -1.308 19.984 3.461 1 81.5 119 LEU B C 1
ATOM 2695 O O . LEU B 1 119 ? -1.04 21.094 3.943 1 81.5 119 LEU B O 1
ATOM 2699 N N . ALA B 1 120 ? -2.484 19.578 3.213 1 79.19 120 ALA B N 1
ATOM 2700 C CA . ALA B 1 120 ? -3.631 20.438 3.504 1 79.19 120 ALA B CA 1
ATOM 2701 C C . ALA B 1 120 ? -3.779 20.656 5.008 1 79.19 120 ALA B C 1
ATOM 2703 O O . ALA B 1 120 ? -4.074 21.781 5.445 1 79.19 120 ALA B O 1
ATOM 2704 N N . CYS B 1 121 ? -3.574 19.641 5.703 1 76 121 CYS B N 1
ATOM 2705 C CA . CYS B 1 121 ? -3.648 19.75 7.156 1 76 121 CYS B CA 1
ATOM 2706 C C . CYS B 1 121 ? -2.592 20.703 7.691 1 76 121 CYS B C 1
ATOM 2708 O O . CYS B 1 121 ? -2.846 21.453 8.633 1 76 121 CYS B O 1
ATOM 2710 N N . GLY B 1 122 ? -1.458 20.641 7.121 1 75.44 122 GLY B N 1
ATOM 2711 C CA . GLY B 1 122 ? -0.394 21.547 7.504 1 75.44 122 GLY B CA 1
ATOM 2712 C C . GLY B 1 122 ? -0.755 23.016 7.293 1 75.44 122 GLY B C 1
ATOM 2713 O O . GLY B 1 122 ? -0.238 23.891 7.984 1 75.44 122 GLY B O 1
ATOM 2714 N N . GLU B 1 123 ? -1.632 23.188 6.402 1 76.5 123 GLU B N 1
ATOM 2715 C CA . GLU B 1 123 ? -2.094 24.547 6.125 1 76.5 123 GLU B CA 1
ATOM 2716 C C . GLU B 1 123 ? -3.352 24.875 6.926 1 76.5 123 GLU B C 1
ATOM 2718 O O . GLU B 1 123 ? -3.996 25.906 6.684 1 76.5 123 GLU B O 1
ATOM 2723 N N . GLY B 1 124 ? -3.705 23.891 7.707 1 74 124 GLY B N 1
ATOM 2724 C CA . GLY B 1 124 ? -4.836 24.125 8.586 1 74 124 GLY B CA 1
ATOM 2725 C C . GLY B 1 124 ? -6.16 23.688 7.992 1 74 124 GLY B C 1
ATOM 2726 O O . GLY B 1 124 ? -7.223 24.094 8.477 1 74 124 GLY B O 1
ATOM 2727 N N . HIS B 1 125 ? -6.059 23 6.902 1 71.62 125 HIS B N 1
ATOM 2728 C CA . HIS B 1 125 ? -7.273 22.547 6.238 1 71.62 125 HIS B CA 1
ATOM 2729 C C . HIS B 1 125 ? -7.508 21.062 6.469 1 71.62 125 HIS B C 1
ATOM 2731 O O . HIS B 1 125 ? -6.602 20.25 6.266 1 71.62 125 HIS B O 1
ATOM 2737 N N . VAL B 1 126 ? -8.742 20.734 7.086 1 68.31 126 VAL B N 1
ATOM 2738 C CA . VAL B 1 126 ? -9.117 19.328 7.227 1 68.31 126 VAL B CA 1
ATOM 2739 C C . VAL B 1 126 ? -9.953 18.891 6.031 1 68.31 126 VAL B C 1
ATOM 2741 O O . VAL B 1 126 ? -11.016 19.469 5.766 1 68.31 126 VAL B O 1
ATOM 2744 N N . VAL B 1 127 ? -9.391 18.062 5.25 1 67.56 127 VAL B N 1
ATOM 2745 C CA . VAL B 1 127 ? -10.07 17.594 4.051 1 67.56 127 VAL B CA 1
ATOM 2746 C C . VAL B 1 127 ? -10.68 16.219 4.312 1 67.56 127 VAL B C 1
ATOM 2748 O O . VAL B 1 127 ? -9.953 15.25 4.574 1 67.56 127 VAL B O 1
ATOM 2751 N N . GLY B 1 128 ? -12.039 16.188 4.457 1 63.38 128 GLY B N 1
ATOM 2752 C CA . GLY B 1 128 ? -12.742 14.93 4.629 1 63.38 128 GLY B CA 1
ATOM 2753 C C . GLY B 1 128 ? -13.016 14.219 3.318 1 63.38 128 GLY B C 1
ATOM 2754 O O . GLY B 1 128 ? -12.469 14.586 2.277 1 63.38 128 GLY B O 1
ATOM 2755 N N . ALA B 1 129 ? -13.695 13.078 3.455 1 59.81 129 ALA B N 1
ATOM 2756 C CA . ALA B 1 129 ? -14.039 12.289 2.277 1 59.81 129 ALA B CA 1
ATOM 2757 C C . ALA B 1 129 ? -15.039 13.031 1.392 1 59.81 129 ALA B C 1
ATOM 2759 O O . ALA B 1 129 ? -15.945 13.703 1.893 1 59.81 129 ALA B O 1
ATOM 2760 N N . GLN B 1 130 ? -14.672 13.148 0.029 1 61.53 130 GLN B N 1
ATOM 2761 C CA . GLN B 1 130 ? -15.578 13.797 -0.905 1 61.53 130 GLN B CA 1
ATOM 2762 C C . GLN B 1 130 ? -16.516 12.789 -1.562 1 61.53 130 GLN B C 1
ATOM 2764 O O . GLN B 1 130 ? -16.266 11.578 -1.513 1 61.53 130 GLN B O 1
ATOM 2769 N N . ARG B 1 131 ? -17.547 13.281 -2.092 1 59.72 131 ARG B N 1
ATOM 2770 C CA . ARG B 1 131 ? -18.594 12.508 -2.729 1 59.72 131 ARG B CA 1
ATOM 2771 C C . ARG B 1 131 ? -18.031 11.57 -3.787 1 59.72 131 ARG B C 1
ATOM 2773 O O . ARG B 1 131 ? -18.5 10.438 -3.934 1 59.72 131 ARG B O 1
ATOM 2780 N N . MET B 1 132 ? -17.125 12.086 -4.547 1 59.97 132 MET B N 1
ATOM 2781 C CA . MET B 1 132 ? -16.562 11.25 -5.609 1 59.97 132 MET B CA 1
ATOM 2782 C C . MET B 1 132 ? -15.898 10.008 -5.027 1 59.97 132 MET B C 1
ATOM 2784 O O . MET B 1 132 ? -15.773 8.992 -5.715 1 59.97 132 MET B O 1
ATOM 2788 N N . GLY B 1 133 ? -15.711 10.086 -3.775 1 63.78 133 GLY B N 1
ATOM 2789 C CA . GLY B 1 133 ? -15.102 8.961 -3.08 1 63.78 133 GLY B CA 1
ATOM 2790 C C . GLY B 1 133 ? -16.078 7.836 -2.795 1 63.78 133 GLY B C 1
ATOM 2791 O O . GLY B 1 133 ? -15.672 6.676 -2.695 1 63.78 133 GLY B O 1
ATOM 2792 N N . LYS B 1 134 ? -17.328 8.195 -2.988 1 73.69 134 LYS B N 1
ATOM 2793 C CA . LYS B 1 134 ? -18.344 7.18 -2.674 1 73.69 134 LYS B CA 1
ATOM 2794 C C . LYS B 1 134 ? -18.469 6.16 -3.803 1 73.69 134 LYS B C 1
ATOM 2796 O O . LYS B 1 134 ? -18.578 4.957 -3.555 1 73.69 134 LYS B O 1
ATOM 2801 N N . LEU B 1 135 ? -18.422 6.652 -4.996 1 80.56 135 LEU B N 1
ATOM 2802 C CA . LEU B 1 135 ? -18.5 5.762 -6.152 1 80.56 135 LEU B CA 1
ATOM 2803 C C . LEU B 1 135 ? -17.266 4.859 -6.223 1 80.56 135 LEU B C 1
ATOM 2805 O O . LEU B 1 135 ? -17.391 3.684 -6.582 1 80.56 135 LEU B O 1
ATOM 2809 N N . LYS B 1 136 ? -16.219 5.441 -5.863 1 84.56 136 LYS B N 1
ATOM 2810 C CA . LYS B 1 136 ? -14.992 4.656 -5.844 1 84.56 136 LYS B CA 1
ATOM 2811 C C . LYS B 1 136 ? -15.086 3.506 -4.848 1 84.56 136 LYS B C 1
ATOM 2813 O O . LYS B 1 136 ? -14.758 2.365 -5.172 1 84.56 136 LYS B O 1
ATOM 2818 N N . THR B 1 137 ? -15.609 3.824 -3.74 1 83.38 137 THR B N 1
ATOM 2819 C CA . THR B 1 137 ? -15.695 2.816 -2.689 1 83.38 137 THR B CA 1
ATOM 2820 C C . THR B 1 137 ? -16.688 1.724 -3.068 1 83.38 137 THR B C 1
ATOM 2822 O O . THR B 1 137 ? -16.422 0.537 -2.875 1 83.38 137 THR B O 1
ATOM 2825 N N . ALA B 1 138 ? -17.766 2.143 -3.646 1 87.19 138 ALA B N 1
ATOM 2826 C CA . ALA B 1 138 ? -18.766 1.178 -4.098 1 87.19 138 ALA B CA 1
ATOM 2827 C C . ALA B 1 138 ? -18.203 0.258 -5.172 1 87.19 138 ALA B C 1
ATOM 2829 O O . ALA B 1 138 ? -18.469 -0.946 -5.172 1 87.19 138 ALA B O 1
ATOM 2830 N N . SER B 1 139 ? -17.469 0.84 -6.035 1 92.62 139 SER B N 1
ATOM 2831 C CA . SER B 1 139 ? -16.875 0.044 -7.102 1 92.62 139 SER B CA 1
ATOM 2832 C C . SER B 1 139 ? -15.836 -0.925 -6.555 1 92.62 139 SER B C 1
ATOM 2834 O O . SER B 1 139 ? -15.711 -2.055 -7.035 1 92.62 139 SER B O 1
ATOM 2836 N N . TYR B 1 140 ? -15.039 -0.468 -5.551 1 93.06 140 TYR B N 1
ATOM 2837 C CA . TYR B 1 140 ? -14.117 -1.362 -4.867 1 93.06 140 TYR B CA 1
ATOM 2838 C C . TYR B 1 140 ? -14.844 -2.58 -4.312 1 93.06 140 TYR B C 1
ATOM 2840 O O . TYR B 1 140 ? -14.438 -3.719 -4.555 1 93.06 140 TYR B O 1
ATOM 2848 N N . MET B 1 141 ? -15.938 -2.281 -3.664 1 92.69 141 MET B N 1
ATOM 2849 C CA . MET B 1 141 ? -16.703 -3.334 -2.992 1 92.69 141 MET B CA 1
ATOM 2850 C C . MET B 1 141 ? -17.281 -4.312 -4.004 1 92.69 141 MET B C 1
ATOM 2852 O O . MET B 1 141 ? -17.266 -5.523 -3.789 1 92.69 141 MET B O 1
ATOM 2856 N N . GLY B 1 142 ? -17.797 -3.756 -5.008 1 94.12 142 GLY B N 1
ATOM 2857 C CA . GLY B 1 142 ? -18.359 -4.605 -6.047 1 94.12 142 GLY B CA 1
ATOM 2858 C C . GLY B 1 142 ? -17.344 -5.527 -6.68 1 94.12 142 GLY B C 1
ATOM 2859 O O . GLY B 1 142 ? -17.609 -6.719 -6.867 1 94.12 142 GLY B O 1
ATOM 2860 N N . ALA B 1 143 ? -16.234 -5.004 -7.047 1 95.69 143 ALA B N 1
ATOM 2861 C CA . ALA B 1 143 ? -15.18 -5.793 -7.684 1 95.69 143 ALA B CA 1
ATOM 2862 C C . ALA B 1 143 ? -14.656 -6.875 -6.738 1 95.69 143 ALA B C 1
ATOM 2864 O O . ALA B 1 143 ? -14.469 -8.023 -7.148 1 95.69 143 ALA B O 1
ATOM 2865 N N . VAL B 1 144 ? -14.453 -6.52 -5.516 1 95.56 144 VAL B N 1
ATOM 2866 C CA . VAL B 1 144 ? -13.94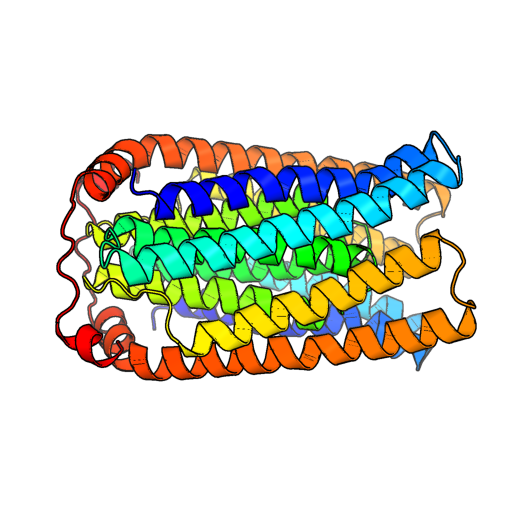5 -7.449 -4.512 1 95.56 144 VAL B CA 1
ATOM 2867 C C . VAL B 1 144 ? -14.953 -8.57 -4.285 1 95.56 144 VAL B C 1
ATOM 2869 O O . VAL B 1 144 ? -14.594 -9.742 -4.25 1 95.56 144 VAL B O 1
ATOM 2872 N N . LEU B 1 145 ? -16.188 -8.164 -4.129 1 94.38 145 LEU B N 1
ATOM 2873 C CA . LEU B 1 145 ? -17.25 -9.148 -3.904 1 94.38 145 LEU B CA 1
ATOM 2874 C C . LEU B 1 145 ? -17.328 -10.133 -5.07 1 94.38 145 LEU B C 1
ATOM 2876 O O . LEU B 1 145 ? -17.5 -11.336 -4.863 1 94.38 145 LEU B O 1
ATOM 2880 N N . PHE B 1 146 ? -17.234 -9.617 -6.227 1 95.12 146 PHE B N 1
ATOM 2881 C CA . PHE B 1 146 ? -17.25 -10.469 -7.414 1 95.12 146 PHE B CA 1
ATOM 2882 C C . PHE B 1 146 ? -16.156 -11.523 -7.336 1 95.12 146 PHE B C 1
ATOM 2884 O O . PHE B 1 146 ? -16.406 -12.711 -7.547 1 95.12 146 PHE B O 1
ATOM 2891 N N . SER B 1 147 ? -14.984 -11.141 -7.027 1 94.69 147 SER B N 1
ATOM 2892 C CA . SER B 1 147 ? -13.844 -12.055 -6.957 1 94.69 147 SER B CA 1
ATOM 2893 C C . SER B 1 147 ? -14.008 -13.07 -5.836 1 94.69 147 SER B C 1
ATOM 2895 O O . SER B 1 147 ? -13.711 -14.25 -6.012 1 94.69 147 SER B O 1
ATOM 2897 N N . LEU B 1 148 ? -14.484 -12.625 -4.695 1 93.56 148 LEU B N 1
ATOM 2898 C CA . LEU B 1 148 ? -14.648 -13.523 -3.553 1 93.56 148 LEU B CA 1
ATOM 2899 C C . LEU B 1 148 ? -15.734 -14.562 -3.832 1 93.56 148 LEU B C 1
ATOM 2901 O O . LEU B 1 148 ? -15.586 -15.727 -3.459 1 93.56 148 LEU B O 1
ATOM 2905 N N . LEU B 1 149 ? -16.797 -14.109 -4.469 1 93.06 149 LEU B N 1
ATOM 2906 C CA . LEU B 1 149 ? -17.859 -15.039 -4.816 1 93.06 149 LEU B CA 1
ATOM 2907 C C . LEU B 1 149 ? -17.375 -16.062 -5.828 1 93.06 149 LEU B C 1
ATOM 2909 O O . LEU B 1 149 ? -17.734 -17.25 -5.746 1 93.06 149 LEU B O 1
ATOM 2913 N N . LEU B 1 150 ? -16.625 -15.617 -6.758 1 91.94 150 LEU B N 1
ATOM 2914 C CA . LEU B 1 150 ? -16.062 -16.531 -7.738 1 91.94 150 LEU B CA 1
ATOM 2915 C C . LEU B 1 150 ? -15.188 -17.578 -7.059 1 91.94 150 LEU B C 1
ATOM 2917 O O . LEU B 1 150 ? -15.266 -18.766 -7.387 1 91.94 150 LEU B O 1
ATOM 2921 N N . LYS B 1 151 ? -14.359 -17.141 -6.195 1 88.38 151 LYS B N 1
ATOM 2922 C CA . LYS B 1 151 ? -13.508 -18.062 -5.445 1 88.38 151 LYS B CA 1
ATOM 2923 C C . LYS B 1 151 ? -14.336 -19.078 -4.664 1 88.38 151 LYS B C 1
ATOM 2925 O O . LYS B 1 151 ? -14 -20.266 -4.621 1 88.38 151 LYS B O 1
ATOM 2930 N N . ALA B 1 152 ? -15.422 -18.578 -4.07 1 87.44 152 ALA B N 1
ATOM 2931 C CA . ALA B 1 152 ? -16.312 -19.453 -3.312 1 87.44 152 ALA B CA 1
ATOM 2932 C C . ALA B 1 152 ? -17 -20.469 -4.227 1 87.44 152 ALA B C 1
ATOM 2934 O O . ALA B 1 152 ? -17.125 -21.641 -3.873 1 87.44 152 ALA B O 1
ATOM 2935 N N . LEU B 1 153 ? -17.422 -20 -5.391 1 87.69 153 LEU B N 1
ATOM 2936 C CA . LEU B 1 153 ? -18.062 -20.875 -6.348 1 87.69 153 LEU B CA 1
ATOM 2937 C C . LEU B 1 153 ? -17.125 -22 -6.789 1 87.69 153 LEU B C 1
ATOM 2939 O O . LEU B 1 153 ? -17.531 -23.141 -6.941 1 87.69 153 LEU B O 1
ATOM 2943 N N . TYR B 1 154 ? -15.898 -21.625 -6.965 1 84.94 154 TYR B N 1
ATOM 2944 C CA . TYR B 1 154 ? -14.906 -22.609 -7.359 1 84.94 154 TYR B CA 1
ATOM 2945 C C . TYR B 1 154 ? -14.641 -23.609 -6.23 1 84.94 154 TYR B C 1
ATOM 2947 O O . TYR B 1 154 ? -14.492 -24.797 -6.473 1 84.94 154 TYR B O 1
ATOM 2955 N N . ALA B 1 155 ? -14.594 -23.125 -5.039 1 80.88 155 ALA B N 1
ATOM 2956 C CA . ALA B 1 155 ? -14.328 -23.984 -3.883 1 80.88 155 ALA B CA 1
ATOM 2957 C C . ALA B 1 155 ? -15.445 -25 -3.688 1 80.88 155 ALA B C 1
ATOM 2959 O O . ALA B 1 155 ? -15.203 -26.125 -3.24 1 80.88 155 ALA B O 1
ATOM 2960 N N . PHE B 1 156 ? -16.672 -24.578 -4.078 1 85.12 156 PHE B N 1
ATOM 2961 C CA . PHE B 1 156 ? -17.812 -25.469 -3.93 1 85.12 156 PHE B CA 1
ATOM 2962 C C . PHE B 1 156 ? -18 -26.312 -5.18 1 85.12 156 PHE B C 1
ATOM 2964 O O . PHE B 1 156 ? -18.984 -27.062 -5.297 1 85.12 156 PHE B O 1
ATOM 2971 N N . GLU B 1 157 ? -17 -26.172 -6.184 1 81.88 157 GLU B N 1
ATOM 2972 C CA . GLU B 1 157 ? -17.047 -26.953 -7.422 1 81.88 157 GLU B CA 1
ATOM 2973 C C . GLU B 1 157 ? -18.359 -26.734 -8.164 1 81.88 157 GLU B C 1
ATOM 2975 O O . GLU B 1 157 ? -18.922 -27.688 -8.703 1 81.88 157 GLU B O 1
ATOM 2980 N N . LEU B 1 158 ? -18.875 -25.609 -7.98 1 83.44 158 LEU B N 1
ATOM 2981 C CA . LEU B 1 158 ? -20.156 -25.297 -8.602 1 83.44 158 LEU B CA 1
ATOM 2982 C C . LEU B 1 158 ? -19.953 -24.688 -9.992 1 83.44 158 LEU B C 1
ATOM 2984 O O . LEU B 1 158 ? -20.922 -24.438 -10.711 1 83.44 158 LEU B O 1
ATOM 2988 N N . ALA B 1 159 ? -18.641 -24.531 -10.391 1 78.88 159 ALA B N 1
ATOM 2989 C CA . ALA B 1 159 ? -18.344 -23.922 -11.688 1 78.88 159 ALA B CA 1
ATOM 2990 C C . ALA B 1 159 ? -17.281 -24.734 -12.43 1 78.88 159 ALA B C 1
ATOM 2992 O O . ALA B 1 159 ? -16.297 -25.172 -11.836 1 78.88 159 ALA B O 1
ATOM 2993 N N . GLY B 1 160 ? -17.594 -25.031 -13.727 1 83.19 160 GLY B N 1
ATOM 2994 C CA . GLY B 1 160 ? -16.594 -25.703 -14.547 1 83.19 160 GLY B CA 1
ATOM 2995 C C . GLY B 1 160 ? -15.305 -24.922 -14.672 1 83.19 160 GLY B C 1
ATOM 2996 O O . GLY B 1 160 ? -15.281 -23.703 -14.492 1 83.19 160 GLY B O 1
ATOM 2997 N N . ALA B 1 161 ? -14.219 -25.609 -14.867 1 85.69 161 ALA B N 1
ATOM 2998 C CA . ALA B 1 161 ? -12.883 -25.031 -14.945 1 85.69 161 ALA B CA 1
ATOM 2999 C C . ALA B 1 161 ? -12.812 -23.953 -16.031 1 85.69 161 ALA B C 1
ATOM 3001 O O . ALA B 1 161 ? -12.234 -22.891 -15.812 1 85.69 161 ALA B O 1
ATOM 3002 N N . ASP B 1 162 ? -13.43 -24.25 -17.141 1 89.81 162 ASP B N 1
ATOM 3003 C CA . ASP B 1 162 ? -13.383 -23.312 -18.25 1 89.81 162 ASP B CA 1
ATOM 3004 C C . ASP B 1 162 ? -14.156 -22.031 -17.906 1 89.81 162 ASP B C 1
ATOM 3006 O O . ASP B 1 162 ? -13.672 -20.922 -18.172 1 89.81 162 ASP B O 1
ATOM 3010 N N . TRP B 1 163 ? -15.383 -22.25 -17.453 1 90.19 163 TRP B N 1
ATOM 3011 C CA . TRP B 1 163 ? -16.203 -21.109 -17.062 1 90.19 163 TRP B CA 1
ATOM 3012 C C . TRP B 1 163 ? -15.492 -20.281 -15.992 1 90.19 163 TRP B C 1
ATOM 3014 O O . TRP B 1 163 ? -15.508 -19.047 -16.047 1 90.19 163 TRP B O 1
ATOM 3024 N N . TYR B 1 164 ? -14.836 -20.891 -15.062 1 89.06 164 TYR B N 1
ATOM 3025 C CA . TYR B 1 164 ? -14.125 -20.234 -13.969 1 89.06 164 TYR B CA 1
ATOM 3026 C C . TYR B 1 164 ? -13 -19.359 -14.492 1 89.06 164 TYR B C 1
ATOM 3028 O O . TYR B 1 164 ? -12.859 -18.203 -14.078 1 89.06 164 TYR B O 1
ATOM 3036 N N . GLU B 1 165 ? -12.242 -19.906 -15.391 1 89.94 165 GLU B N 1
ATOM 3037 C CA . GLU B 1 165 ? -11.117 -19.156 -15.93 1 89.94 165 GLU B CA 1
ATOM 3038 C C . GLU B 1 165 ? -11.602 -17.953 -16.734 1 89.94 165 GLU B C 1
ATOM 3040 O O . GLU B 1 165 ? -10.977 -16.891 -16.688 1 89.94 165 GLU B O 1
ATOM 3045 N N . ARG B 1 166 ? -12.711 -18.109 -17.406 1 91.38 166 ARG B N 1
ATOM 3046 C CA . ARG B 1 166 ? -13.289 -17 -18.156 1 91.38 166 ARG B CA 1
ATOM 3047 C C . ARG B 1 166 ? -13.781 -15.906 -17.219 1 91.38 166 ARG B C 1
ATOM 3049 O O . ARG B 1 166 ? -13.539 -14.719 -17.453 1 91.38 166 ARG B O 1
ATOM 3056 N N . MET B 1 167 ? -14.469 -16.359 -16.203 1 91.56 167 MET B N 1
ATOM 3057 C CA . MET B 1 167 ? -15 -15.406 -15.234 1 91.56 167 MET B CA 1
ATOM 3058 C C . MET B 1 167 ? -13.875 -14.734 -14.461 1 91.56 167 MET B C 1
ATOM 3060 O O . MET B 1 167 ? -13.984 -13.57 -14.07 1 91.56 167 MET B O 1
ATOM 3064 N N . ARG B 1 168 ? -12.828 -15.477 -14.234 1 91.62 168 ARG B N 1
ATOM 3065 C CA . ARG B 1 168 ? -11.656 -14.883 -13.594 1 91.62 168 ARG B CA 1
ATOM 3066 C C . ARG B 1 168 ? -11.062 -13.773 -14.461 1 91.62 168 ARG B C 1
ATOM 3068 O O . ARG B 1 168 ? -10.648 -12.734 -13.945 1 91.62 168 ARG B O 1
ATOM 3075 N N . ALA B 1 169 ? -11.055 -14.008 -15.758 1 91.94 169 ALA B N 1
ATOM 3076 C CA . ALA B 1 169 ? -10.562 -12.992 -16.688 1 91.94 169 ALA B CA 1
ATOM 3077 C C . ALA B 1 169 ? -11.461 -11.758 -16.672 1 91.94 169 ALA B C 1
ATOM 3079 O O . ALA B 1 169 ? -10.977 -10.625 -16.688 1 91.94 169 ALA B O 1
ATOM 3080 N N . VAL B 1 170 ? -12.742 -11.992 -16.625 1 92.12 170 VAL B N 1
ATOM 3081 C CA . VAL B 1 170 ? -13.711 -10.898 -16.531 1 92.12 170 VAL B CA 1
ATOM 3082 C C . VAL B 1 170 ? -13.5 -10.141 -15.219 1 92.12 170 VAL B C 1
ATOM 3084 O O . VAL B 1 170 ? -13.547 -8.906 -15.195 1 92.12 170 VAL B O 1
ATOM 3087 N N . GLY B 1 171 ? -13.266 -10.914 -14.18 1 91.25 171 GLY B N 1
ATOM 3088 C CA . GLY B 1 171 ? -13.008 -10.305 -12.883 1 91.25 171 GLY B CA 1
ATOM 3089 C C . GLY B 1 171 ? -11.805 -9.375 -12.883 1 91.25 171 GLY B C 1
ATOM 3090 O O . GLY B 1 171 ? -11.828 -8.32 -12.25 1 91.25 171 GLY B O 1
ATOM 3091 N N . ARG B 1 172 ? -10.828 -9.742 -13.641 1 92.31 172 ARG B N 1
ATOM 3092 C CA . ARG B 1 172 ? -9.641 -8.914 -13.742 1 92.31 172 ARG B CA 1
ATOM 3093 C C . ARG B 1 172 ? -9.945 -7.598 -14.453 1 92.31 172 ARG B C 1
ATOM 3095 O O . ARG B 1 172 ? -9.406 -6.551 -14.094 1 92.31 172 ARG B O 1
ATOM 3102 N N . LEU B 1 173 ? -10.898 -7.652 -15.352 1 92.81 173 LEU B N 1
ATOM 3103 C CA . LEU B 1 173 ? -11.305 -6.469 -16.094 1 92.81 173 LEU B CA 1
ATOM 3104 C C . LEU B 1 173 ? -12.195 -5.566 -15.25 1 92.81 173 LEU B C 1
ATOM 3106 O O . LEU B 1 173 ? -12.172 -4.344 -15.406 1 92.81 173 LEU B O 1
ATOM 3110 N N . VAL B 1 174 ? -12.922 -6.195 -14.383 1 94.62 174 VAL B N 1
ATOM 3111 C CA . VAL B 1 174 ? -13.844 -5.457 -13.523 1 94.62 174 VAL B CA 1
ATOM 3112 C C . VAL B 1 174 ? -13.062 -4.484 -12.648 1 94.62 174 VAL B C 1
ATOM 3114 O O . VAL B 1 174 ? -13.555 -3.408 -12.312 1 94.62 174 VAL B O 1
ATOM 3117 N N . TYR B 1 175 ? -11.812 -4.809 -12.352 1 96.38 175 TYR B N 1
ATOM 3118 C CA . TYR B 1 175 ? -11.023 -3.961 -11.469 1 96.38 175 TYR B CA 1
ATOM 3119 C C . TYR B 1 175 ? -10.586 -2.686 -12.18 1 96.38 175 TYR B C 1
ATOM 3121 O O . TYR B 1 175 ? -10.141 -1.729 -11.539 1 96.38 175 TYR B O 1
ATOM 3129 N N . VAL B 1 176 ? -10.758 -2.605 -13.477 1 95.88 176 VAL B N 1
ATOM 3130 C CA . VAL B 1 176 ? -10.414 -1.405 -14.234 1 95.88 176 VAL B CA 1
ATOM 3131 C C . VAL B 1 176 ? -11.352 -0.263 -13.836 1 95.88 176 VAL B C 1
ATOM 3133 O O . VAL B 1 176 ? -10.922 0.889 -13.734 1 95.88 176 VAL B O 1
ATOM 3136 N N . VAL B 1 177 ? -12.508 -0.616 -13.539 1 94.62 177 VAL B N 1
ATOM 3137 C CA . VAL B 1 177 ? -13.523 0.386 -13.234 1 94.62 177 VAL B CA 1
ATOM 3138 C C . VAL B 1 177 ? -13.156 1.112 -11.938 1 94.62 177 VAL B C 1
ATOM 3140 O O . VAL B 1 177 ? -13.008 2.336 -11.93 1 94.62 177 VAL B O 1
ATOM 3143 N N . PRO B 1 178 ? -12.969 0.395 -10.836 1 94.5 178 PRO B N 1
ATOM 3144 C CA . PRO B 1 178 ? -12.602 1.119 -9.617 1 94.5 178 PRO B CA 1
ATOM 3145 C C . PRO B 1 178 ? -11.273 1.863 -9.742 1 94.5 178 PRO B C 1
ATOM 3147 O O . PRO B 1 178 ? -11.094 2.92 -9.133 1 94.5 178 PRO B O 1
ATOM 3150 N N . VAL B 1 179 ? -10.352 1.371 -10.508 1 96 179 VAL B N 1
ATOM 3151 C CA . VAL B 1 179 ? -9.062 2.037 -10.688 1 96 179 VAL B CA 1
ATOM 3152 C C . VAL B 1 179 ? -9.258 3.359 -11.422 1 96 179 VAL B C 1
ATOM 3154 O O . VAL B 1 179 ? -8.703 4.387 -11.031 1 96 179 VAL B O 1
ATOM 3157 N N . VAL B 1 180 ? -10.055 3.309 -12.453 1 95.06 180 VAL B N 1
ATOM 3158 C CA . VAL B 1 180 ? -10.32 4.516 -13.227 1 95.06 180 VAL B CA 1
ATOM 3159 C C . VAL B 1 180 ? -11.039 5.543 -12.352 1 95.06 180 VAL B C 1
ATOM 3161 O O . VAL B 1 180 ? -10.688 6.723 -12.359 1 95.06 180 VAL B O 1
ATOM 3164 N N . LEU B 1 181 ? -11.992 5.098 -11.617 1 92.62 181 LEU B N 1
ATOM 3165 C CA . LEU B 1 181 ? -12.719 5.992 -10.719 1 92.62 181 LEU B CA 1
ATOM 3166 C C . LEU B 1 181 ? -11.805 6.547 -9.641 1 92.62 181 LEU B C 1
ATOM 3168 O O . LEU B 1 181 ? -11.898 7.723 -9.281 1 92.62 181 LEU B O 1
ATOM 3172 N N . ALA B 1 182 ? -10.953 5.691 -9.102 1 92.12 182 ALA B N 1
ATOM 3173 C CA . ALA B 1 182 ? -10 6.125 -8.078 1 92.12 182 ALA B CA 1
ATOM 3174 C C . ALA B 1 182 ? -9.055 7.188 -8.625 1 92.12 182 ALA B C 1
ATOM 3176 O O . ALA B 1 182 ? -8.828 8.219 -7.988 1 92.12 182 ALA B O 1
ATOM 3177 N N . LEU B 1 183 ? -8.539 6.965 -9.812 1 93.12 183 LEU B N 1
ATOM 3178 C CA . LEU B 1 183 ? -7.617 7.914 -10.414 1 93.12 183 LEU B CA 1
ATOM 3179 C C . LEU B 1 183 ? -8.328 9.211 -10.789 1 93.12 183 LEU B C 1
ATOM 3181 O O . LEU B 1 183 ? -7.77 10.297 -10.633 1 93.12 183 LEU B O 1
ATOM 3185 N N . ALA B 1 184 ? -9.539 9.047 -11.289 1 89.94 184 ALA B N 1
ATOM 3186 C CA . ALA B 1 184 ? -10.32 10.234 -11.625 1 89.94 184 ALA B CA 1
ATOM 3187 C C . ALA B 1 184 ? -10.57 11.094 -10.383 1 89.94 184 ALA B C 1
ATOM 3189 O O . ALA B 1 184 ? -10.453 12.32 -10.438 1 89.94 184 ALA B O 1
ATOM 3190 N N . SER B 1 185 ? -10.93 10.477 -9.328 1 85.88 185 SER B N 1
ATOM 3191 C CA . SER B 1 185 ? -11.148 11.203 -8.078 1 85.88 185 SER B CA 1
ATOM 3192 C C . SER B 1 185 ? -9.852 11.852 -7.59 1 85.88 185 SER B C 1
ATOM 3194 O O . SER B 1 185 ? -9.875 12.969 -7.062 1 85.88 185 SER B O 1
ATOM 3196 N N . PHE B 1 186 ? -8.773 11.188 -7.727 1 88 186 PHE B N 1
ATOM 3197 C CA . PHE B 1 186 ? -7.484 11.727 -7.32 1 88 186 PHE B CA 1
ATOM 3198 C C . PHE B 1 186 ? -7.145 12.984 -8.117 1 88 186 PHE B C 1
ATOM 3200 O O . PHE B 1 186 ? -6.703 13.984 -7.547 1 88 186 PHE B O 1
ATOM 3207 N N . PHE B 1 187 ? -7.352 12.93 -9.367 1 87.5 187 PHE B N 1
ATOM 3208 C CA . PHE B 1 187 ? -7.031 14.078 -10.211 1 87.5 187 PHE B CA 1
ATOM 3209 C C . PHE B 1 187 ? -7.949 15.25 -9.898 1 87.5 187 PHE B C 1
ATOM 3211 O O . PHE B 1 187 ? -7.531 16.406 -9.953 1 87.5 187 PHE B O 1
ATOM 3218 N N . SER B 1 188 ? -9.156 14.992 -9.609 1 83.12 188 SER B N 1
ATOM 3219 C CA . SER B 1 188 ? -10.07 16.047 -9.188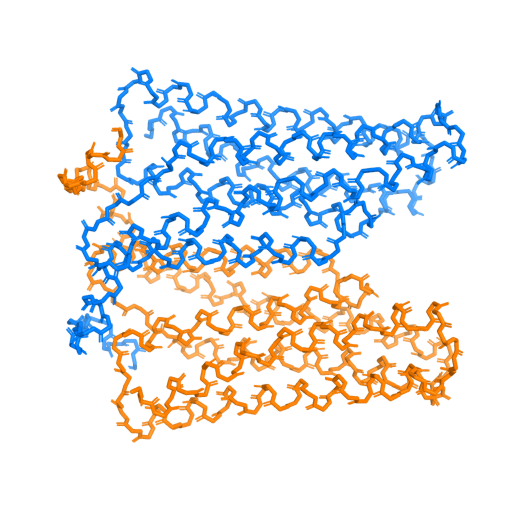 1 83.12 188 SER B CA 1
ATOM 3220 C C . SER B 1 188 ? -9.594 16.719 -7.902 1 83.12 188 SER B C 1
ATOM 3222 O O . SER B 1 188 ? -9.656 17.938 -7.773 1 83.12 188 SER B O 1
ATOM 3224 N N . TYR B 1 189 ? -9.062 15.922 -7.012 1 80.5 189 TYR B N 1
ATOM 3225 C CA . TYR B 1 189 ? -8.547 16.453 -5.754 1 80.5 189 TYR B CA 1
ATOM 3226 C C . TYR B 1 189 ? -7.273 17.25 -5.98 1 80.5 189 TYR B C 1
ATOM 3228 O O . TYR B 1 189 ? -7.043 18.266 -5.312 1 80.5 189 TYR B O 1
ATOM 3236 N N . LEU B 1 190 ? -6.488 16.828 -6.859 1 82.62 190 LEU B N 1
ATOM 3237 C CA . LEU B 1 190 ? -5.254 17.531 -7.184 1 82.62 190 LEU B CA 1
ATOM 3238 C C . LEU B 1 190 ? -5.547 18.938 -7.695 1 82.62 190 LEU B C 1
ATOM 3240 O O . LEU B 1 190 ? -4.848 19.891 -7.34 1 82.62 190 LEU B O 1
ATOM 3244 N N . LYS B 1 191 ? -6.578 19.031 -8.453 1 80.5 191 LYS B N 1
ATOM 3245 C CA . LYS B 1 191 ? -6.965 20.328 -8.984 1 80.5 191 LYS B CA 1
ATOM 3246 C C . LYS B 1 191 ? -7.473 21.25 -7.879 1 80.5 191 LYS B C 1
ATOM 3248 O O . LYS B 1 191 ? -7.168 22.438 -7.863 1 80.5 191 LYS B O 1
ATOM 3253 N N . THR B 1 192 ? -8.117 20.625 -7 1 74.06 192 THR B N 1
ATOM 3254 C CA . THR B 1 192 ? -8.68 21.406 -5.895 1 74.06 192 THR B CA 1
ATOM 3255 C C . THR B 1 192 ? -7.59 21.812 -4.914 1 74.06 192 THR B C 1
ATOM 3257 O O . THR B 1 192 ? -7.66 22.906 -4.324 1 74.06 192 THR B O 1
ATOM 3260 N N . PHE B 1 193 ? -6.598 20.969 -4.816 1 74.12 193 PHE B N 1
ATOM 3261 C CA . PHE B 1 193 ? -5.551 21.203 -3.826 1 74.12 193 PHE B CA 1
ATOM 3262 C C . PHE B 1 193 ? -4.387 21.984 -4.441 1 74.12 193 PHE B C 1
ATOM 3264 O O . PHE B 1 193 ? -3.43 22.328 -3.748 1 74.12 193 PHE B O 1
ATOM 3271 N N . PHE B 1 194 ? -4.477 22.266 -5.664 1 74.19 194 PHE B N 1
ATOM 3272 C CA . PHE B 1 194 ? -3.389 22.906 -6.387 1 74.19 194 PHE B CA 1
ATOM 3273 C C . PHE B 1 194 ? -3.004 24.234 -5.719 1 74.19 194 PHE B C 1
ATOM 3275 O O . PHE B 1 194 ? -1.819 24.531 -5.555 1 74.19 194 PHE B O 1
ATOM 3282 N N . PRO B 1 195 ? -3.959 25.016 -5.25 1 69.81 195 PRO B N 1
ATOM 3283 C CA . PRO B 1 195 ? -3.584 26.266 -4.582 1 69.81 195 PRO B CA 1
ATOM 3284 C C . PRO B 1 195 ? -2.832 26.016 -3.271 1 69.81 195 PRO B C 1
ATOM 3286 O O . PRO B 1 195 ? -1.947 26.797 -2.916 1 69.81 195 PRO B O 1
ATOM 3289 N N . ILE B 1 196 ? -3.172 24.984 -2.562 1 67.88 196 ILE B N 1
ATOM 3290 C CA . ILE B 1 196 ? -2.502 24.656 -1.312 1 67.88 196 ILE B CA 1
ATOM 3291 C C . ILE B 1 196 ? -1.066 24.219 -1.597 1 67.88 196 ILE B C 1
ATOM 3293 O O . ILE B 1 196 ? -0.139 24.609 -0.886 1 67.88 196 ILE B O 1
ATOM 3297 N N . LEU B 1 197 ? -0.908 23.5 -2.615 1 67 197 LEU B N 1
ATOM 3298 C CA . LEU B 1 197 ? 0.411 23.016 -3.012 1 67 197 LEU B CA 1
ATOM 3299 C C . LEU B 1 197 ? 1.323 24.188 -3.387 1 67 197 LEU B C 1
ATOM 3301 O O . LEU B 1 197 ? 2.514 24.172 -3.064 1 67 197 LEU B O 1
ATOM 3305 N N . LYS B 1 198 ? 0.696 25.094 -4.012 1 66.25 198 LYS B N 1
ATOM 3306 C CA . LYS B 1 198 ? 1.463 26.266 -4.426 1 66.25 198 LYS B CA 1
ATOM 3307 C C . LYS B 1 198 ? 1.92 27.078 -3.215 1 66.25 198 LYS B C 1
ATOM 3309 O O . LYS B 1 198 ? 3.02 27.641 -3.213 1 66.25 198 LYS B O 1
ATOM 3314 N N . ARG B 1 199 ? 1.181 27.094 -2.266 1 64.62 199 ARG B N 1
ATOM 3315 C CA . ARG B 1 199 ? 1.522 27.828 -1.054 1 64.62 199 ARG B CA 1
ATOM 3316 C C . ARG B 1 199 ? 2.617 27.109 -0.268 1 64.62 199 ARG B C 1
ATOM 3318 O O . ARG B 1 199 ? 3.537 27.75 0.248 1 64.62 199 ARG B O 1
ATOM 3325 N N . VAL B 1 200 ? 2.488 25.812 -0.198 1 62.06 200 VAL B N 1
ATOM 3326 C CA . VAL B 1 200 ? 3.432 25.016 0.575 1 62.06 200 VAL B CA 1
ATOM 3327 C C . VAL B 1 200 ? 4.793 25.016 -0.114 1 62.06 200 VAL B C 1
ATOM 3329 O O . VAL B 1 200 ? 5.832 25.125 0.546 1 62.06 200 VAL B O 1
ATOM 3332 N N . CYS B 1 201 ? 4.723 24.766 -1.36 1 56.88 201 CYS B N 1
ATOM 3333 C CA . CYS B 1 201 ? 5.961 24.766 -2.125 1 56.88 201 CYS B CA 1
ATOM 3334 C C . CYS B 1 201 ? 6.613 26.141 -2.105 1 56.88 201 CYS B C 1
ATOM 3336 O O . CYS B 1 201 ? 7.84 26.25 -2.16 1 56.88 201 CYS B O 1
ATOM 3338 N N . GLY B 1 202 ? 5.785 27.125 -2.145 1 50.03 202 GLY B N 1
ATOM 3339 C CA . GLY B 1 202 ? 6.285 28.5 -2.09 1 50.03 202 GLY B CA 1
ATOM 3340 C C . GLY B 1 202 ? 6.781 28.891 -0.714 1 50.03 202 GLY B C 1
ATOM 3341 O O . GLY B 1 202 ? 7.578 29.828 -0.582 1 50.03 202 GLY B O 1
ATOM 3342 N N . ARG B 1 203 ? 6.18 28.391 0.336 1 53.25 203 ARG B N 1
ATOM 3343 C CA . ARG B 1 203 ? 6.578 28.797 1.679 1 53.25 203 ARG B CA 1
ATOM 3344 C C . ARG B 1 203 ? 7.848 28.062 2.117 1 53.25 203 ARG B C 1
ATOM 3346 O O . ARG B 1 203 ? 7.926 26.844 2.035 1 53.25 203 ARG B O 1
ATOM 3353 N N . THR B 1 204 ? 8.945 28.656 1.852 1 46.28 204 THR B N 1
ATOM 3354 C CA . THR B 1 204 ? 10.273 28.203 2.268 1 46.28 204 THR B CA 1
ATOM 3355 C C . THR B 1 204 ? 10.234 27.656 3.689 1 46.28 204 THR B C 1
ATOM 3357 O O . THR B 1 204 ? 11.047 26.797 4.051 1 46.28 204 THR B O 1
ATOM 3360 N N . ARG B 1 205 ? 9.82 28.406 4.793 1 44.25 205 ARG B N 1
ATOM 3361 C CA . ARG B 1 205 ? 10.133 28.172 6.203 1 44.25 205 ARG B CA 1
ATOM 3362 C C . ARG B 1 205 ? 8.938 27.578 6.934 1 44.25 205 ARG B C 1
ATOM 3364 O O . ARG B 1 205 ? 7.902 28.234 7.098 1 44.25 205 ARG B O 1
ATOM 3371 N N . TYR B 1 206 ? 8.523 26.5 6.707 1 43.38 206 TYR B N 1
ATOM 3372 C CA . TYR B 1 206 ? 7.57 26.047 7.715 1 43.38 206 TYR B CA 1
ATOM 3373 C C . TYR B 1 206 ? 8.203 26.031 9.102 1 43.38 206 TYR B C 1
ATOM 3375 O O . TYR B 1 206 ? 9.398 25.766 9.242 1 43.38 206 TYR B O 1
ATOM 3383 N N . PRO B 1 207 ? 7.645 26.766 10.102 1 38.28 207 PRO B N 1
ATOM 3384 C CA . PRO B 1 207 ? 8.305 26.719 11.406 1 38.28 207 PRO B CA 1
ATOM 3385 C C . PRO B 1 207 ? 8.672 25.297 11.828 1 38.28 207 PRO B C 1
ATOM 3387 O O . PRO B 1 207 ? 7.836 24.391 11.766 1 38.28 207 PRO B O 1
ATOM 3390 N N . VAL B 1 208 ? 9.852 24.938 11.539 1 40.41 208 VAL B N 1
ATOM 3391 C CA . VAL B 1 208 ? 10.422 23.719 12.109 1 40.41 208 VAL B CA 1
ATOM 3392 C C . VAL B 1 208 ? 10.078 23.625 13.594 1 40.41 208 VAL B C 1
ATOM 3394 O O . VAL B 1 208 ? 10.242 24.609 14.328 1 40.41 208 VAL B O 1
ATOM 3397 N N . CYS B 1 209 ? 9.148 22.891 13.93 1 35.38 209 CYS B N 1
ATOM 3398 C CA . CYS B 1 209 ? 8.836 22.75 15.344 1 35.38 209 CYS B CA 1
ATOM 3399 C C . CYS B 1 209 ? 10.109 22.734 16.188 1 35.38 209 CYS B C 1
ATOM 3401 O O . CYS B 1 209 ? 11.031 21.969 15.906 1 35.38 209 CYS B O 1
ATOM 3403 N N . LYS B 1 210 ? 10.43 23.766 16.922 1 34.38 210 LYS B N 1
ATOM 3404 C CA . LYS B 1 210 ? 11.5 23.859 17.906 1 34.38 210 LYS B CA 1
ATOM 3405 C C . LYS B 1 210 ? 11.656 22.547 18.688 1 34.38 210 LYS B C 1
ATOM 3407 O O . LYS B 1 210 ? 12.773 22.156 19.016 1 34.38 210 LYS B O 1
ATOM 3412 N N . THR B 1 211 ? 10.633 22.031 19.188 1 31.23 211 THR B N 1
ATOM 3413 C CA . THR B 1 211 ? 10.75 20.828 19.984 1 31.23 211 THR B CA 1
ATOM 3414 C C . THR B 1 211 ? 11.25 19.656 19.141 1 31.23 211 THR B C 1
ATOM 3416 O O . THR B 1 211 ? 11.602 18.594 19.672 1 31.23 211 THR B O 1
ATOM 3419 N N . CYS B 1 212 ? 10.984 19.562 17.969 1 35.53 212 CYS B N 1
ATOM 3420 C CA . CYS B 1 212 ? 11.531 18.516 17.109 1 35.53 212 CYS B CA 1
ATOM 3421 C C . CYS B 1 212 ? 13.023 18.734 16.875 1 35.53 212 CYS B C 1
ATOM 3423 O O . CYS B 1 212 ? 13.656 17.969 16.141 1 35.53 212 CYS B O 1
ATOM 3425 N N . ARG B 1 213 ? 13.602 19.797 16.969 1 35.91 213 ARG B N 1
ATOM 3426 C CA . ARG B 1 213 ? 15.055 19.938 17.094 1 35.91 213 ARG B CA 1
ATOM 3427 C C . ARG B 1 213 ? 15.648 18.844 17.953 1 35.91 213 ARG B C 1
ATOM 3429 O O . ARG B 1 213 ? 16.812 18.484 17.797 1 35.91 213 ARG B O 1
ATOM 3436 N N . GLU B 1 214 ? 15.016 18.531 19.047 1 33.97 214 GLU B N 1
ATOM 3437 C CA . GLU B 1 214 ? 15.57 17.484 19.906 1 33.97 214 GLU B CA 1
ATOM 3438 C C . GLU B 1 214 ? 15.57 16.125 19.203 1 33.97 214 GLU B C 1
ATOM 3440 O O . GLU B 1 214 ? 16.109 15.156 19.734 1 33.97 214 GLU B O 1
ATOM 3445 N N . TRP B 1 215 ? 14.875 15.898 18.281 1 33.06 215 TRP B N 1
ATOM 3446 C CA . TRP B 1 215 ? 14.914 14.617 17.578 1 33.06 215 TRP B CA 1
ATOM 3447 C C . TRP B 1 215 ? 15.961 14.641 16.469 1 33.06 215 TRP B C 1
ATOM 3449 O O . TRP B 1 215 ? 16.125 13.656 15.742 1 33.06 215 TRP B O 1
ATOM 3459 N N . ASP B 1 216 ? 16.438 15.719 15.945 1 30.98 216 ASP B N 1
ATOM 3460 C CA . ASP B 1 216 ? 17.719 15.734 15.266 1 30.98 216 ASP B CA 1
ATOM 3461 C C . ASP B 1 216 ? 18.859 15.438 16.234 1 30.98 216 ASP B C 1
ATOM 3463 O O . ASP B 1 216 ? 18.906 15.984 17.344 1 30.98 216 ASP B O 1
#

Sequence (432 aa):
MRLSDFYTALRLALVLPFFALYHMSRWVVMYFPAANVGRVVSIASVLLFLFIACTDFLDGYYARKSGKYSSFGKVFDPFADVIANVTVMLCLVADNFMPVFLFLCILYREFGMMFLRMLACGEGHVVGAQRMGKLKTASYMGAVLFSLLLKALYAFELAGADWYERMRAVGRLVYVVPVVLALASFFSYLKTFFPILKRVCGRTRYPVCKTCREWDMRLSDFYTALRLALVLPFFALYHMSRWVVMYFPAANVGRVVSIASVLLFLFIACTDFLDGYYARKSGKYSSFGKVFDPFADVIANVTVMLCLVADNFMPVFLFLCILYREFGMMFLRMLACGEGHVVGAQRMGKLKTASYMGAVLFSLLLKALYAFELAGADWYERMRAVGRLVYVVPVVLALASFFSYLKTFFPILKRVCGRTRYPVCKTCREWD

Solvent-accessible surface area (backbone atoms only — not comparable to full-atom values): 22316 Å² total; per-residue (Å²): 131,58,71,40,51,51,32,39,50,49,36,53,61,48,41,56,56,44,53,51,44,57,49,36,37,63,56,41,35,73,73,48,66,51,70,60,52,45,34,52,35,31,50,50,40,44,52,50,47,51,50,43,54,48,34,55,52,48,24,55,51,48,31,63,70,62,67,62,66,42,52,52,46,35,51,47,41,57,48,36,50,49,53,40,51,51,53,57,50,48,53,33,32,68,70,66,48,33,54,63,66,56,51,48,52,45,50,51,47,53,53,49,50,51,51,51,42,23,56,35,14,48,73,52,30,71,70,56,85,50,72,65,51,50,58,25,50,52,36,46,49,52,41,50,49,52,50,41,50,51,53,28,36,48,52,64,65,74,48,57,71,67,59,46,55,52,51,46,52,50,44,40,54,48,46,50,54,27,40,52,41,43,50,51,43,47,53,54,48,49,63,69,41,42,67,56,50,52,48,48,70,62,44,65,72,54,68,64,36,70,77,55,54,73,71,101,130,57,71,38,51,50,32,39,50,48,35,52,60,46,40,56,56,43,53,52,45,58,49,36,36,64,56,41,35,72,73,49,66,51,70,62,52,45,34,52,35,33,48,49,40,45,50,50,48,51,50,43,54,46,32,55,53,48,24,55,50,49,32,62,69,62,68,62,66,42,53,52,46,36,51,47,43,57,48,36,49,48,53,39,50,52,53,56,50,49,56,34,30,69,70,66,48,34,53,63,67,56,52,48,52,45,49,50,45,52,53,48,50,51,52,50,42,22,55,35,15,46,72,52,30,69,68,55,83,51,73,65,50,50,59,24,49,51,38,46,51,50,40,50,48,52,49,41,51,50,53,29,36,49,51,64,64,73,48,56,72,66,60,46,55,52,50,46,53,49,44,37,54,47,46,51,53,28,41,51,41,42,52,51,42,47,53,56,47,48,63,70,41,43,66,56,50,51,49,48,70,64,44,62,73,55,68,65,38,71,76,55,54,73,71,101

Secondary structure (DSSP, 8-state):
--HHHHHHHHHHHHHHHHHHHHHHHHHHHHH---HHHHHHHHHHHHHHHHHHHHHHHHHHHHHHHH----HHHHHHHHHHHHHHHHHHHHHHHHTTSS-HHHHHHHHHHHHHHHHHHHHHHHTT------THHHHHHHHHHHHHHHHHHHHHHHHTT-S-HHHHHHHHHHHHHHTHHHHHHHHHHHHHHHHHHHHHHHHHHH-------GGGGGG-/--HHHHHHHHHHHHHHHHHHHHHHHHHHHHH---HHHHHHHHHHHHHHHHHHHHHHHHHHHHHHHH----HHHHHHHHHHHHHHHHHHHHHHHHTTSS-HHHHHHHHHHHHHHHHHHHHHHHTT------THHHHHHHHHHHHHHHHHHHHHHHHTT-S-HHHHHHHHHHHHHHTHHHHHHHHHHHHHHHHHHHHHHHHHHH-------GGGGGG-

pLDDT: mean 79.42, std 16.46, range [30.77, 97.0]